Protein AF-0000000084554784 (afdb_homodimer)

Secondary structure (DSSP, 8-state):
--HHHHHHHHHHHHHHHHHHHHHHHTTSS-HHHHHHHHHHIIIIIHHHHHHHHT-S---HHHHHHHHHHHHHHHHHHHHHHHHHHHHTTTS-HHHHHHHHHHHHSB-IIIIIHHHHHHHH-HHHHHHHHHHHHHHHHHIIIIIHHHH-TT----HHHHHHSHHHHHHHHHHHHHHS-----HHHHHHHHHHHHTHHHHHHHHHHHHHHTS-HHHHSS-HHHHHHHHIIIIIHHHHHHHHHHHTT--HHHHHHHHHHHTS-B-THHHHHHHHTTS--HHHHHHHHHHHHHHHHHHHHHHHHH-/--HHHHHHHHHHHHHHHHHHHHHHHTTSS-HHHHHHHHHHIIIIIHHHHHHHHT-S---HHHHHHHHHHHHHHHHHHHHHHHHHHHHTTTS-HHHHHHHHHHHHSB-IIIIIHHHHHHHH-HHHHHHHHHHHHHHHHHIIIIIHHHH-TT----HHHHHHSHHHHHHHHHHHHHHS-----HHHHHHHHHHHHTHHHHHHHHHHHHHHTS-HHHHSS-HHHHHHHHIIIIIHHHHHHHHHHHTT--HHHHHHHHHHHTS-B-THHHHHHHHTTS--HHHHHHHHHHHHHHHHHHHHHHHHH-

Nearest PDB structures (foldseek):
  7wkw-assembly1_B  TM=7.305E-01  e=4.019E-08  Arabidopsis thaliana
  7y9t-assembly1_B  TM=7.163E-01  e=2.799E-07  Arabidopsis thaliana
  4n7w-assembly1_A  TM=6.127E-01  e=2.780E-04  Yersinia frederiksenii
  7cyg-assembly2_B  TM=5.752E-01  e=9.301E-04  Yersinia frederiksenii
  7cyk-assembly2_B  TM=5.790E-01  e=2.855E-03  Yersinia frederiksenii

InterPro domains:
  IPR004776 Membrane transport PIN-like [PF03547] (6-152)
  IPR004776 Membrane transport PIN-like [PF03547] (155-298)
  IPR038770 Sodium/solute symporter superfamily [G3DSA:1.20.1530.20] (157-302)

Solvent-accessible surface area (backbone atoms only — not comparable to full-atom values): 29234 Å² total; per-residue (Å²): 132,56,66,65,57,50,46,36,52,52,45,15,49,50,50,34,15,49,52,14,23,49,34,27,76,73,60,34,38,46,72,66,24,46,52,20,53,49,43,41,34,53,63,42,19,41,20,26,32,41,31,49,32,25,72,52,84,72,45,69,66,59,52,52,51,37,53,48,39,24,50,49,26,40,51,50,44,55,48,34,58,55,52,34,54,63,76,37,62,85,49,59,75,90,47,32,30,47,50,37,39,31,51,46,36,42,17,35,83,58,44,25,43,38,51,34,35,72,75,64,28,52,64,41,32,36,44,46,51,35,24,43,51,31,47,34,46,44,38,33,42,50,40,44,30,38,72,34,79,86,44,73,46,32,68,65,61,30,57,65,33,48,54,45,45,20,47,54,53,14,51,50,41,25,77,38,90,65,71,68,58,64,27,56,46,51,23,34,38,53,38,11,63,35,31,43,48,52,31,25,22,46,54,17,30,57,54,61,71,58,59,71,78,67,65,73,70,46,66,67,45,54,53,43,29,43,41,18,47,46,49,47,20,49,51,50,44,51,53,39,56,74,68,63,49,58,63,75,61,46,41,51,54,28,53,34,40,28,24,26,25,24,67,59,52,27,54,52,35,43,72,72,71,46,89,28,63,67,42,43,49,41,26,46,53,17,44,62,54,29,70,59,44,39,53,54,52,51,54,72,63,98,131,58,67,65,57,50,46,36,52,52,45,14,49,49,49,34,15,49,52,14,25,51,35,27,76,72,60,35,40,46,74,65,24,46,51,21,53,48,43,41,36,53,64,43,19,40,20,25,33,41,30,49,33,26,73,51,83,71,46,70,65,58,52,52,52,38,52,48,40,24,50,50,27,41,51,49,44,56,48,33,59,56,50,34,54,64,75,39,64,86,50,58,75,91,47,32,30,46,49,36,39,31,52,47,36,39,16,36,81,60,45,26,44,37,50,34,34,72,76,63,28,51,64,41,33,36,44,46,52,36,24,43,52,31,48,34,47,45,39,32,41,52,39,46,31,39,71,34,79,85,44,75,47,31,68,64,62,30,57,65,33,48,51,44,47,20,46,55,54,15,52,51,41,25,76,39,92,65,72,68,58,65,26,56,45,51,23,36,39,53,39,12,64,33,31,45,50,51,31,25,21,47,52,16,30,59,54,60,71,57,59,71,78,66,66,73,70,46,68,67,47,54,53,43,29,44,43,18,46,46,51,47,20,50,50,51,42,52,54,38,55,73,70,64,49,58,63,75,60,46,42,52,54,29,52,34,40,27,26,26,25,24,67,57,51,26,56,53,36,43,72,72,71,46,88,28,63,66,43,43,48,41,26,46,53,17,46,60,53,30,72,60,43,40,53,53,51,49,55,70,62,99

Organism: NCBI:txid1418104

Foldseek 3Di:
DDLVLLLVLLVVLLVLLQVLLVCLVVPVDDPVNLVVLVCCLQQAQLLLLQLLLLLDEADPVLVVLLVVLLVLLLVLLVVLLVVLCVLCVPPDLLCSLLLSLQQSAFACRLAVLLSCCSPPNSSLNNSSLSSVLSVLQCCQQPSLCSLPVPDHRDNVCSCPGNSNVSNVSSVVSNVDVDDDDPVVSVVSVVSNVCSSSSSSSSLSSLLSPDDPVVLPPDVVLVSSLCSQQPVSLVVLLVVCVVVVPDLVSSLSVSLRSNHGGHPVSLVSSVVVVHDSPSSSSSRNVSNVVSSPRNSVSNVVRD/DDLVLLLVLLVVLLVLLQVLLVCLVVPVDDPVNLVVLVCCLQQAQQLLLQLLLLLDEADPVLVVLLVVLLVLLLVLLVVLLVVLCVLCVPPDLLCSLLLSLQQSAFACRLAVLLSCCSPPNSSLNNSSLSSVLSVLQCCQQPSLCSLPVPDHRDNVCSCPGNSNVSNVSSVCSNVDVDDDDPVVSVVSVVSNVCSSSSSSSSLSSLLSPDDPVVLPPDVVLVSSLCSQQPVSLVVLLVVCVVVVPDLVSSLSVSLRSNHGGHPVSLVSSVVVVHDSVSSSSSRNNSNVVSSPRNSVSNVVRD

Sequence (604 aa):
MSNIKIINQVLTLFFMMLMGYYGAKKGFINKTVEKGMSELLLNITLPFLIVTSFNIDYSEELLGNALKILIYSIVIHGSLLLVTKLLYIKNKSEKQGILRFVTTFSNVGFMGYPILNSVLGPIAVFYAAMFNMGFNLFLWTIGVRLLDNNEKGSFKKAITNPSMIAVLAGIILFITPLDLPLPIKEGVKHLGNTTTPISMIIIGSMLSKVKMKDLFSDLSLYYGSFNILILVPFIVLFIMKTFRIEKSLMEICVIIEAMPGATLAPIIINGYGKDASYASKAVFISTLISMITIPIIIITVIMSNIKIINQVLTLFFMMLMGYYGAKKGFINKTVEKGMSELLLNITLPFLIVTSFNIDYSEELLGNALKILIYSIVIHGSLLLVTKLLYIKNKSEKQGILRFVTTFSNVGFMGYPILNSVLGPIAVFYAAMFNMGFNLFLWTIGVRLLDNNEKGSFKKAITNPSMIAVLAGIILFITPLDLPLPIKEGVKHLGNTTTPISMIIIGSMLSKVKMKDLFSDLSLYYGSFNILILVPFIVLFIMKTFRIEKSLMEICVIIEAMPGATLAPIIINGYGKDASYASKAVFISTLISMITIPIIIITVI

Radius of gyration: 25.76 Å; Cα contacts (8 Å, |Δi|>4): 917; chains: 2; bounding box: 46×78×55 Å

pLDDT: mean 95.0, std 4.49, range [70.44, 98.75]

Structure (mmCIF, N/CA/C/O backbone):
data_AF-0000000084554784-model_v1
#
loop_
_entity.id
_entity.type
_entity.pdbx_description
1 polymer 'Membrane transport family protein'
#
loop_
_atom_site.group_PDB
_atom_site.id
_atom_site.type_symbol
_atom_site.label_atom_id
_atom_site.label_alt_id
_atom_site.label_comp_id
_atom_site.label_asym_id
_atom_site.label_entity_id
_atom_site.label_seq_id
_atom_site.pdbx_PDB_ins_code
_atom_site.Cartn_x
_atom_site.Cartn_y
_atom_site.Cartn_z
_atom_site.occupancy
_atom_site.B_iso_or_equiv
_atom_site.auth_seq_id
_atom_site.auth_comp_id
_atom_site.auth_asym_id
_atom_site.auth_atom_id
_atom_site.pdbx_PDB_model_num
ATOM 1 N N . MET A 1 1 ? 19.391 19.734 -2.295 1 73.25 1 MET A N 1
ATOM 2 C CA . MET A 1 1 ? 18.578 19.094 -3.316 1 73.25 1 MET A CA 1
ATOM 3 C C . MET A 1 1 ? 18.172 20.078 -4.402 1 73.25 1 MET A C 1
ATOM 5 O O . MET A 1 1 ? 17.797 21.219 -4.105 1 73.25 1 MET A O 1
ATOM 9 N N . SER A 1 2 ? 18.25 19.75 -5.629 1 86.31 2 SER A N 1
ATOM 10 C CA . SER A 1 2 ? 17.922 20.672 -6.719 1 86.31 2 SER A CA 1
ATOM 11 C C . SER A 1 2 ? 16.422 20.969 -6.754 1 86.31 2 SER A C 1
ATOM 13 O O . SER A 1 2 ? 15.609 20.188 -6.25 1 86.31 2 SER A O 1
ATOM 15 N N . ASN A 1 3 ? 16.062 22.141 -7.145 1 91.69 3 ASN A N 1
ATOM 16 C CA . ASN A 1 3 ? 14.672 22.547 -7.266 1 91.69 3 ASN A CA 1
ATOM 17 C C . ASN A 1 3 ? 13.875 21.578 -8.125 1 91.69 3 ASN A C 1
ATOM 19 O O . ASN A 1 3 ? 12.727 21.25 -7.805 1 91.69 3 ASN A O 1
ATOM 23 N N . ILE A 1 4 ? 14.469 21.078 -9.102 1 91.88 4 ILE A N 1
ATOM 24 C CA . ILE A 1 4 ? 13.805 20.172 -10.023 1 91.88 4 ILE A CA 1
ATOM 25 C C . ILE A 1 4 ? 13.492 18.859 -9.32 1 91.88 4 ILE A C 1
ATOM 27 O O . ILE A 1 4 ? 12.445 18.25 -9.555 1 91.88 4 ILE A O 1
ATOM 31 N N . LYS A 1 5 ? 14.422 18.469 -8.523 1 91.94 5 LYS A N 1
ATOM 32 C CA . LYS A 1 5 ? 14.219 17.234 -7.77 1 91.94 5 LYS A CA 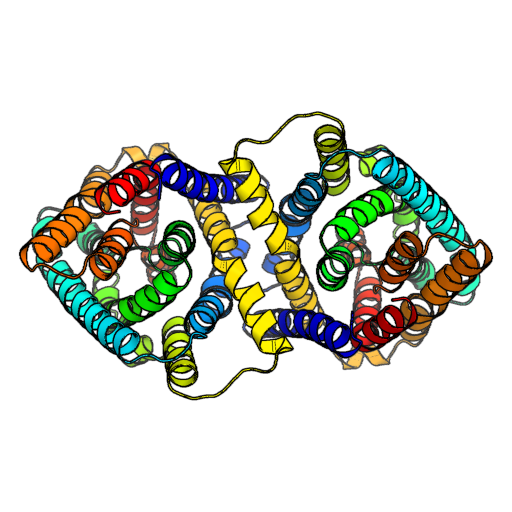1
ATOM 33 C C . LYS A 1 5 ? 13.031 17.375 -6.816 1 91.94 5 LYS A C 1
ATOM 35 O O . LYS A 1 5 ? 12.234 16.438 -6.668 1 91.94 5 LYS A O 1
ATOM 40 N N . ILE A 1 6 ? 12.898 18.5 -6.223 1 93.19 6 ILE A N 1
ATOM 41 C CA . ILE A 1 6 ? 11.805 18.766 -5.297 1 93.19 6 ILE A CA 1
ATOM 42 C C . ILE A 1 6 ? 10.477 18.766 -6.051 1 93.19 6 ILE A C 1
ATOM 44 O O . ILE A 1 6 ? 9.508 18.125 -5.613 1 93.19 6 ILE A O 1
ATOM 48 N N . ILE A 1 7 ? 10.492 19.375 -7.141 1 93.88 7 ILE A N 1
ATOM 49 C CA . ILE A 1 7 ? 9.281 19.453 -7.953 1 93.88 7 ILE A CA 1
ATOM 50 C C . ILE A 1 7 ? 8.883 18.062 -8.414 1 93.88 7 ILE A C 1
ATOM 52 O O . ILE A 1 7 ? 7.703 17.688 -8.352 1 93.88 7 ILE A O 1
ATOM 56 N N . ASN A 1 8 ? 9.828 17.266 -8.82 1 95 8 ASN A N 1
ATOM 57 C CA . ASN A 1 8 ? 9.555 15.914 -9.266 1 95 8 ASN A CA 1
ATOM 58 C C . ASN A 1 8 ? 8.984 15.055 -8.141 1 95 8 ASN A C 1
ATOM 60 O O . ASN A 1 8 ? 8.094 14.234 -8.375 1 95 8 ASN A O 1
ATOM 64 N N . GLN A 1 9 ? 9.477 15.227 -6.973 1 94.12 9 GLN A N 1
ATOM 65 C CA . GLN A 1 9 ? 8.992 14.453 -5.832 1 94.12 9 GLN A CA 1
ATOM 66 C C . GLN A 1 9 ? 7.531 14.789 -5.527 1 94.12 9 GLN A C 1
ATOM 68 O O . GLN A 1 9 ? 6.723 13.891 -5.289 1 94.12 9 GLN A O 1
ATOM 73 N N . VAL A 1 10 ? 7.266 16.047 -5.555 1 93.44 10 VAL A N 1
ATOM 74 C CA . VAL A 1 10 ? 5.902 16.469 -5.258 1 93.44 10 VAL A CA 1
ATOM 75 C C . VAL A 1 10 ? 4.961 16 -6.363 1 93.44 10 VAL A C 1
ATOM 77 O O . VAL A 1 10 ? 3.855 15.531 -6.086 1 93.44 10 VAL A O 1
ATOM 80 N N . LEU A 1 11 ? 5.395 16.109 -7.598 1 95 11 LEU A N 1
ATOM 81 C CA . LEU A 1 11 ? 4.586 15.641 -8.719 1 95 11 LEU A CA 1
ATOM 82 C C . LEU A 1 11 ? 4.355 14.141 -8.648 1 95 11 LEU A C 1
ATOM 84 O O . LEU A 1 11 ? 3.301 13.648 -9.047 1 95 11 LEU A O 1
ATOM 88 N N . THR A 1 12 ? 5.332 13.422 -8.156 1 97.31 12 THR A N 1
ATOM 89 C CA . THR A 1 12 ? 5.188 11.984 -7.938 1 97.31 12 THR A CA 1
ATOM 90 C C . THR A 1 12 ? 4.027 11.695 -6.984 1 97.31 12 THR A C 1
ATOM 92 O O . THR A 1 12 ? 3.203 10.82 -7.254 1 97.31 12 THR A O 1
ATOM 95 N N . LEU A 1 13 ? 3.963 12.43 -5.918 1 96.06 13 LEU A N 1
ATOM 96 C CA . LEU A 1 13 ? 2.893 12.258 -4.941 1 96.06 13 LEU A CA 1
ATOM 97 C C . LEU A 1 13 ? 1.535 12.57 -5.559 1 96.06 13 LEU A C 1
ATOM 99 O O . LEU A 1 13 ? 0.559 11.852 -5.324 1 96.06 13 LEU A O 1
ATOM 103 N N . PHE A 1 14 ? 1.534 13.555 -6.34 1 93.75 14 PHE A N 1
ATOM 104 C CA . PHE A 1 14 ? 0.281 13.953 -6.973 1 93.75 14 PHE A CA 1
ATOM 105 C C . PHE A 1 14 ? -0.152 12.914 -8.008 1 93.75 14 PHE A C 1
ATOM 107 O O . PHE A 1 14 ? -1.348 12.688 -8.195 1 93.75 14 PHE A O 1
ATOM 114 N N . PHE A 1 15 ? 0.783 12.352 -8.711 1 97.06 15 PHE A N 1
ATOM 115 C CA . PHE A 1 15 ? 0.453 11.266 -9.625 1 97.06 15 PHE A CA 1
ATOM 116 C C . PHE A 1 15 ? -0.243 10.125 -8.883 1 97.06 15 PHE A C 1
ATOM 118 O O . PHE A 1 15 ? -1.251 9.602 -9.359 1 97.06 15 PHE A O 1
ATOM 125 N N . MET A 1 16 ? 0.274 9.766 -7.742 1 97.5 16 MET A N 1
ATOM 126 C CA . MET A 1 16 ? -0.333 8.695 -6.961 1 97.5 16 MET A CA 1
ATOM 127 C C . MET A 1 16 ? -1.729 9.086 -6.488 1 97.5 16 MET A C 1
ATOM 129 O O . MET A 1 16 ? -2.629 8.242 -6.43 1 97.5 16 MET A O 1
ATOM 133 N N . MET A 1 17 ? -1.852 10.367 -6.16 1 95.69 17 MET A N 1
ATOM 134 C CA . MET A 1 17 ? -3.168 10.883 -5.789 1 95.69 17 MET A CA 1
ATOM 135 C C . MET A 1 17 ? -4.16 10.719 -6.938 1 95.69 17 MET A C 1
ATOM 137 O O . MET A 1 17 ? -5.316 10.352 -6.715 1 95.69 17 MET A O 1
ATOM 141 N N . LEU A 1 18 ? -3.729 10.961 -8.141 1 97 18 LEU A N 1
ATOM 142 C CA . LEU A 1 18 ? -4.57 10.82 -9.328 1 97 18 LEU A CA 1
ATOM 143 C C . LEU A 1 18 ? -5.023 9.375 -9.508 1 97 18 LEU A C 1
ATOM 145 O O . LEU A 1 18 ? -6.137 9.125 -9.984 1 97 18 LEU A O 1
ATOM 149 N N . MET A 1 19 ? -4.215 8.445 -9.141 1 98.06 19 MET A N 1
ATOM 150 C CA . MET A 1 19 ? -4.598 7.035 -9.242 1 98.06 19 MET A CA 1
ATOM 151 C C . MET A 1 19 ? -5.707 6.703 -8.25 1 98.06 19 MET A C 1
ATOM 153 O O . MET A 1 19 ? -6.559 5.859 -8.531 1 98.06 19 MET A O 1
ATOM 157 N N . GLY A 1 20 ? -5.59 7.359 -7.051 1 97.5 20 GLY A N 1
ATOM 158 C CA . GLY A 1 20 ? -6.699 7.234 -6.125 1 97.5 20 GLY A CA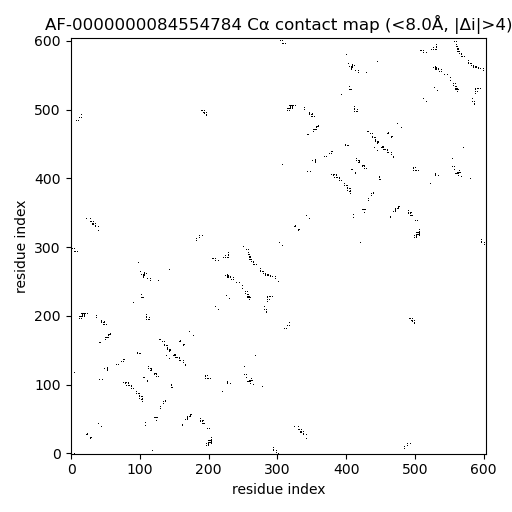 1
ATOM 159 C C . GLY A 1 20 ? -8 7.801 -6.664 1 97.5 20 GLY A C 1
ATOM 160 O O . GLY A 1 20 ? -9.062 7.195 -6.508 1 97.5 20 GLY A O 1
ATOM 161 N N . TYR A 1 21 ? -7.895 8.977 -7.277 1 96.12 21 TYR A N 1
ATOM 162 C CA . TYR A 1 21 ? -9.039 9.586 -7.945 1 96.12 21 TYR A CA 1
ATOM 163 C C . TYR A 1 21 ? -9.617 8.656 -9 1 96.12 21 TYR A C 1
ATOM 165 O O . TYR A 1 21 ? -10.828 8.43 -9.039 1 96.12 21 TYR A O 1
ATOM 173 N N . TYR A 1 22 ? -8.773 8.094 -9.797 1 97.88 22 TYR A N 1
ATOM 174 C CA . TYR A 1 22 ? -9.164 7.148 -10.836 1 97.88 22 TYR A CA 1
ATOM 175 C C . TYR A 1 22 ? -9.852 5.93 -10.234 1 97.88 22 TYR A C 1
ATOM 177 O O . TYR A 1 22 ? -10.906 5.504 -10.711 1 97.88 22 TYR A O 1
ATOM 185 N N . GLY A 1 23 ? -9.289 5.352 -9.203 1 97.62 23 GLY A N 1
ATOM 186 C CA . GLY A 1 23 ? -9.875 4.199 -8.539 1 97.62 23 GLY A CA 1
ATOM 187 C C . GLY A 1 23 ? -11.273 4.469 -8 1 97.62 23 GLY A C 1
ATOM 188 O O . GLY A 1 23 ? -12.141 3.596 -8.055 1 97.62 23 GLY A O 1
ATOM 189 N N . ALA A 1 24 ? -11.43 5.637 -7.457 1 97.12 24 ALA A N 1
ATOM 190 C CA . ALA A 1 24 ? -12.75 6.012 -6.957 1 97.12 24 ALA A CA 1
ATOM 191 C C . ALA A 1 24 ? -13.758 6.125 -8.102 1 97.12 24 ALA A C 1
ATOM 193 O O . ALA A 1 24 ? -14.883 5.633 -8 1 97.12 24 ALA A O 1
ATOM 194 N N . LYS A 1 25 ? -13.391 6.742 -9.219 1 96.75 25 LYS A N 1
ATOM 195 C CA . LYS A 1 25 ? -14.273 6.938 -10.367 1 96.75 25 LYS A CA 1
ATOM 196 C C . LYS A 1 25 ? -14.633 5.605 -11.016 1 96.75 25 LYS A C 1
ATOM 198 O O . LYS A 1 25 ? -15.742 5.441 -11.539 1 96.75 25 LYS A O 1
ATOM 203 N N . LYS A 1 26 ? -13.766 4.637 -10.906 1 96.94 26 LYS A N 1
ATOM 204 C CA . LYS A 1 26 ? -14 3.318 -11.492 1 96.94 26 LYS A CA 1
ATOM 205 C C . LYS A 1 26 ? -14.812 2.434 -10.547 1 96.94 26 LYS A C 1
ATOM 207 O O . LYS A 1 26 ? -15.195 1.319 -10.906 1 96.94 26 LYS A O 1
ATOM 212 N N . GLY A 1 27 ? -14.969 2.904 -9.312 1 96.69 27 GLY A N 1
ATOM 213 C CA . GLY A 1 27 ? -15.789 2.176 -8.359 1 96.69 27 GLY A CA 1
ATOM 214 C C . GLY A 1 27 ? -14.992 1.205 -7.508 1 96.69 27 GLY A C 1
ATOM 215 O O . GLY A 1 27 ? -15.562 0.463 -6.707 1 96.69 27 GLY A O 1
ATOM 216 N N . PHE A 1 28 ? -13.656 1.194 -7.664 1 96.62 28 PHE A N 1
ATOM 217 C CA . PHE A 1 28 ? -12.82 0.341 -6.828 1 96.62 28 PHE A CA 1
ATOM 218 C C . PHE A 1 28 ? -12.867 0.794 -5.371 1 96.62 28 PHE A C 1
ATOM 220 O O . PHE A 1 28 ? -12.727 -0.02 -4.457 1 96.62 28 PHE A O 1
ATOM 227 N N . ILE A 1 29 ? -12.938 2.096 -5.203 1 97.38 29 ILE A N 1
ATOM 228 C CA . ILE A 1 29 ? -12.93 2.693 -3.871 1 97.38 29 ILE A CA 1
ATOM 229 C C . ILE A 1 29 ? -14.242 3.439 -3.631 1 97.38 29 ILE A C 1
ATOM 231 O O . ILE A 1 29 ? -14.469 4.512 -4.191 1 97.38 29 ILE A O 1
ATOM 235 N N . ASN A 1 30 ? -15.094 2.859 -2.846 1 96.31 30 ASN A N 1
ATOM 236 C CA . ASN A 1 30 ? -16.281 3.561 -2.357 1 96.31 30 ASN A CA 1
ATOM 237 C C . ASN A 1 30 ? -16.078 4.078 -0.936 1 96.31 30 ASN A C 1
ATOM 239 O O . ASN A 1 30 ? -14.961 4.016 -0.401 1 96.31 30 ASN A O 1
ATOM 243 N N . LYS A 1 31 ? -17.125 4.586 -0.342 1 93.38 31 LYS A N 1
ATOM 244 C CA . LYS A 1 31 ? -17.016 5.207 0.975 1 93.38 31 LYS A CA 1
ATOM 245 C C . LYS A 1 31 ? -16.531 4.207 2.02 1 93.38 31 LYS A C 1
ATOM 247 O O . LYS A 1 31 ? -15.688 4.531 2.857 1 93.38 31 LYS A O 1
ATOM 252 N N . THR A 1 32 ? -17.047 3.023 1.96 1 96.19 32 THR A N 1
ATOM 253 C CA . THR A 1 32 ? -16.672 1.975 2.904 1 96.19 32 THR A CA 1
ATOM 254 C C . THR A 1 32 ? -15.219 1.574 2.725 1 96.19 32 THR A C 1
ATOM 256 O O . THR A 1 32 ? -14.492 1.398 3.705 1 96.19 32 THR A O 1
ATOM 259 N N . VAL A 1 33 ? -14.812 1.456 1.499 1 97.19 33 VAL A N 1
ATOM 260 C CA . VAL A 1 33 ? -13.43 1.086 1.194 1 97.19 33 VAL A CA 1
ATOM 261 C C . VAL A 1 33 ? -12.484 2.191 1.659 1 97.19 33 VAL A C 1
ATOM 263 O O . VAL A 1 33 ? -11.438 1.912 2.252 1 97.19 33 VAL A O 1
ATOM 266 N N . GLU A 1 34 ? -12.836 3.375 1.359 1 94.94 34 GLU A N 1
ATOM 267 C CA . GLU A 1 34 ? -12.047 4.531 1.775 1 94.94 34 GLU A CA 1
ATOM 268 C C . GLU A 1 34 ? -11.852 4.551 3.289 1 94.94 34 GLU A C 1
ATOM 270 O O . GLU A 1 34 ? -10.742 4.785 3.773 1 94.94 34 GLU A O 1
ATOM 275 N N . LYS A 1 35 ? -12.93 4.344 4.008 1 94.62 35 LYS A N 1
ATOM 276 C CA . LYS A 1 35 ? -12.867 4.301 5.465 1 94.62 35 LYS A CA 1
ATOM 277 C C . LYS A 1 35 ? -11.953 3.174 5.945 1 94.62 35 LYS A C 1
ATOM 279 O O . LYS A 1 35 ? -11.133 3.373 6.84 1 94.62 35 LYS A O 1
ATOM 284 N N . GLY A 1 36 ? -12.109 2.051 5.379 1 96.81 36 GLY A N 1
ATOM 285 C CA . GLY A 1 36 ? -11.266 0.92 5.738 1 96.81 36 GLY A CA 1
ATOM 286 C C . GLY A 1 36 ? -9.797 1.167 5.477 1 96.81 36 GLY A C 1
ATOM 287 O O . GLY A 1 36 ? -8.945 0.846 6.312 1 96.81 36 GLY A O 1
ATOM 288 N N . MET A 1 37 ? -9.484 1.719 4.324 1 96.81 37 MET A N 1
ATOM 289 C CA . MET A 1 37 ? -8.102 2.043 3.986 1 96.81 37 MET A CA 1
ATOM 290 C C . MET A 1 37 ? -7.535 3.074 4.957 1 96.81 37 MET A C 1
ATOM 292 O O . MET A 1 37 ? -6.359 3.002 5.324 1 96.81 37 MET A O 1
ATOM 296 N N . SER A 1 38 ? -8.352 4.016 5.352 1 95.19 38 SER A N 1
ATOM 297 C CA . SER A 1 38 ? -7.918 5.016 6.328 1 95.19 38 SER A CA 1
ATOM 298 C C . SER A 1 38 ? -7.605 4.375 7.676 1 95.19 38 SER A C 1
ATOM 300 O O . SER A 1 38 ? -6.621 4.73 8.328 1 95.19 38 SER A O 1
ATOM 302 N N . GLU A 1 39 ? -8.461 3.479 8.062 1 96.44 39 GLU A N 1
ATOM 303 C CA . GLU A 1 39 ? -8.219 2.77 9.312 1 96.44 39 GLU A CA 1
ATOM 304 C C . GLU A 1 39 ? -6.926 1.965 9.25 1 96.44 39 GLU A C 1
ATOM 306 O O . GLU A 1 39 ? -6.16 1.937 10.219 1 96.44 39 GLU A O 1
ATOM 311 N N . LEU A 1 40 ? -6.691 1.349 8.156 1 97.5 40 LEU A N 1
ATOM 312 C CA . LEU A 1 40 ? -5.445 0.607 7.977 1 97.5 40 LEU A CA 1
ATOM 313 C C . LEU A 1 40 ? -4.242 1.539 8.055 1 97.5 40 LEU A C 1
ATOM 315 O O . LEU A 1 40 ? -3.238 1.215 8.688 1 97.5 40 LEU A O 1
ATOM 319 N N . LEU A 1 41 ? -4.363 2.645 7.395 1 97.06 41 LEU A N 1
ATOM 320 C CA . LEU A 1 41 ? -3.281 3.621 7.371 1 97.06 41 LEU A CA 1
ATOM 321 C C . LEU A 1 41 ? -2.975 4.125 8.781 1 97.06 41 LEU A C 1
ATOM 323 O O . LEU A 1 41 ? -1.819 4.109 9.211 1 97.06 41 LEU A O 1
ATOM 327 N N . LEU A 1 42 ? -3.99 4.504 9.508 1 95.94 42 LEU A N 1
ATOM 328 C CA . LEU A 1 42 ? -3.824 5.168 10.797 1 95.94 42 LEU A CA 1
ATOM 329 C C . LEU A 1 42 ? -3.404 4.172 11.875 1 95.94 42 LEU A C 1
ATOM 331 O O . LEU A 1 42 ? -2.699 4.531 12.82 1 95.94 42 LEU A O 1
ATOM 335 N N . ASN A 1 43 ? -3.797 2.896 11.656 1 97.19 43 ASN A N 1
ATOM 336 C CA . ASN A 1 43 ? -3.619 1.955 12.758 1 97.19 43 ASN A CA 1
ATOM 337 C C . ASN A 1 43 ? -2.5 0.959 12.469 1 97.19 43 ASN A C 1
ATOM 339 O O . ASN A 1 43 ? -2.031 0.266 13.375 1 97.19 43 ASN A O 1
ATOM 343 N N . ILE A 1 44 ? -2.031 0.926 11.25 1 98.12 44 ILE A N 1
ATOM 344 C CA . ILE A 1 44 ? -1.034 -0.094 10.953 1 98.12 44 ILE A CA 1
ATOM 345 C C . ILE A 1 44 ? 0.146 0.54 10.219 1 98.12 44 ILE A C 1
ATOM 347 O O . ILE A 1 44 ? 1.229 0.694 10.789 1 98.12 44 ILE A O 1
ATOM 351 N N . THR A 1 45 ? -0.111 1.046 8.977 1 98.25 45 THR A N 1
ATOM 352 C CA . THR A 1 45 ? 1.02 1.412 8.125 1 98.25 45 THR A CA 1
ATOM 353 C C . THR A 1 45 ? 1.734 2.641 8.68 1 98.25 45 THR A C 1
ATOM 355 O O . THR A 1 45 ? 2.965 2.699 8.688 1 98.25 45 THR A O 1
ATOM 358 N N . LEU A 1 46 ? 1 3.633 9.156 1 97.62 46 LEU A N 1
ATOM 359 C CA . LEU A 1 46 ? 1.616 4.844 9.695 1 97.62 46 LEU A CA 1
ATOM 360 C C . LEU A 1 46 ? 2.393 4.543 10.969 1 97.62 46 LEU A C 1
ATOM 362 O O . LEU A 1 46 ? 3.551 4.945 11.102 1 97.62 46 LEU A O 1
ATOM 366 N N . PRO A 1 47 ? 1.81 3.838 11.914 1 98.06 47 PRO A N 1
ATOM 367 C CA . PRO A 1 47 ? 2.586 3.434 13.094 1 98.06 47 PRO A CA 1
ATOM 368 C C . PRO A 1 47 ? 3.867 2.689 12.727 1 98.06 47 PRO A C 1
ATOM 370 O O . PRO A 1 47 ? 4.918 2.93 13.32 1 98.06 47 PRO A O 1
ATOM 373 N N . PHE A 1 48 ? 3.809 1.848 11.742 1 98.44 48 PHE A N 1
ATOM 374 C CA . PHE A 1 48 ? 4.984 1.086 11.344 1 98.44 48 PHE A CA 1
ATOM 375 C C . PHE A 1 48 ? 6.012 1.988 10.672 1 98.44 48 PHE A C 1
ATOM 377 O O . PHE A 1 48 ? 7.219 1.778 10.805 1 98.44 48 PHE A O 1
ATOM 384 N N . LEU A 1 49 ? 5.543 2.959 9.898 1 98.12 49 LEU A N 1
ATOM 385 C CA . LEU A 1 49 ? 6.453 3.941 9.32 1 98.12 49 LEU A CA 1
ATOM 386 C C . LEU A 1 49 ? 7.203 4.691 10.414 1 98.12 49 LEU A C 1
ATOM 388 O O . LEU A 1 49 ? 8.414 4.891 10.32 1 98.12 49 LEU A O 1
ATOM 392 N N . ILE A 1 50 ? 6.441 5.086 11.43 1 97.69 50 ILE A N 1
ATOM 393 C CA . ILE A 1 50 ? 7.02 5.809 12.555 1 97.69 50 ILE A CA 1
ATOM 394 C C . ILE A 1 50 ? 8.062 4.934 13.25 1 97.69 50 ILE A C 1
ATOM 396 O O . ILE A 1 50 ? 9.203 5.352 13.445 1 97.69 50 ILE A O 1
ATOM 400 N N . VAL A 1 51 ? 7.73 3.699 13.547 1 97.56 51 VAL A N 1
ATOM 401 C CA . VAL A 1 51 ? 8.641 2.797 14.25 1 97.56 51 VAL A CA 1
ATOM 402 C C . VAL A 1 51 ? 9.906 2.596 13.414 1 97.56 51 VAL A C 1
ATOM 404 O O . VAL A 1 51 ? 11.016 2.619 13.953 1 97.56 51 VAL A O 1
ATOM 407 N N . THR A 1 52 ? 9.75 2.402 12.133 1 96.94 52 THR A N 1
ATOM 408 C CA . THR A 1 52 ? 10.891 2.201 11.242 1 96.94 52 THR A CA 1
ATOM 409 C C . THR A 1 52 ? 11.812 3.412 11.273 1 96.94 52 THR A C 1
ATOM 411 O O . THR A 1 52 ? 13.039 3.268 11.188 1 96.94 52 THR A O 1
ATOM 414 N N . SER A 1 53 ? 11.258 4.605 11.359 1 96 53 SER A N 1
ATOM 415 C CA . SER A 1 53 ? 12.047 5.832 11.328 1 96 53 SER A CA 1
ATOM 416 C C . SER A 1 53 ? 12.906 5.969 12.586 1 96 53 SER A C 1
ATOM 418 O O . SER A 1 53 ? 13.891 6.715 12.594 1 96 53 SER A O 1
ATOM 420 N N . PHE A 1 54 ? 12.555 5.25 13.633 1 96 54 PHE A N 1
ATOM 421 C CA . PHE A 1 54 ? 13.273 5.316 14.898 1 96 54 PHE A CA 1
ATOM 422 C C . PHE A 1 54 ? 14.383 4.27 14.945 1 96 54 PHE A C 1
ATOM 424 O O . PHE A 1 54 ? 15.164 4.227 15.891 1 96 54 PHE A O 1
ATOM 431 N N . ASN A 1 55 ? 14.359 3.393 13.914 1 92.88 55 ASN A N 1
ATOM 432 C CA . ASN A 1 55 ? 15.398 2.369 13.859 1 92.88 55 ASN A CA 1
ATOM 433 C C . ASN A 1 55 ? 16.703 2.934 13.32 1 92.88 55 ASN A C 1
ATOM 435 O O . ASN A 1 55 ? 17.203 2.484 12.281 1 92.88 55 ASN A O 1
ATOM 439 N N . ILE A 1 56 ? 17.312 3.861 13.984 1 91.94 56 ILE A N 1
ATOM 440 C CA . ILE A 1 56 ? 18.578 4.504 13.688 1 91.94 56 ILE A CA 1
ATOM 441 C C . ILE A 1 56 ? 19.469 4.484 14.922 1 91.94 56 ILE A C 1
ATOM 443 O O . ILE A 1 56 ? 19 4.246 16.031 1 91.94 56 ILE A O 1
ATOM 447 N N . ASP A 1 57 ? 20.781 4.645 14.766 1 92.5 57 ASP A N 1
ATOM 448 C CA . ASP A 1 57 ? 21.703 4.613 15.891 1 92.5 57 ASP A CA 1
ATOM 449 C C . ASP A 1 57 ? 21.469 5.793 16.828 1 92.5 57 ASP A C 1
ATOM 451 O O . ASP A 1 57 ? 21.25 6.922 16.375 1 92.5 57 ASP A O 1
ATOM 455 N N . TYR A 1 58 ? 21.516 5.523 18.031 1 93.75 58 TYR A N 1
ATOM 456 C CA . TYR A 1 58 ? 21.344 6.547 19.047 1 93.75 58 TYR A CA 1
ATOM 457 C C . TYR A 1 58 ? 22.453 7.59 18.969 1 93.75 58 TYR A C 1
ATOM 459 O O . TYR A 1 58 ? 23.625 7.25 18.766 1 93.75 58 TYR A O 1
ATOM 467 N N . SER A 1 59 ? 22.109 8.789 19.109 1 94.12 59 SER A N 1
ATOM 468 C CA . SER A 1 59 ? 23.031 9.898 19.312 1 94.12 59 SER A CA 1
ATOM 469 C C . SER A 1 59 ? 22.406 10.984 20.172 1 94.12 59 SER A C 1
ATOM 471 O O . SER A 1 59 ? 21.219 11.273 20.047 1 94.12 59 SER A O 1
ATOM 473 N N . GLU A 1 60 ? 23.172 11.555 20.938 1 94.94 60 GLU A N 1
ATOM 474 C CA . GLU A 1 60 ? 22.703 12.633 21.812 1 94.94 60 GLU A CA 1
ATOM 475 C C . GLU A 1 60 ? 22.203 13.82 21 1 94.94 60 GLU A C 1
ATOM 477 O O . GLU A 1 60 ? 21.25 14.5 21.406 1 94.94 60 GLU A O 1
ATOM 482 N N . GLU A 1 61 ? 22.812 13.977 19.938 1 96.44 61 GLU A N 1
ATOM 483 C CA . GLU A 1 61 ? 22.406 15.062 19.062 1 96.44 61 GLU A CA 1
ATOM 484 C C . GLU A 1 61 ? 21 14.836 18.531 1 96.44 61 GLU A C 1
ATOM 486 O O . GLU A 1 61 ? 20.172 15.742 18.531 1 96.44 61 GLU A O 1
ATOM 491 N N . LEU A 1 62 ? 20.75 13.617 18.141 1 95.81 62 LEU A N 1
ATOM 492 C CA . LEU A 1 62 ? 19.438 13.281 17.609 1 95.81 62 LEU A CA 1
ATOM 493 C C . LEU A 1 62 ? 18.375 13.414 18.703 1 95.81 62 LEU A C 1
ATOM 495 O O . LEU A 1 62 ? 17.281 13.938 18.438 1 95.81 62 LEU A O 1
ATOM 499 N N . LEU A 1 63 ? 18.719 12.992 19.875 1 95.88 63 LEU A N 1
ATOM 500 C CA . LEU A 1 63 ? 17.797 13.086 20.984 1 95.88 63 LEU A CA 1
ATOM 501 C C . LEU A 1 63 ? 17.516 14.547 21.344 1 95.88 63 LEU A C 1
ATOM 503 O O . LEU A 1 63 ? 16.375 14.93 21.562 1 95.88 63 LEU A O 1
ATOM 507 N N . GLY A 1 64 ? 18.531 15.305 21.438 1 97.44 64 GLY A N 1
ATOM 508 C CA . GLY A 1 64 ? 18.375 16.719 21.703 1 97.44 64 GLY A CA 1
ATOM 509 C C . GLY A 1 64 ? 17.5 17.422 20.688 1 97.44 64 GLY A C 1
ATOM 510 O O . GLY A 1 64 ? 16.625 18.219 21.047 1 97.44 64 GLY A O 1
ATOM 511 N N . ASN A 1 65 ? 17.766 17.172 19.438 1 97.94 65 ASN A N 1
ATOM 512 C CA . ASN A 1 65 ? 16.969 17.75 18.359 1 97.94 65 ASN A CA 1
ATOM 513 C C . ASN A 1 65 ? 15.516 17.297 18.422 1 97.94 65 ASN A C 1
ATOM 515 O O . ASN A 1 65 ? 14.602 18.062 18.125 1 97.94 65 ASN A O 1
ATOM 519 N N . ALA A 1 66 ? 15.336 16.047 18.781 1 97.56 66 ALA A N 1
ATOM 520 C CA . ALA A 1 66 ? 13.992 15.5 18.922 1 97.56 66 ALA A CA 1
ATOM 521 C C . ALA A 1 66 ? 13.219 16.234 20.016 1 97.56 66 ALA A C 1
ATOM 523 O O . ALA A 1 66 ? 12.039 16.547 19.844 1 97.56 66 ALA A O 1
ATOM 524 N N . LEU A 1 67 ? 13.844 16.516 21.062 1 97.75 67 LEU A N 1
ATOM 525 C CA . LEU A 1 67 ? 13.211 17.234 22.172 1 97.75 67 LEU A CA 1
ATOM 526 C C . LEU A 1 67 ? 12.914 18.688 21.781 1 97.75 67 LEU A C 1
ATOM 528 O O . LEU A 1 67 ? 11.867 19.219 22.141 1 97.75 67 LEU A O 1
ATOM 532 N N . LYS A 1 68 ? 13.82 19.266 21.094 1 98.38 68 LYS A N 1
ATOM 533 C CA . LYS A 1 68 ? 13.602 20.625 20.625 1 98.38 68 LYS A CA 1
ATOM 534 C C . LYS A 1 68 ? 12.367 20.703 19.719 1 98.38 68 LYS A C 1
ATOM 536 O O . LYS A 1 68 ? 11.547 21.609 19.859 1 98.38 68 LYS A O 1
ATOM 541 N N . ILE A 1 69 ? 12.273 19.797 18.828 1 98.25 69 ILE A N 1
ATOM 542 C CA . ILE A 1 69 ? 11.18 19.828 17.859 1 98.25 69 ILE A CA 1
ATOM 543 C C . ILE A 1 69 ? 9.852 19.641 18.594 1 98.25 69 ILE A C 1
ATOM 545 O O . ILE A 1 69 ? 8.828 20.219 18.219 1 98.25 69 ILE A O 1
ATOM 549 N N . LEU A 1 70 ? 9.867 18.797 19.594 1 98.31 70 LEU A N 1
ATOM 550 C CA . LEU A 1 70 ? 8.68 18.641 20.422 1 98.31 70 LEU A CA 1
ATOM 551 C C . LEU A 1 70 ? 8.281 19.969 21.062 1 98.31 70 LEU A C 1
ATOM 553 O O . LEU A 1 70 ? 7.102 20.328 21.062 1 98.31 70 LEU A O 1
ATOM 557 N N . ILE A 1 71 ? 9.211 20.656 21.562 1 98.5 71 ILE A N 1
ATOM 558 C CA . ILE A 1 71 ? 8.969 21.969 22.172 1 98.5 71 ILE A CA 1
ATOM 559 C C . ILE A 1 71 ? 8.438 22.938 21.109 1 98.5 71 ILE A C 1
ATOM 561 O O . ILE A 1 71 ? 7.488 23.672 21.359 1 98.5 71 ILE A O 1
ATOM 565 N N . TYR A 1 72 ? 9.078 22.938 19.938 1 98.75 72 TYR A N 1
ATOM 566 C CA . TYR A 1 72 ? 8.602 23.781 18.844 1 98.75 72 TYR A CA 1
ATOM 567 C C . TYR A 1 72 ? 7.141 23.469 18.516 1 98.75 72 TYR A C 1
ATOM 569 O O . TYR A 1 72 ? 6.348 24.391 18.281 1 98.75 72 TYR A O 1
ATOM 577 N N . SER A 1 73 ? 6.828 22.188 18.469 1 98.69 73 SER A N 1
ATOM 578 C CA . SER A 1 73 ? 5.457 21.781 18.172 1 98.69 73 SER A CA 1
ATOM 579 C C . SER A 1 73 ? 4.48 22.328 19.203 1 98.69 73 SER A C 1
ATOM 581 O O . SER A 1 73 ? 3.418 22.844 18.844 1 98.69 73 SER A O 1
ATOM 583 N N . ILE A 1 74 ? 4.824 22.266 20.484 1 98.56 74 ILE A N 1
ATOM 584 C CA . ILE A 1 74 ? 3.982 22.734 21.578 1 98.56 74 ILE A CA 1
ATOM 585 C C . ILE A 1 74 ? 3.789 24.25 21.453 1 98.56 74 ILE A C 1
ATOM 587 O O . ILE A 1 74 ? 2.668 24.75 21.562 1 98.56 74 ILE A O 1
ATOM 591 N N . VAL A 1 75 ? 4.828 24.906 21.156 1 98.56 75 VAL A N 1
ATOM 592 C CA . VAL A 1 75 ? 4.77 26.359 21.047 1 98.56 75 VAL A CA 1
ATOM 593 C C . VAL A 1 75 ? 3.955 26.75 19.812 1 98.56 75 VAL A C 1
ATOM 595 O O . VAL A 1 75 ? 3.102 27.641 19.875 1 98.56 75 VAL A O 1
ATOM 598 N N . ILE A 1 76 ? 4.176 26.094 18.688 1 98.69 76 ILE A N 1
ATOM 599 C CA . ILE A 1 76 ? 3.506 26.406 17.438 1 98.69 76 ILE A CA 1
ATOM 600 C C . ILE A 1 76 ? 2.004 26.172 17.562 1 98.69 76 ILE A C 1
ATOM 602 O O . ILE A 1 76 ? 1.196 27.062 17.297 1 98.69 76 ILE A O 1
ATOM 606 N N . HIS A 1 77 ? 1.602 25.031 18.047 1 98.62 77 HIS A N 1
ATOM 607 C CA . HIS A 1 77 ? 0.182 24.703 18.109 1 98.62 77 HIS A CA 1
ATOM 608 C C . HIS A 1 77 ? -0.522 25.5 19.203 1 98.62 77 HIS A C 1
ATOM 610 O O . HIS A 1 77 ? -1.674 25.906 19.031 1 98.62 77 HIS A O 1
ATOM 616 N N . GLY A 1 78 ? 0.179 25.688 20.344 1 98.31 78 GLY A N 1
ATOM 617 C CA . GLY A 1 78 ? -0.383 26.562 21.359 1 98.31 78 GLY A CA 1
ATOM 618 C C . GLY A 1 78 ? -0.636 27.984 20.859 1 98.31 78 GLY A C 1
ATOM 619 O O . GLY A 1 78 ? -1.708 28.547 21.094 1 98.31 78 GLY A O 1
ATOM 620 N N . SER A 1 79 ? 0.316 28.516 20.156 1 98.44 79 SER A N 1
ATOM 621 C CA . SER A 1 79 ? 0.19 29.859 19.609 1 98.44 79 SER A CA 1
ATOM 622 C C . SER A 1 79 ? -0.886 29.922 18.531 1 98.44 79 SER A C 1
ATOM 624 O O . SER A 1 79 ? -1.634 30.906 18.453 1 98.44 79 SER A O 1
ATOM 626 N N . LEU A 1 80 ? -0.949 28.891 17.688 1 98.56 80 LEU A N 1
ATOM 627 C CA . LEU A 1 80 ? -1.919 28.891 16.594 1 98.56 80 LEU A CA 1
ATOM 628 C C . LEU A 1 80 ? -3.344 28.844 17.141 1 98.56 80 LEU A C 1
ATOM 630 O O . LEU A 1 80 ? -4.258 29.438 16.547 1 98.56 80 LEU A O 1
ATOM 634 N N . LEU A 1 81 ? -3.557 28.109 18.281 1 97.69 81 LEU A N 1
ATOM 635 C CA . LEU A 1 81 ? -4.879 28.062 18.891 1 97.69 81 LEU A CA 1
ATOM 636 C C . LEU A 1 81 ? -5.332 29.469 19.297 1 97.69 81 LEU A C 1
ATOM 638 O O . LEU A 1 81 ? -6.516 29.797 19.188 1 97.69 81 LEU A O 1
ATOM 642 N N . LEU A 1 82 ? -4.383 30.266 19.672 1 97.12 82 LEU A N 1
ATOM 643 C CA . LEU A 1 82 ? -4.688 31.625 20.062 1 97.12 82 LEU A CA 1
ATOM 644 C C . LEU A 1 82 ? -4.863 32.531 18.844 1 97.12 82 LEU A C 1
ATOM 646 O O . LEU A 1 82 ? -5.828 33.281 18.75 1 97.12 82 LEU A O 1
ATOM 650 N N . VAL A 1 83 ? -3.965 32.406 17.891 1 97.5 83 VAL A N 1
ATOM 651 C CA . VAL A 1 83 ? -3.945 33.25 16.703 1 97.5 83 VAL A CA 1
ATOM 652 C C . VAL A 1 83 ? -5.207 33.031 15.867 1 97.5 83 VAL A C 1
ATOM 654 O O . VAL A 1 83 ? -5.766 33.969 15.289 1 97.5 83 VAL A O 1
ATOM 657 N N . THR A 1 84 ? -5.664 31.766 15.797 1 97.81 84 THR A N 1
ATOM 658 C CA . THR A 1 84 ? -6.793 31.438 14.938 1 97.81 84 THR A CA 1
ATOM 659 C C . THR A 1 84 ? -8.094 31.984 15.508 1 97.81 84 THR A C 1
ATOM 661 O O . THR A 1 84 ? -9.07 32.188 14.781 1 97.81 84 THR A O 1
ATOM 664 N N . LYS A 1 85 ? -8.156 32.219 16.812 1 96 85 LYS A N 1
ATOM 665 C CA . LYS A 1 85 ? -9.305 32.906 17.391 1 96 85 LYS A CA 1
ATOM 666 C C . LYS A 1 85 ? -9.5 34.281 16.781 1 96 85 LYS A C 1
ATOM 668 O O . LYS A 1 85 ? -10.625 34.719 16.547 1 96 85 LYS A O 1
ATOM 673 N N . LEU A 1 86 ? -8.391 34.875 16.531 1 96.5 86 LEU A N 1
ATOM 674 C CA . LEU A 1 86 ? -8.422 36.219 15.961 1 96.5 86 LEU A CA 1
ATOM 675 C C . LEU A 1 86 ? -8.648 36.188 14.461 1 96.5 86 LEU A C 1
ATOM 677 O O . LEU A 1 86 ? -9.391 37 13.914 1 96.5 86 LEU A O 1
ATOM 681 N N . LEU A 1 87 ? -8.047 35.281 13.781 1 97.19 87 LEU A N 1
ATOM 682 C CA . LEU A 1 87 ? -8.109 35.219 12.32 1 97.19 87 LEU A CA 1
ATOM 683 C C . LEU A 1 87 ? -9.539 34.969 11.859 1 97.19 87 LEU A C 1
ATOM 685 O O . LEU A 1 87 ? -9.93 35.406 10.766 1 97.19 87 LEU A O 1
ATOM 689 N N . TYR A 1 88 ? -10.312 34.25 12.711 1 97.38 88 TYR A N 1
ATOM 690 C CA . TYR A 1 88 ? -11.609 33.812 12.203 1 97.38 88 TYR A CA 1
ATOM 691 C C . TYR A 1 88 ? -12.742 34.406 13.016 1 97.38 88 TYR A C 1
ATOM 693 O O . TYR A 1 88 ? -13.875 33.938 12.977 1 97.38 88 TYR A O 1
ATOM 701 N N . ILE A 1 89 ? -12.555 35.531 13.75 1 93.75 89 ILE A N 1
ATOM 702 C CA . ILE A 1 89 ? -13.523 36.156 14.633 1 93.75 89 ILE A CA 1
ATOM 703 C C . ILE A 1 89 ? -14.711 36.656 13.82 1 93.75 89 ILE A C 1
ATOM 705 O O . ILE A 1 89 ? -15.844 36.688 14.305 1 93.75 89 ILE A O 1
ATOM 709 N N . LYS A 1 90 ? -14.5 36.969 12.594 1 92.75 90 LYS A N 1
ATOM 710 C CA . LYS A 1 90 ? -15.539 37.594 11.773 1 92.75 90 LYS A CA 1
ATOM 711 C C . LYS A 1 90 ? -16.359 36.531 11.031 1 92.75 90 LYS A C 1
ATOM 713 O O . LYS A 1 90 ? -17.391 36.844 10.43 1 92.75 90 LYS A O 1
ATOM 718 N N . ASN A 1 91 ? -15.859 35.281 10.984 1 90.88 91 ASN A N 1
ATOM 719 C CA . ASN A 1 91 ? -16.594 34.219 10.305 1 90.88 91 ASN A CA 1
ATOM 720 C C . ASN A 1 91 ? -17.812 33.781 11.102 1 90.88 91 ASN A C 1
ATOM 722 O O . ASN A 1 91 ? -17.906 34.031 12.305 1 90.88 91 ASN A O 1
ATOM 726 N N . LYS A 1 92 ? -18.812 33.125 10.32 1 89.06 92 LYS A N 1
ATOM 727 C CA . LYS A 1 92 ? -20.016 32.625 10.977 1 89.06 92 LYS A CA 1
ATOM 728 C C . LYS A 1 92 ? -19.656 31.578 12.047 1 89.06 92 LYS A C 1
ATOM 730 O O . LYS A 1 92 ? -18.734 30.781 11.859 1 89.06 92 LYS A O 1
ATOM 735 N N . SER A 1 93 ? -20.375 31.609 13.102 1 84.69 93 SER A N 1
ATOM 736 C CA . SER A 1 93 ? -20.078 30.781 14.273 1 84.69 93 SER A CA 1
ATOM 737 C C . SER A 1 93 ? -20.062 29.297 13.906 1 84.69 93 SER A C 1
ATOM 739 O O . SER A 1 93 ? -19.25 28.531 14.438 1 84.69 93 SER A O 1
ATOM 741 N N . GLU A 1 94 ? -20.859 28.922 12.93 1 88.88 94 GLU A N 1
ATOM 742 C CA . GLU A 1 94 ? -20.984 27.516 12.57 1 88.88 94 GLU A CA 1
ATOM 743 C C . GLU A 1 94 ? -19.75 27.031 11.828 1 88.88 94 GLU A C 1
ATOM 745 O O . GLU A 1 94 ? -19.516 25.812 11.719 1 88.88 94 GLU A O 1
ATOM 750 N N . LYS A 1 95 ? -18.953 27.969 11.391 1 94 95 LYS A N 1
ATOM 751 C CA . LYS A 1 95 ? -17.797 27.609 10.57 1 94 95 LYS A CA 1
ATOM 752 C C . LYS A 1 95 ? -16.5 27.828 11.336 1 94 95 LYS A C 1
ATOM 754 O O . LYS A 1 95 ? -15.461 27.266 10.977 1 94 95 LYS A O 1
ATOM 759 N N . GLN A 1 96 ? -16.531 28.672 12.336 1 96.25 96 GLN A N 1
ATOM 760 C CA . GLN A 1 96 ? -15.328 29.141 13.031 1 96.25 96 GLN A CA 1
ATOM 761 C C . GLN A 1 96 ? -14.539 27.969 13.609 1 96.25 96 GLN A C 1
ATOM 763 O O . GLN A 1 96 ? -13.32 27.906 13.461 1 96.25 96 GLN A O 1
ATOM 768 N N . GLY A 1 97 ? -15.266 27.062 14.266 1 96.81 97 GLY A N 1
ATOM 769 C CA . GLY A 1 97 ? -14.594 25.922 14.891 1 96.81 97 GLY A CA 1
ATOM 770 C C . GLY A 1 97 ? -13.82 25.062 13.906 1 96.81 97 GLY A C 1
ATOM 771 O O . GLY A 1 97 ? -12.672 24.703 14.156 1 96.81 97 GLY A O 1
ATOM 772 N N . ILE A 1 98 ? -14.438 24.859 12.773 1 97.38 98 ILE A N 1
ATOM 773 C CA . ILE A 1 98 ? -13.836 24 11.75 1 97.38 98 ILE A CA 1
ATOM 774 C C . ILE A 1 98 ? -12.641 24.719 11.125 1 97.38 98 ILE A C 1
ATOM 776 O O . ILE A 1 98 ? -11.57 24.125 10.969 1 97.38 98 ILE A O 1
ATOM 780 N N . LEU A 1 99 ? -12.812 26 10.844 1 98.12 99 LEU A N 1
ATOM 781 C CA . LEU A 1 99 ? -11.734 26.766 10.234 1 98.12 99 LEU A CA 1
ATOM 782 C C . LEU A 1 99 ? -10.547 26.891 11.18 1 98.12 99 LEU A C 1
ATOM 784 O O . LEU A 1 99 ? -9.391 26.766 10.766 1 98.12 99 LEU A O 1
ATOM 788 N N . ARG A 1 100 ? -10.82 27.125 12.438 1 98.5 100 ARG A N 1
ATOM 789 C CA . ARG A 1 100 ? -9.758 27.188 13.438 1 98.5 100 ARG A CA 1
ATOM 790 C C . ARG A 1 100 ? -9.031 25.844 13.539 1 98.5 100 ARG A C 1
ATOM 792 O O . ARG A 1 100 ? -7.801 25.812 13.633 1 98.5 100 ARG A O 1
ATOM 799 N N . PHE A 1 101 ? -9.805 24.781 13.484 1 98.56 101 PHE A N 1
ATOM 800 C CA . PHE A 1 101 ? -9.227 23.453 13.594 1 98.56 101 PHE A CA 1
ATOM 801 C C . PHE A 1 101 ? -8.281 23.172 12.43 1 98.56 101 PHE A C 1
ATOM 803 O O . PHE A 1 101 ? -7.117 22.828 12.633 1 98.56 101 PHE A O 1
ATOM 810 N N . VAL A 1 102 ? -8.719 23.406 11.211 1 98.31 102 VAL A N 1
ATOM 811 C CA . VAL A 1 102 ? -7.953 23 10.031 1 98.31 102 VAL A CA 1
ATOM 812 C C . VAL A 1 102 ? -6.773 23.953 9.836 1 98.31 102 VAL A C 1
ATOM 814 O O . VAL A 1 102 ? -5.82 23.625 9.125 1 98.31 102 VAL A O 1
ATOM 817 N N . THR A 1 103 ? -6.828 25.125 10.414 1 98.69 103 THR A N 1
ATOM 818 C CA . THR A 1 103 ? -5.703 26.047 10.344 1 98.69 103 THR A CA 1
ATOM 819 C C . THR A 1 103 ? -4.656 25.703 11.398 1 98.69 103 THR A C 1
ATOM 821 O O . THR A 1 103 ? -3.455 25.859 11.164 1 98.69 103 THR A O 1
ATOM 824 N N . THR A 1 104 ? -5.105 25.234 12.516 1 98.69 104 THR A N 1
ATOM 825 C CA . THR A 1 104 ? -4.223 24.922 13.633 1 98.69 104 THR A CA 1
ATOM 826 C C . THR A 1 104 ? -3.525 23.578 13.406 1 98.69 104 THR A C 1
ATOM 828 O O . THR A 1 104 ? -2.357 23.422 13.758 1 98.69 104 THR A O 1
ATOM 831 N N . PHE A 1 105 ? -4.242 22.656 12.805 1 98.56 105 PHE A N 1
ATOM 832 C CA . PHE A 1 105 ? -3.758 21.297 12.656 1 98.56 105 PHE A CA 1
ATOM 833 C C . PHE A 1 105 ? -3.609 20.938 11.18 1 98.56 105 PHE A C 1
ATOM 835 O O . PHE A 1 105 ? -4.605 20.812 10.461 1 98.56 105 PHE A O 1
ATOM 842 N N . SER A 1 106 ? -2.352 20.734 10.828 1 98.31 106 SER A N 1
ATOM 843 C CA . SER A 1 106 ? -2.043 20.406 9.438 1 98.31 106 SER A CA 1
ATOM 844 C C . SER A 1 106 ? -2.205 18.906 9.18 1 98.31 106 SER A C 1
ATOM 846 O O . SER A 1 106 ? -2.275 18.109 10.117 1 98.31 106 SER A O 1
ATOM 848 N N . ASN A 1 107 ? -2.289 18.562 7.945 1 97.25 107 ASN A N 1
ATOM 849 C CA . ASN A 1 107 ? -2.412 17.172 7.559 1 97.25 107 ASN A CA 1
ATOM 850 C C . ASN A 1 107 ? -1.07 16.453 7.633 1 97.25 107 ASN A C 1
ATOM 852 O O . ASN A 1 107 ? -0.565 15.961 6.617 1 97.25 107 ASN A O 1
ATOM 856 N N . VAL A 1 108 ? -0.595 16.328 8.805 1 96.56 108 VAL A N 1
ATOM 857 C CA . VAL A 1 108 ? 0.713 15.719 9.016 1 96.56 108 VAL A CA 1
ATOM 858 C C . VAL A 1 108 ? 0.622 14.211 8.789 1 96.56 108 VAL A C 1
ATOM 860 O O . VAL A 1 108 ? 1.525 13.609 8.203 1 96.56 108 VAL A O 1
ATOM 863 N N . GLY A 1 109 ? -0.394 13.57 9.148 1 94.06 109 GLY A N 1
ATOM 864 C CA . GLY A 1 109 ? -0.549 12.125 9.117 1 94.06 109 GLY A CA 1
ATOM 865 C C . GLY A 1 109 ? -0.642 11.57 7.711 1 94.06 109 GLY A C 1
ATOM 866 O O . GLY A 1 109 ? 0.055 10.609 7.371 1 94.06 109 GLY A O 1
ATOM 867 N N . PHE A 1 110 ? -1.453 12.195 6.887 1 93.25 110 PHE A N 1
ATOM 868 C CA . PHE A 1 110 ? -1.714 11.641 5.562 1 93.25 110 PHE A CA 1
ATOM 869 C C . PHE A 1 110 ? -0.777 12.25 4.527 1 93.25 110 PHE A C 1
ATOM 871 O O . PHE A 1 110 ? -0.461 11.609 3.518 1 93.25 110 PHE A O 1
ATOM 878 N N . MET A 1 111 ? -0.311 13.469 4.809 1 95.75 111 MET A N 1
ATOM 879 C CA . MET A 1 111 ? 0.464 14.125 3.762 1 95.75 111 MET A CA 1
ATOM 880 C C . MET A 1 111 ? 1.835 14.547 4.281 1 95.75 111 MET A C 1
ATOM 882 O O . MET A 1 111 ? 2.842 14.383 3.59 1 95.75 111 MET A O 1
ATOM 886 N N . GLY A 1 112 ? 1.897 14.992 5.457 1 97.31 112 GLY A N 1
ATOM 887 C CA . GLY A 1 112 ? 3.152 15.477 6.016 1 97.31 112 GLY A CA 1
ATOM 888 C C . GLY A 1 112 ? 4.238 14.414 6.039 1 97.31 112 GLY A C 1
ATOM 889 O O . GLY A 1 112 ? 5.328 14.625 5.504 1 97.31 112 GLY A O 1
ATOM 890 N N . TYR A 1 113 ? 3.912 13.25 6.621 1 97.19 113 TYR A N 1
ATOM 891 C CA . TYR A 1 113 ? 4.871 12.156 6.703 1 97.19 113 TYR A CA 1
ATOM 892 C C . TYR A 1 113 ? 5.348 11.742 5.316 1 97.19 113 TYR A C 1
ATOM 894 O O . TYR A 1 113 ? 6.555 11.664 5.066 1 97.19 113 TYR A O 1
ATOM 902 N N . PRO A 1 114 ? 4.449 11.586 4.371 1 94.31 114 PRO A N 1
ATOM 903 C CA . PRO A 1 114 ? 4.863 11.195 3.021 1 94.31 114 PRO A CA 1
ATOM 904 C C . PRO A 1 114 ? 5.75 12.242 2.352 1 94.31 114 PRO A C 1
ATOM 906 O O . PRO A 1 114 ? 6.766 11.898 1.745 1 94.31 114 PRO A O 1
ATOM 909 N N . ILE A 1 115 ? 5.402 13.453 2.465 1 95.81 115 ILE A N 1
ATOM 910 C CA . ILE A 1 115 ? 6.148 14.516 1.8 1 95.81 115 ILE A CA 1
ATOM 911 C C . ILE A 1 115 ? 7.531 14.648 2.432 1 95.81 115 ILE A C 1
ATOM 913 O O . ILE A 1 115 ? 8.539 14.711 1.725 1 95.81 115 ILE A O 1
ATOM 917 N N . LEU A 1 116 ? 7.574 14.602 3.711 1 97.38 116 LEU A N 1
ATOM 918 C CA . LEU A 1 116 ? 8.852 14.711 4.41 1 97.38 116 LEU A CA 1
ATOM 919 C C . LEU A 1 116 ? 9.758 13.531 4.078 1 97.38 116 LEU A C 1
ATOM 921 O O . LEU A 1 116 ? 10.953 13.711 3.83 1 97.38 116 LEU A O 1
ATOM 925 N N . ASN A 1 117 ? 9.156 12.352 4.082 1 95 117 ASN A N 1
ATOM 926 C CA . ASN A 1 117 ? 9.93 11.156 3.746 1 95 117 ASN A CA 1
ATOM 927 C C . ASN A 1 117 ? 10.5 11.242 2.332 1 95 117 ASN A C 1
ATOM 929 O O . ASN A 1 117 ? 11.648 10.859 2.096 1 95 117 ASN A O 1
ATOM 933 N N . SER A 1 118 ? 9.727 11.75 1.468 1 92.06 118 SER A N 1
ATOM 934 C CA . SER A 1 118 ? 10.102 11.82 0.06 1 92.06 118 SER A CA 1
ATOM 935 C C . SER A 1 118 ? 11.172 12.875 -0.173 1 92.06 118 SER A C 1
ATOM 937 O O . SER A 1 118 ? 12.094 12.68 -0.975 1 92.06 118 SER A O 1
ATOM 939 N N . VAL A 1 119 ? 11.117 13.992 0.566 1 93.81 119 VAL A N 1
ATOM 940 C CA . VAL A 1 119 ? 11.961 15.141 0.25 1 93.81 119 VAL A CA 1
ATOM 941 C C . VAL A 1 119 ? 13.203 15.133 1.141 1 93.81 119 VAL A C 1
ATOM 943 O O . VAL A 1 119 ? 14.289 15.523 0.708 1 93.81 119 VAL A O 1
ATOM 946 N N . LEU A 1 120 ? 13.016 14.633 2.398 1 95.19 120 LEU A N 1
ATOM 947 C CA . LEU A 1 120 ? 14.109 14.781 3.35 1 95.19 120 LEU A CA 1
ATOM 948 C C . LEU A 1 120 ? 14.547 13.43 3.896 1 95.19 120 LEU A C 1
ATOM 950 O O . LEU A 1 120 ? 15.547 13.336 4.613 1 95.19 120 LEU A O 1
ATOM 954 N N . GLY A 1 121 ? 13.789 12.406 3.623 1 92.56 121 GLY A N 1
ATOM 955 C CA . GLY A 1 121 ? 14.188 11.062 4.008 1 92.56 121 GLY A CA 1
ATOM 956 C C . GLY A 1 121 ? 13.656 10.648 5.367 1 92.56 121 GLY A C 1
ATOM 957 O O . GLY A 1 121 ? 12.867 11.375 5.977 1 92.56 121 GLY A O 1
ATOM 958 N N . PRO A 1 122 ? 14.086 9.516 5.867 1 94.19 122 PRO A N 1
ATOM 959 C CA . PRO A 1 122 ? 13.516 8.906 7.066 1 94.19 122 PRO A CA 1
ATOM 960 C C . PRO A 1 122 ? 13.797 9.711 8.328 1 94.19 122 PRO A C 1
ATOM 962 O O . PRO A 1 122 ? 13 9.688 9.273 1 94.19 122 PRO A O 1
ATOM 965 N N . ILE A 1 123 ? 14.875 10.375 8.344 1 96 123 ILE A N 1
ATOM 966 C CA . ILE A 1 123 ? 15.211 11.172 9.523 1 96 123 ILE A CA 1
ATOM 967 C C . ILE A 1 123 ? 14.141 12.242 9.742 1 96 123 ILE A C 1
ATOM 969 O O 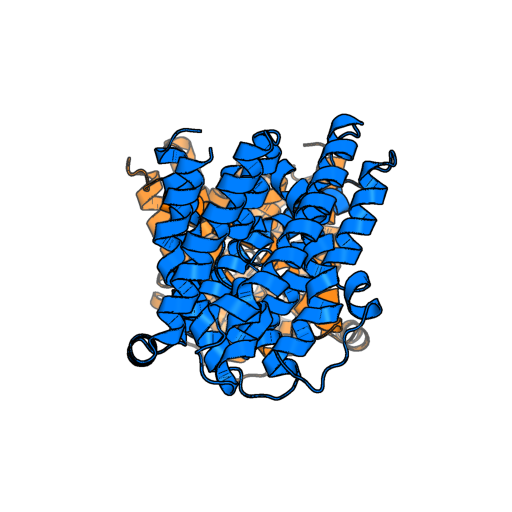. ILE A 1 123 ? 13.82 12.586 10.883 1 96 123 ILE A O 1
ATOM 973 N N . ALA A 1 124 ? 13.617 12.75 8.68 1 97.44 124 ALA A N 1
ATOM 974 C CA . ALA A 1 124 ? 12.555 13.75 8.781 1 97.44 124 ALA A CA 1
ATOM 975 C C . ALA A 1 124 ? 11.281 13.133 9.359 1 97.44 124 ALA A C 1
ATOM 977 O O . ALA A 1 124 ? 10.523 13.805 10.062 1 97.44 124 ALA A O 1
ATOM 978 N N . VAL A 1 125 ? 11.047 11.859 9.023 1 97.75 125 VAL A N 1
ATOM 979 C CA . VAL A 1 125 ? 9.898 11.156 9.57 1 97.75 125 VAL A CA 1
ATOM 980 C C . VAL A 1 125 ? 10.07 10.984 11.078 1 97.75 125 VAL A C 1
ATOM 982 O O . VAL A 1 125 ? 9.117 11.156 11.844 1 97.75 125 VAL A O 1
ATOM 985 N N . PHE A 1 126 ? 11.281 10.688 11.492 1 97.75 126 PHE A N 1
ATOM 986 C CA . PHE A 1 126 ? 11.625 10.586 12.906 1 97.75 126 PHE A CA 1
ATOM 987 C C . PHE A 1 126 ? 11.281 11.875 13.641 1 97.75 126 PHE A C 1
ATOM 989 O O . PHE A 1 126 ? 10.578 11.844 14.648 1 97.75 126 PHE A O 1
ATOM 996 N N . TYR A 1 127 ? 11.695 13.016 13.133 1 98.19 127 TYR A N 1
ATOM 997 C CA . TYR A 1 127 ? 11.438 14.305 13.766 1 98.19 127 TYR A CA 1
ATOM 998 C C . TYR A 1 127 ? 9.961 14.672 13.672 1 98.19 127 TYR A C 1
ATOM 1000 O O . TYR A 1 127 ? 9.398 15.25 14.602 1 98.19 127 TYR A O 1
ATOM 1008 N N . ALA A 1 128 ? 9.352 14.336 12.555 1 98.38 128 ALA A N 1
ATOM 1009 C CA . ALA A 1 128 ? 7.93 14.617 12.391 1 98.38 128 ALA A CA 1
ATOM 1010 C C . ALA A 1 128 ? 7.094 13.859 13.422 1 98.38 128 ALA A C 1
ATOM 1012 O O . ALA A 1 128 ? 6.086 14.375 13.906 1 98.38 128 ALA A O 1
ATOM 1013 N N . ALA A 1 129 ? 7.516 12.664 13.672 1 98.31 129 ALA A N 1
ATOM 1014 C CA . ALA A 1 129 ? 6.816 11.867 14.68 1 98.31 129 ALA A CA 1
ATOM 1015 C C . ALA A 1 129 ? 6.895 12.531 16.047 1 98.31 129 ALA A C 1
ATOM 1017 O O . ALA A 1 129 ? 5.914 12.531 16.797 1 98.31 129 ALA A O 1
AT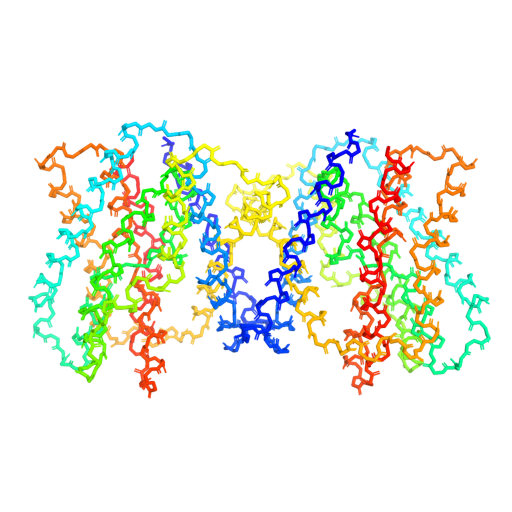OM 1018 N N . MET A 1 130 ? 8.016 13.078 16.344 1 98.12 130 MET A N 1
ATOM 1019 C CA . MET A 1 130 ? 8.18 13.805 17.594 1 98.12 130 MET A CA 1
ATOM 1020 C C . MET A 1 130 ? 7.32 15.07 17.609 1 98.12 130 MET A C 1
ATOM 1022 O O . MET A 1 130 ? 6.68 15.383 18.609 1 98.12 130 MET A O 1
ATOM 1026 N N . PHE A 1 131 ? 7.332 15.773 16.5 1 98.38 131 PHE A N 1
ATOM 1027 C CA . PHE A 1 131 ? 6.48 16.938 16.328 1 98.38 131 PHE A CA 1
ATOM 1028 C C . PHE A 1 131 ? 5.016 16.594 16.562 1 98.38 131 PHE A C 1
ATOM 1030 O O . PHE A 1 131 ? 4.273 17.359 17.172 1 98.38 131 PHE A O 1
ATOM 1037 N N . ASN A 1 132 ? 4.66 15.43 16.109 1 97.19 132 ASN A N 1
ATOM 1038 C CA . ASN A 1 132 ? 3.271 14.977 16.141 1 97.19 132 ASN A CA 1
ATOM 1039 C C . ASN A 1 132 ? 2.805 14.711 17.562 1 97.19 132 ASN A C 1
ATOM 1041 O O . ASN A 1 132 ? 1.603 14.695 17.844 1 97.19 132 ASN A O 1
ATOM 1045 N N . MET A 1 133 ? 3.715 14.492 18.5 1 96.81 133 MET A N 1
ATOM 1046 C CA . MET A 1 133 ? 3.344 14.32 19.891 1 96.81 133 MET A CA 1
ATOM 1047 C C . MET A 1 133 ? 2.691 15.586 20.453 1 96.81 133 MET A C 1
ATOM 1049 O O . MET A 1 133 ? 1.654 15.516 21.109 1 96.81 133 MET A O 1
ATOM 1053 N N . GLY A 1 134 ? 3.381 16.734 20.219 1 97.19 134 GLY A N 1
ATOM 1054 C CA . GLY A 1 134 ? 2.773 18 20.609 1 97.19 134 GLY A CA 1
ATOM 1055 C C . GLY A 1 134 ? 1.454 18.266 19.906 1 97.19 134 GLY A C 1
ATOM 1056 O O . GLY A 1 134 ? 0.493 18.719 20.531 1 97.19 134 GLY A O 1
ATOM 1057 N N . PHE A 1 135 ? 1.451 17.953 18.625 1 97.69 135 PHE A N 1
ATOM 1058 C CA . PHE A 1 135 ? 0.25 18.062 17.812 1 97.69 135 PHE A CA 1
ATOM 1059 C C . PHE A 1 135 ? -0.907 17.297 18.438 1 97.69 135 PHE A C 1
ATOM 1061 O O . PHE A 1 135 ? -1.987 17.859 18.641 1 97.69 135 PHE A O 1
ATOM 1068 N N . ASN A 1 136 ? -0.681 16.031 18.781 1 96.75 136 ASN A N 1
ATOM 1069 C CA . ASN A 1 136 ? -1.725 15.164 19.297 1 96.75 136 ASN A CA 1
ATOM 1070 C C . ASN A 1 136 ? -2.191 15.602 20.688 1 96.75 136 ASN A C 1
ATOM 1072 O O . ASN A 1 136 ? -3.367 15.453 21.031 1 96.75 136 ASN A O 1
ATOM 1076 N N . LEU A 1 137 ? -1.309 16.094 21.453 1 96.31 137 LEU A N 1
ATOM 1077 C CA . LEU A 1 137 ? -1.673 16.625 22.766 1 96.31 137 LEU A CA 1
ATOM 1078 C C . LEU A 1 137 ? -2.748 17.703 22.641 1 96.31 137 LEU A C 1
ATOM 1080 O O . LEU A 1 137 ? -3.785 17.625 23.297 1 96.31 137 LEU A O 1
ATOM 1084 N N . PHE A 1 138 ? -2.529 18.625 21.766 1 97.94 138 PHE A N 1
ATOM 1085 C CA . PHE A 1 138 ? -3.473 19.734 21.609 1 97.94 138 PHE A CA 1
ATOM 1086 C C . PHE A 1 138 ? -4.719 19.266 20.859 1 97.94 138 PHE A C 1
ATOM 1088 O O . PHE A 1 138 ? -5.824 19.734 21.141 1 97.94 138 PHE A O 1
ATOM 1095 N N . LEU A 1 139 ? -4.547 18.375 19.906 1 97.75 139 LEU A N 1
ATOM 1096 C CA . LEU A 1 139 ? -5.664 17.891 19.109 1 97.75 139 LEU A CA 1
ATOM 1097 C C . LEU A 1 139 ? -6.73 17.25 19.984 1 97.75 139 LEU A C 1
ATOM 1099 O O . LEU A 1 139 ? -7.902 17.625 19.922 1 97.75 139 LEU A O 1
ATOM 1103 N N . TRP A 1 140 ? -6.312 16.422 20.891 1 96.69 140 TRP A N 1
ATOM 1104 C CA . TRP A 1 140 ? -7.266 15.594 21.625 1 96.69 140 TRP A CA 1
ATOM 1105 C C . TRP A 1 140 ? -7.699 16.266 22.922 1 96.69 140 TRP A C 1
ATOM 1107 O O . TRP A 1 140 ? -8.688 15.859 23.531 1 96.69 140 TRP A O 1
ATOM 1117 N N . THR A 1 141 ? -7.016 17.328 23.344 1 95.94 141 THR A N 1
ATOM 1118 C CA . THR A 1 141 ? -7.406 18.016 24.578 1 95.94 141 THR A CA 1
ATOM 1119 C C . THR A 1 141 ? -8.211 19.266 24.25 1 95.94 141 THR A C 1
ATOM 1121 O O . THR A 1 141 ? -9.211 19.562 24.906 1 95.94 141 THR A O 1
ATOM 1124 N N . ILE A 1 142 ? -7.812 19.969 23.188 1 96.19 142 ILE A N 1
ATOM 1125 C CA . ILE A 1 142 ? -8.438 21.25 22.875 1 96.19 142 ILE A CA 1
ATOM 1126 C C . ILE A 1 142 ? -9.062 21.203 21.484 1 96.19 142 ILE A C 1
ATOM 1128 O O . ILE A 1 142 ? -10.148 21.734 21.266 1 96.19 142 ILE A O 1
ATOM 1132 N N . GLY A 1 143 ? -8.414 20.562 20.562 1 96.62 143 GLY A N 1
ATOM 1133 C CA . GLY A 1 143 ? -8.828 20.547 19.172 1 96.62 143 GLY A CA 1
ATOM 1134 C C . GLY A 1 143 ? -10.211 19.953 18.953 1 96.62 143 GLY A C 1
ATOM 1135 O O . GLY A 1 143 ? -11.008 20.484 18.188 1 96.62 143 GLY A O 1
ATOM 1136 N N . VAL A 1 144 ? -10.492 18.922 19.672 1 96.38 144 VAL A N 1
ATOM 1137 C CA . VAL A 1 144 ? -11.773 18.234 19.5 1 96.38 144 VAL A CA 1
ATOM 1138 C C . VAL A 1 144 ? -12.906 19.156 19.953 1 96.38 144 VAL A C 1
ATOM 1140 O O . VAL A 1 144 ? -14.016 19.078 19.422 1 96.38 144 VAL A O 1
ATOM 1143 N N . ARG A 1 145 ? -12.688 20.062 20.859 1 95.69 145 ARG A N 1
ATOM 1144 C CA . ARG A 1 145 ? -13.695 20.984 21.344 1 95.69 145 ARG A CA 1
ATOM 1145 C C . ARG A 1 145 ? -14.055 22.016 20.281 1 95.69 145 ARG A C 1
ATOM 1147 O O . ARG A 1 145 ? -15.164 22.547 20.266 1 95.69 145 ARG A O 1
ATOM 1154 N N . LEU A 1 146 ? -13.117 22.266 19.391 1 96.62 146 LEU A N 1
ATOM 1155 C CA . LEU A 1 146 ? -13.375 23.172 18.281 1 96.62 146 LEU A CA 1
ATOM 1156 C C . LEU A 1 146 ? -14.375 22.578 17.297 1 96.62 146 LEU A C 1
ATOM 1158 O O . LEU A 1 146 ? -15.125 23.297 16.656 1 96.62 146 LEU A O 1
ATOM 1162 N N . LEU A 1 147 ? -14.344 21.281 17.203 1 96.25 147 LEU A N 1
ATOM 1163 C CA . LEU A 1 147 ? -15.188 20.578 16.25 1 96.25 147 LEU A CA 1
ATOM 1164 C C . LEU A 1 147 ? -16.578 20.328 16.828 1 96.25 147 LEU A C 1
ATOM 1166 O O . LEU A 1 147 ? -17.562 20.281 16.094 1 96.25 147 LEU A O 1
ATOM 1170 N N . ASP A 1 148 ? -16.578 20.047 18.109 1 94.38 148 ASP A N 1
ATOM 1171 C CA . ASP A 1 148 ? -17.812 19.844 18.844 1 94.38 148 ASP A CA 1
ATOM 1172 C C . ASP A 1 148 ? -17.688 20.344 20.281 1 94.38 148 ASP A C 1
ATOM 1174 O O . ASP A 1 148 ? -16.953 19.766 21.094 1 94.38 148 ASP A O 1
ATOM 1178 N N . ASN A 1 149 ? -18.484 21.281 20.594 1 91.06 149 ASN A N 1
ATOM 1179 C CA . ASN A 1 149 ? -18.422 21.922 21.891 1 91.06 149 ASN A CA 1
ATOM 1180 C C . ASN A 1 149 ? -18.797 20.969 23.016 1 91.06 149 ASN A C 1
ATOM 1182 O O . ASN A 1 149 ? -18.469 21.203 24.188 1 91.06 149 ASN A O 1
ATOM 1186 N N . ASN A 1 150 ? -19.484 19.891 22.672 1 92.44 150 ASN A N 1
ATOM 1187 C CA . ASN A 1 150 ? -19.922 18.938 23.672 1 92.44 150 ASN A CA 1
ATOM 1188 C C . ASN A 1 150 ? -18.812 17.938 24.031 1 92.44 150 ASN A C 1
ATOM 1190 O O . ASN A 1 150 ? -18.922 17.219 25.016 1 92.44 150 ASN A O 1
ATOM 1194 N N . GLU A 1 151 ? -17.828 17.938 23.141 1 91.88 151 GLU A N 1
ATOM 1195 C CA . GLU A 1 151 ? -16.75 17.016 23.391 1 91.88 151 GLU A CA 1
ATOM 1196 C C . GLU A 1 151 ? -15.742 17.594 24.375 1 91.88 151 GLU A C 1
ATOM 1198 O O . GLU A 1 151 ? -15.336 18.75 24.266 1 91.88 151 GLU A O 1
ATOM 1203 N N . LYS A 1 152 ? -15.586 16.703 25.469 1 88.31 152 LYS A N 1
ATOM 1204 C CA . LYS A 1 152 ? -14.594 17.094 26.469 1 88.31 152 LYS A CA 1
ATOM 1205 C C . LYS A 1 152 ? -13.211 16.562 26.109 1 88.31 152 LYS A C 1
ATOM 1207 O O . LYS A 1 152 ? -13.07 15.422 25.672 1 88.31 152 LYS A O 1
ATOM 1212 N N . GLY A 1 153 ? -12.273 17.391 25.906 1 92.19 153 GLY A N 1
ATOM 1213 C CA . GLY A 1 153 ? -10.906 16.969 25.688 1 92.19 153 GLY A CA 1
ATOM 1214 C C . GLY A 1 153 ? -10.5 15.781 26.547 1 92.19 153 GLY A C 1
ATOM 1215 O O . GLY A 1 153 ? -11.133 15.508 27.562 1 92.19 153 GLY A O 1
ATOM 1216 N N . SER A 1 154 ? -9.547 14.93 26.047 1 93.88 154 SER A N 1
ATOM 1217 C CA . SER A 1 154 ? -9.102 13.75 26.781 1 93.88 154 SER A CA 1
ATOM 1218 C C . SER A 1 154 ? -7.602 13.523 26.609 1 93.88 154 SER A C 1
ATOM 1220 O O . SER A 1 154 ? -7.137 13.25 25.5 1 93.88 154 SER A O 1
ATOM 1222 N N . PHE A 1 155 ? -6.953 13.578 27.672 1 94.19 155 PHE A N 1
ATOM 1223 C CA . PHE A 1 155 ? -5.523 13.281 27.656 1 94.19 155 PHE A CA 1
ATOM 1224 C C . PHE A 1 155 ? -5.281 11.805 27.359 1 94.19 155 PHE A C 1
ATOM 1226 O O . PHE A 1 155 ? -4.289 11.453 26.719 1 94.19 155 PHE A O 1
ATOM 1233 N N . LYS A 1 156 ? -6.145 11 27.797 1 95 156 LYS A N 1
ATOM 1234 C CA . LYS A 1 156 ? -6.047 9.562 27.531 1 95 156 LYS A CA 1
ATOM 1235 C C . LYS A 1 156 ? -6.082 9.273 26.047 1 95 156 LYS A C 1
ATOM 1237 O O . LYS A 1 156 ? -5.297 8.469 25.547 1 95 156 LYS A O 1
ATOM 1242 N N . LYS A 1 157 ? -6.988 9.938 25.344 1 92.81 157 LYS A N 1
ATOM 1243 C CA . LYS A 1 157 ? -7.082 9.766 23.906 1 92.81 157 LYS A CA 1
ATOM 1244 C C . LYS A 1 157 ? -5.816 10.242 23.203 1 92.81 157 LYS A C 1
ATOM 1246 O O . LYS A 1 157 ? -5.418 9.695 22.172 1 92.81 157 LYS A O 1
ATOM 1251 N N . ALA A 1 158 ? -5.16 11.25 23.797 1 94.06 158 ALA A N 1
ATOM 1252 C CA . ALA A 1 158 ? -3.934 11.812 23.25 1 94.06 158 ALA A CA 1
ATOM 1253 C C . ALA A 1 158 ? -2.787 10.812 23.312 1 94.06 158 ALA A C 1
ATOM 1255 O O . ALA A 1 158 ? -1.968 10.734 22.391 1 94.06 158 ALA A O 1
ATOM 1256 N N . ILE A 1 159 ? -2.719 10 24.281 1 93.75 159 ILE A N 1
ATOM 1257 C CA . ILE A 1 159 ? -1.551 9.148 24.484 1 93.75 159 ILE A CA 1
ATOM 1258 C C . ILE A 1 159 ? -1.842 7.742 23.953 1 93.75 159 ILE A C 1
ATOM 1260 O O . ILE A 1 159 ? -0.927 6.93 23.812 1 93.75 159 ILE A O 1
ATOM 1264 N N . THR A 1 160 ? -3.09 7.391 23.766 1 94.31 160 THR A N 1
ATOM 1265 C CA . THR A 1 160 ? -3.416 6.02 23.375 1 94.31 160 THR A CA 1
ATOM 1266 C C . THR A 1 160 ? -3.623 5.914 21.875 1 94.31 160 THR A C 1
ATOM 1268 O O . THR A 1 160 ? -3.875 4.824 21.344 1 94.31 160 THR A O 1
ATOM 1271 N N . ASN A 1 161 ? -3.564 7.047 21.203 1 93.19 161 ASN A N 1
ATOM 1272 C CA . ASN A 1 161 ? -3.676 6.984 19.75 1 93.19 161 ASN A CA 1
ATOM 1273 C C . ASN A 1 161 ? -2.561 6.141 19.125 1 93.19 161 ASN A C 1
ATOM 1275 O O . ASN A 1 161 ? -1.437 6.133 19.641 1 93.19 161 ASN A O 1
ATOM 1279 N N . PRO A 1 162 ? -2.83 5.398 18.062 1 95.19 162 PRO A N 1
ATOM 1280 C CA . PRO A 1 162 ? -1.871 4.449 17.5 1 95.19 162 PRO A CA 1
ATOM 1281 C C . PRO A 1 162 ? -0.539 5.102 17.125 1 95.19 162 PRO A C 1
ATOM 1283 O O . PRO A 1 162 ? 0.521 4.504 17.344 1 95.19 162 PRO A O 1
ATOM 1286 N N . SER A 1 163 ? -0.596 6.281 16.594 1 95.25 163 SER A N 1
ATOM 1287 C CA . SER A 1 163 ? 0.642 6.965 16.234 1 95.25 163 SER A CA 1
ATOM 1288 C C . SER A 1 163 ? 1.481 7.273 17.469 1 95.25 163 SER A C 1
ATOM 1290 O O . SER A 1 163 ? 2.711 7.203 17.422 1 95.25 163 SER A O 1
ATOM 1292 N N . MET A 1 164 ? 0.845 7.637 18.578 1 96.75 164 MET A N 1
ATOM 1293 C CA . MET A 1 164 ? 1.553 7.934 19.812 1 96.75 164 MET A CA 1
ATOM 1294 C C . MET A 1 164 ? 2.172 6.668 20.406 1 96.75 164 MET A C 1
ATOM 1296 O O . MET A 1 164 ? 3.311 6.691 20.875 1 96.75 164 MET A O 1
ATOM 1300 N N . ILE A 1 165 ? 1.422 5.613 20.344 1 97.31 165 ILE A N 1
ATOM 1301 C CA . ILE A 1 165 ? 1.951 4.332 20.797 1 97.31 165 ILE A CA 1
ATOM 1302 C C . ILE A 1 165 ? 3.17 3.949 19.953 1 97.31 165 ILE A C 1
ATOM 1304 O O . ILE A 1 165 ? 4.156 3.436 20.484 1 97.31 165 ILE A O 1
ATOM 1308 N N . ALA A 1 166 ? 3.088 4.191 18.688 1 97.81 166 ALA A N 1
ATOM 1309 C CA . ALA A 1 166 ? 4.199 3.906 17.781 1 97.81 166 ALA A CA 1
ATOM 1310 C C . ALA A 1 166 ? 5.43 4.734 18.141 1 97.81 166 ALA A C 1
ATOM 1312 O O . ALA A 1 166 ? 6.555 4.234 18.109 1 97.81 166 ALA A O 1
ATOM 1313 N N . VAL A 1 167 ? 5.23 6.031 18.484 1 97.12 167 VAL A N 1
ATOM 1314 C CA . VAL A 1 167 ? 6.34 6.898 18.875 1 97.12 167 VAL A CA 1
ATOM 1315 C C . VAL A 1 167 ? 6.984 6.371 20.156 1 97.12 167 VAL A C 1
ATOM 1317 O O . VAL A 1 167 ? 8.211 6.309 20.25 1 97.12 167 VAL A O 1
ATOM 1320 N N . LEU A 1 168 ? 6.199 6 21.109 1 96.62 168 LEU A N 1
ATOM 1321 C CA . LEU A 1 168 ? 6.715 5.469 22.359 1 96.62 168 LEU A CA 1
ATOM 1322 C C . LEU A 1 168 ? 7.516 4.191 22.125 1 96.62 168 LEU A C 1
ATOM 1324 O O . LEU A 1 168 ? 8.609 4.027 22.656 1 96.62 168 LEU A O 1
ATOM 1328 N N . ALA A 1 169 ? 6.977 3.293 21.312 1 96.62 169 ALA A N 1
ATOM 1329 C CA . ALA A 1 169 ? 7.715 2.088 20.953 1 96.62 169 ALA A CA 1
ATOM 1330 C C . ALA A 1 169 ? 9.016 2.436 20.234 1 96.62 169 ALA A C 1
ATOM 1332 O O . ALA A 1 169 ? 10.055 1.817 20.469 1 96.62 169 ALA A O 1
ATOM 1333 N N . GLY A 1 170 ? 8.891 3.406 19.328 1 96.38 170 GLY A N 1
ATOM 1334 C CA . GLY A 1 170 ? 10.062 3.875 18.594 1 96.38 170 GLY A CA 1
ATOM 1335 C C . GLY A 1 170 ? 11.141 4.426 19.516 1 96.38 170 GLY A C 1
ATOM 1336 O O . GLY A 1 170 ? 12.328 4.16 19.312 1 96.38 170 GLY A O 1
ATOM 1337 N N . ILE A 1 171 ? 10.742 5.219 20.516 1 95.75 171 ILE A N 1
ATOM 1338 C CA . ILE A 1 171 ? 11.68 5.805 21.469 1 95.75 171 ILE A CA 1
ATOM 1339 C C . ILE A 1 171 ? 12.406 4.695 22.219 1 95.75 171 ILE A C 1
ATOM 1341 O O . ILE A 1 171 ? 13.617 4.762 22.422 1 95.75 171 ILE A O 1
ATOM 1345 N N . ILE A 1 172 ? 11.68 3.674 22.609 1 95.69 172 ILE A N 1
ATOM 1346 C CA . ILE A 1 172 ? 12.273 2.541 23.297 1 95.69 172 ILE A CA 1
ATOM 1347 C C . ILE A 1 172 ? 13.32 1.875 22.406 1 95.69 172 ILE A C 1
ATOM 1349 O O . ILE A 1 172 ? 14.438 1.605 22.844 1 95.69 172 ILE A O 1
ATOM 1353 N N . LEU A 1 173 ? 13 1.655 21.141 1 94.81 173 LEU A N 1
ATOM 1354 C CA . LEU A 1 173 ? 13.922 1.044 20.188 1 94.81 173 LEU A CA 1
ATOM 1355 C C . LEU A 1 173 ? 15.148 1.931 19.969 1 94.81 173 LEU A C 1
ATOM 1357 O O . LEU A 1 173 ? 16.266 1.43 19.812 1 94.81 173 LEU A O 1
ATOM 1361 N N . PHE A 1 174 ? 14.914 3.213 19.953 1 95.06 174 PHE A N 1
ATOM 1362 C CA . PHE A 1 174 ? 15.953 4.199 19.672 1 95.06 174 PHE A CA 1
ATOM 1363 C C . PHE A 1 174 ? 16.969 4.254 20.812 1 95.06 174 PHE A C 1
ATOM 1365 O O . PHE A 1 174 ? 18.172 4.324 20.578 1 95.06 174 PHE A O 1
ATOM 1372 N N . ILE A 1 175 ? 16.516 4.176 22.016 1 94.56 175 ILE A N 1
ATOM 1373 C CA . ILE A 1 175 ? 17.391 4.402 23.172 1 94.56 175 ILE A CA 1
ATOM 1374 C C . ILE A 1 175 ? 17.984 3.078 23.625 1 94.56 175 ILE A C 1
ATOM 1376 O O . ILE A 1 175 ? 18.984 3.062 24.359 1 94.56 175 ILE A O 1
ATOM 1380 N N . THR A 1 176 ? 17.328 1.967 23.266 1 92.81 176 THR A N 1
ATOM 1381 C CA . THR A 1 176 ? 17.828 0.661 23.688 1 92.81 176 THR A CA 1
ATOM 1382 C C . THR A 1 176 ? 18.578 -0.023 22.547 1 92.81 176 THR A C 1
ATOM 1384 O O . THR A 1 176 ? 18.391 0.318 21.375 1 92.81 176 THR A O 1
ATOM 1387 N N . PRO A 1 177 ? 19.406 -0.907 22.859 1 84.88 177 PRO A N 1
ATOM 1388 C CA . PRO A 1 177 ? 20.125 -1.64 21.828 1 84.88 177 PRO A CA 1
ATOM 1389 C C . PRO A 1 177 ? 19.312 -2.773 21.219 1 84.88 177 PRO A C 1
ATOM 1391 O O . PRO A 1 177 ? 19.859 -3.617 20.5 1 84.88 177 PRO A O 1
ATOM 1394 N N . LEU A 1 178 ? 18.094 -2.727 21.391 1 88.06 178 LEU A N 1
ATOM 1395 C CA . LEU A 1 178 ? 17.219 -3.779 20.891 1 88.06 178 LEU A CA 1
ATOM 1396 C C . LEU A 1 178 ? 17.109 -3.713 19.375 1 88.06 178 LEU A C 1
ATOM 1398 O O . LEU A 1 178 ? 16.938 -2.633 18.812 1 88.06 178 LEU A O 1
ATOM 1402 N N . ASP A 1 179 ? 17.422 -4.902 18.734 1 88.69 179 ASP A N 1
ATOM 1403 C CA . ASP A 1 179 ? 17.219 -5.031 17.297 1 88.69 179 ASP A CA 1
ATOM 1404 C C . ASP A 1 179 ? 16.094 -6.035 17 1 88.69 179 ASP A C 1
ATOM 1406 O O . ASP A 1 179 ? 16.125 -7.168 17.469 1 88.69 179 ASP A O 1
ATOM 1410 N N . LEU A 1 180 ? 15.125 -5.602 16.281 1 92.81 180 LEU A N 1
ATOM 1411 C CA . LEU A 1 180 ? 14.023 -6.488 15.914 1 92.81 180 LEU A CA 1
ATOM 1412 C C . LEU A 1 180 ? 14.516 -7.641 15.047 1 92.81 180 LEU A C 1
ATOM 1414 O O . LEU A 1 180 ? 15.445 -7.473 14.258 1 92.81 180 LEU A O 1
ATOM 1418 N N . PRO A 1 181 ? 13.898 -8.82 15.297 1 95.06 181 PRO A N 1
ATOM 1419 C CA . PRO A 1 181 ? 14.211 -9.898 14.352 1 95.06 181 PRO A CA 1
ATOM 1420 C C . PRO A 1 181 ? 13.977 -9.492 12.898 1 95.06 181 PRO A C 1
ATOM 1422 O O . PRO A 1 181 ? 13.031 -8.766 12.602 1 95.06 181 PRO A O 1
ATOM 1425 N N . LEU A 1 182 ? 14.781 -9.953 12.062 1 95.31 182 LEU A N 1
ATOM 1426 C CA . LEU A 1 182 ? 14.867 -9.492 10.68 1 95.31 182 LEU A CA 1
ATOM 1427 C C . LEU A 1 182 ? 13.5 -9.57 10 1 95.31 182 LEU A C 1
ATOM 1429 O O . LEU A 1 182 ? 13.078 -8.617 9.344 1 95.31 182 LEU A O 1
ATOM 1433 N N . PRO A 1 183 ? 12.711 -10.711 10.172 1 96.06 183 PRO A N 1
ATOM 1434 C CA . PRO A 1 183 ? 11.414 -10.773 9.492 1 96.06 183 PRO A CA 1
ATOM 1435 C C . PRO A 1 183 ? 10.445 -9.688 9.961 1 96.06 183 PRO A C 1
ATOM 1437 O O . PRO A 1 183 ? 9.68 -9.148 9.156 1 96.06 183 PRO A O 1
ATOM 1440 N N . ILE A 1 184 ? 10.516 -9.375 11.18 1 97.12 184 ILE A N 1
ATOM 1441 C CA . ILE A 1 184 ? 9.641 -8.344 11.734 1 97.12 184 ILE A CA 1
ATOM 1442 C C . ILE A 1 184 ? 10.117 -6.965 11.281 1 97.12 184 ILE A C 1
ATOM 1444 O O . ILE A 1 184 ? 9.312 -6.137 10.844 1 97.12 184 ILE A O 1
ATOM 1448 N N . LYS A 1 185 ? 11.398 -6.793 11.383 1 96.56 185 LYS A N 1
ATOM 1449 C CA . LYS A 1 185 ? 11.992 -5.523 10.977 1 96.56 185 LYS A CA 1
ATOM 1450 C C . LYS A 1 185 ? 11.672 -5.199 9.523 1 96.56 185 LYS A C 1
ATOM 1452 O O . LYS A 1 185 ? 11.242 -4.086 9.203 1 96.56 185 LYS A O 1
ATOM 1457 N N . GLU A 1 186 ? 11.844 -6.168 8.672 1 97.06 186 GLU A N 1
ATOM 1458 C CA . GLU A 1 186 ? 11.57 -5.98 7.246 1 97.06 186 GLU A CA 1
ATOM 1459 C C . GLU A 1 186 ? 10.078 -5.832 6.98 1 97.06 186 GLU A C 1
ATOM 1461 O O . GLU A 1 186 ? 9.672 -5.035 6.133 1 97.06 186 GLU A O 1
ATOM 1466 N N . GLY A 1 187 ? 9.297 -6.605 7.66 1 98 187 GLY A N 1
ATOM 1467 C CA . GLY A 1 187 ? 7.855 -6.477 7.516 1 98 187 GLY A CA 1
ATOM 1468 C C . GLY A 1 187 ? 7.332 -5.109 7.918 1 98 187 GLY A C 1
ATOM 1469 O O . GLY A 1 187 ? 6.543 -4.504 7.195 1 98 187 GLY A O 1
ATOM 1470 N N . VAL A 1 188 ? 7.805 -4.672 9.062 1 97.88 188 VAL A N 1
ATOM 1471 C CA . VAL A 1 188 ? 7.438 -3.354 9.562 1 97.88 188 VAL A CA 1
ATOM 1472 C C . VAL A 1 188 ? 7.871 -2.279 8.57 1 97.88 188 VAL A C 1
ATOM 1474 O O . VAL A 1 188 ? 7.113 -1.346 8.289 1 97.88 188 VAL A O 1
ATOM 1477 N N . LYS A 1 189 ? 9 -2.459 8.016 1 97.38 189 LYS A N 1
ATOM 1478 C CA . LYS A 1 189 ? 9.523 -1.508 7.035 1 97.38 189 LYS A CA 1
ATOM 1479 C C . LYS A 1 189 ? 8.688 -1.522 5.758 1 97.38 189 LYS A C 1
ATOM 1481 O O . LYS A 1 189 ? 8.312 -0.467 5.246 1 97.38 189 LYS A O 1
ATOM 1486 N N . HIS A 1 190 ? 8.406 -2.688 5.242 1 97.69 190 HIS A N 1
ATOM 1487 C CA . HIS A 1 190 ? 7.613 -2.799 4.023 1 97.69 190 HIS A CA 1
ATOM 1488 C C . HIS A 1 190 ? 6.219 -2.209 4.211 1 97.69 190 HIS A C 1
ATOM 1490 O O . HIS A 1 190 ? 5.742 -1.451 3.367 1 97.69 190 HIS A O 1
ATOM 1496 N N . LEU A 1 191 ? 5.602 -2.551 5.281 1 98.5 191 LEU A N 1
ATOM 1497 C CA . LEU A 1 191 ? 4.273 -2.027 5.57 1 98.5 191 LEU A CA 1
ATOM 1498 C C . LEU A 1 191 ? 4.316 -0.518 5.785 1 98.5 191 LEU A C 1
ATOM 1500 O O . LEU A 1 191 ? 3.439 0.206 5.309 1 98.5 191 LEU A O 1
ATOM 1504 N N . GLY A 1 192 ? 5.316 -0.087 6.52 1 98.12 192 GLY A N 1
ATOM 1505 C CA . GLY A 1 192 ? 5.484 1.345 6.711 1 98.12 192 GLY A CA 1
ATOM 1506 C C . GLY A 1 192 ? 5.633 2.109 5.41 1 98.12 192 GLY A C 1
ATOM 1507 O O . GLY A 1 192 ? 5.059 3.189 5.25 1 98.12 192 GLY A O 1
ATOM 1508 N N . ASN A 1 193 ? 6.363 1.543 4.48 1 97.31 193 ASN A N 1
ATOM 1509 C CA . ASN A 1 193 ? 6.633 2.186 3.199 1 97.31 193 ASN A CA 1
ATOM 1510 C C . ASN A 1 193 ? 5.367 2.318 2.359 1 97.31 193 ASN A C 1
ATOM 1512 O O . ASN A 1 193 ? 5.336 3.08 1.392 1 97.31 193 ASN A O 1
ATOM 1516 N N . THR A 1 194 ? 4.355 1.627 2.742 1 98.06 194 THR A N 1
ATOM 1517 C CA . THR A 1 194 ? 3.111 1.73 1.984 1 98.06 194 THR A CA 1
ATOM 1518 C C . THR A 1 194 ? 2.309 2.951 2.426 1 98.06 194 THR A C 1
ATOM 1520 O O . THR A 1 194 ? 1.321 3.316 1.786 1 98.06 194 THR A O 1
ATOM 1523 N N . THR A 1 195 ? 2.697 3.568 3.471 1 97.5 195 THR A N 1
ATOM 1524 C CA . THR A 1 195 ? 1.968 4.715 3.996 1 97.5 195 THR A CA 1
ATOM 1525 C C . THR A 1 195 ? 1.814 5.793 2.928 1 97.5 195 THR A C 1
ATOM 1527 O O . THR A 1 195 ? 0.708 6.281 2.682 1 97.5 195 THR A O 1
ATOM 1530 N N . THR A 1 196 ? 2.879 6.086 2.238 1 97.06 196 THR A N 1
ATOM 1531 C CA . THR A 1 196 ? 2.883 7.18 1.272 1 97.06 196 THR A CA 1
ATOM 1532 C C . THR A 1 196 ? 1.931 6.883 0.117 1 97.06 196 THR A C 1
ATOM 1534 O O . THR A 1 196 ? 0.991 7.641 -0.129 1 97.06 196 THR A O 1
ATOM 1537 N N . PRO A 1 197 ? 2.055 5.758 -0.528 1 98.19 197 PRO A N 1
ATOM 1538 C CA . PRO A 1 197 ? 1.135 5.5 -1.64 1 98.19 197 PRO A CA 1
ATOM 1539 C C . PRO A 1 197 ? -0.318 5.375 -1.186 1 98.19 197 PRO A C 1
ATOM 1541 O O . PRO A 1 197 ? -1.223 5.887 -1.848 1 98.19 197 PRO A O 1
ATOM 1544 N N . ILE A 1 198 ? -0.569 4.73 -0.098 1 97.88 198 ILE A N 1
ATOM 1545 C CA . ILE A 1 198 ? -1.933 4.512 0.374 1 97.88 198 ILE A CA 1
ATOM 1546 C C . ILE A 1 198 ? -2.566 5.848 0.755 1 97.88 198 ILE A C 1
ATOM 1548 O O . ILE A 1 198 ? -3.734 6.098 0.45 1 97.88 198 ILE A O 1
ATOM 1552 N N . SER A 1 199 ? -1.802 6.652 1.439 1 96.12 199 SER A N 1
ATOM 1553 C CA . SER A 1 199 ? -2.316 7.957 1.832 1 96.12 199 SER A CA 1
ATOM 1554 C C . SER A 1 199 ? -2.713 8.781 0.614 1 96.12 199 SER A C 1
ATOM 1556 O O . SER A 1 199 ? -3.773 9.414 0.601 1 96.12 199 SER A O 1
ATOM 1558 N N . MET A 1 200 ? -1.888 8.797 -0.394 1 95.88 200 MET A N 1
ATOM 1559 C CA . MET A 1 200 ? -2.178 9.562 -1.602 1 95.88 200 MET A CA 1
ATOM 1560 C C . MET A 1 200 ? -3.404 9.008 -2.318 1 95.88 200 MET A C 1
ATOM 1562 O O . MET A 1 200 ? -4.234 9.766 -2.818 1 95.88 200 MET A O 1
ATOM 1566 N N . ILE A 1 201 ? -3.529 7.695 -2.336 1 97.62 201 ILE A N 1
ATOM 1567 C CA . ILE A 1 201 ? -4.699 7.066 -2.945 1 97.62 201 ILE A CA 1
ATOM 1568 C C . ILE A 1 201 ? -5.961 7.496 -2.203 1 97.62 201 ILE A C 1
ATOM 1570 O O . ILE A 1 201 ? -6.965 7.852 -2.826 1 97.62 201 ILE A O 1
ATOM 1574 N N . ILE A 1 202 ? -5.938 7.492 -0.879 1 95.25 202 ILE A N 1
ATOM 1575 C CA . ILE A 1 202 ? -7.078 7.879 -0.059 1 95.25 202 ILE A CA 1
ATOM 1576 C C . ILE A 1 202 ? -7.453 9.328 -0.348 1 95.25 202 ILE A C 1
ATOM 1578 O O . ILE A 1 202 ? -8.625 9.641 -0.57 1 95.25 202 ILE A O 1
ATOM 1582 N N . ILE A 1 203 ? -6.469 10.172 -0.327 1 92.56 203 ILE A N 1
ATOM 1583 C CA . ILE A 1 203 ? -6.711 11.594 -0.561 1 92.56 203 ILE A CA 1
ATOM 1584 C C . ILE A 1 203 ? -7.309 11.789 -1.951 1 92.56 203 ILE A C 1
ATOM 1586 O O . ILE A 1 203 ? -8.258 12.555 -2.121 1 92.56 203 ILE A O 1
ATOM 1590 N N . GLY A 1 204 ? -6.758 11.109 -2.963 1 94.25 204 GLY A N 1
ATOM 1591 C CA . GLY A 1 204 ? -7.324 11.172 -4.301 1 94.25 204 GLY A CA 1
ATOM 1592 C C . GLY A 1 204 ? -8.773 10.734 -4.355 1 94.25 204 GLY A C 1
ATOM 1593 O O . GLY A 1 204 ? -9.594 11.367 -5.027 1 94.25 204 GLY A O 1
ATOM 1594 N N . SER A 1 205 ? -9.047 9.664 -3.656 1 94.69 205 SER A N 1
ATOM 1595 C CA . SER A 1 205 ? -10.414 9.164 -3.6 1 94.69 205 SER A CA 1
ATOM 1596 C C . SER A 1 205 ? -11.352 10.188 -2.965 1 94.69 205 SER A C 1
ATOM 1598 O O . SER A 1 205 ? -12.453 10.414 -3.459 1 94.69 205 SER A O 1
ATOM 1600 N N . MET A 1 206 ? -10.953 10.781 -1.889 1 88.62 206 MET A N 1
ATOM 1601 C CA . MET A 1 206 ? -11.75 11.797 -1.214 1 88.62 206 MET A CA 1
ATOM 1602 C C . MET A 1 206 ? -12.023 12.977 -2.145 1 88.62 206 MET A C 1
ATOM 1604 O O . MET A 1 206 ? -13.133 13.516 -2.16 1 88.62 206 MET A O 1
ATOM 1608 N N . LEU A 1 207 ? -11.055 13.328 -2.896 1 88.19 207 LEU A N 1
ATOM 1609 C CA . LEU A 1 207 ? -11.172 14.461 -3.807 1 88.19 207 LEU A CA 1
ATOM 1610 C C . LEU A 1 207 ? -12.172 14.172 -4.918 1 88.19 207 LEU A C 1
ATOM 1612 O O . LEU A 1 207 ? -12.82 15.086 -5.43 1 88.19 207 LEU A O 1
ATOM 1616 N N . SER A 1 208 ? -12.305 12.938 -5.242 1 90.62 208 SER A N 1
ATOM 1617 C CA . SER A 1 208 ? -13.18 12.555 -6.344 1 90.62 208 SER A CA 1
ATOM 1618 C C . SER A 1 208 ? -14.648 12.75 -5.977 1 90.62 208 SER A C 1
ATOM 1620 O O . SER A 1 208 ? -15.508 12.781 -6.855 1 90.62 208 SER A O 1
ATOM 1622 N N . LYS A 1 209 ? -14.938 12.875 -4.727 1 85.88 209 LYS A N 1
ATOM 1623 C CA . LYS A 1 209 ? -16.328 12.953 -4.258 1 85.88 209 LYS A CA 1
ATOM 1624 C C . LYS A 1 209 ? -16.781 14.398 -4.145 1 85.88 209 LYS A C 1
ATOM 1626 O O . LYS A 1 209 ? -17.969 14.664 -3.91 1 85.88 209 LYS A O 1
ATOM 1631 N N . VAL A 1 210 ? -15.93 15.273 -4.191 1 80.12 210 VAL A N 1
ATOM 1632 C CA . VAL A 1 210 ? -16.281 16.688 -4.039 1 80.12 210 VAL A CA 1
ATOM 1633 C C . VAL A 1 210 ? -16.688 17.266 -5.391 1 80.12 210 VAL A C 1
ATOM 1635 O O . VAL A 1 210 ? -15.984 17.078 -6.391 1 80.12 210 VAL A O 1
ATOM 1638 N N . LYS A 1 211 ? -17.922 17.859 -5.453 1 80.06 211 LYS A N 1
ATOM 1639 C CA . LYS A 1 211 ? -18.406 18.516 -6.664 1 80.06 211 LYS A CA 1
ATOM 1640 C C . LYS A 1 211 ? -17.75 19.875 -6.855 1 80.06 211 LYS A C 1
ATOM 1642 O O . LYS A 1 211 ? -17.703 20.688 -5.93 1 80.06 211 LYS A O 1
ATOM 1647 N N . MET A 1 212 ? -17.094 20.109 -7.934 1 75.5 212 MET A N 1
ATOM 1648 C CA . MET A 1 212 ? -16.359 21.344 -8.234 1 75.5 212 MET A CA 1
ATOM 1649 C C . MET A 1 212 ? -17.219 22.578 -8 1 75.5 212 MET A C 1
ATOM 1651 O O . MET A 1 212 ? -16.734 23.594 -7.516 1 75.5 212 MET A O 1
ATOM 1655 N N . LYS A 1 213 ? -18.5 22.422 -8.367 1 75.62 213 LYS A N 1
ATOM 1656 C CA . LYS A 1 213 ? -19.422 23.547 -8.266 1 75.62 213 LYS A CA 1
ATOM 1657 C C . LYS A 1 213 ? -19.578 24 -6.816 1 75.62 213 LYS A C 1
ATOM 1659 O O . LYS A 1 213 ? -19.844 25.172 -6.551 1 75.62 213 LYS A O 1
ATOM 1664 N N . ASP A 1 214 ? -19.406 23.062 -5.934 1 73.56 214 ASP A N 1
ATOM 1665 C CA . ASP A 1 214 ? -19.578 23.375 -4.52 1 73.56 214 ASP A CA 1
ATOM 1666 C C . ASP A 1 214 ? -18.359 24.094 -3.959 1 73.56 214 ASP A C 1
ATOM 1668 O O . ASP A 1 214 ? -18.422 24.688 -2.881 1 73.56 214 ASP A O 1
ATOM 1672 N N . LEU A 1 215 ? -17.281 24.031 -4.621 1 71.31 215 LEU A N 1
ATOM 1673 C CA . LEU A 1 215 ? -16.016 24.578 -4.121 1 71.31 215 LEU A CA 1
ATOM 1674 C C . LEU A 1 215 ? -15.953 26.078 -4.332 1 71.31 215 LEU A C 1
ATOM 1676 O O . LEU A 1 215 ? -15.234 26.781 -3.611 1 71.31 215 LEU A O 1
ATOM 1680 N N . PHE A 1 216 ? -16.703 26.578 -5.176 1 75.06 216 PHE A N 1
ATOM 1681 C CA . PHE A 1 216 ? -16.5 27.969 -5.547 1 75.06 216 PHE A CA 1
ATOM 1682 C C . PHE A 1 216 ? -17.5 28.875 -4.816 1 75.06 216 PHE A C 1
ATOM 1684 O O . PHE A 1 216 ? -17.391 30.094 -4.883 1 75.06 216 PHE A O 1
ATOM 1691 N N . SER A 1 217 ? -18.188 28.328 -3.977 1 76.19 217 SER A N 1
ATOM 1692 C CA . SER A 1 217 ? -19.281 29.156 -3.5 1 76.19 217 SER A CA 1
ATOM 1693 C C . SER A 1 217 ? -19 29.703 -2.104 1 76.19 217 SER A C 1
ATOM 1695 O O . SER A 1 217 ? -19.688 30.609 -1.632 1 76.19 217 SER A O 1
ATOM 1697 N N . ASP A 1 218 ? -18.031 29.297 -1.501 1 86.56 218 ASP A N 1
ATOM 1698 C CA . ASP A 1 218 ? -17.844 29.688 -0.108 1 86.56 218 ASP A CA 1
ATOM 1699 C C . ASP A 1 218 ? -16.484 30.359 0.103 1 86.56 218 ASP A C 1
ATOM 1701 O O . ASP A 1 218 ? -15.461 29.672 0.169 1 86.56 218 ASP A O 1
ATOM 1705 N N . LEU A 1 219 ? -16.469 31.641 0.261 1 90.94 219 LEU A N 1
ATOM 1706 C CA . LEU A 1 219 ? -15.258 32.438 0.343 1 90.94 219 LEU A CA 1
ATOM 1707 C C . LEU A 1 219 ? -14.469 32.125 1.603 1 90.94 219 LEU A C 1
ATOM 1709 O O . LEU A 1 219 ? -13.25 32.281 1.639 1 90.94 219 LEU A O 1
ATOM 1713 N N . SER A 1 220 ? -15.172 31.688 2.635 1 93.88 220 SER A N 1
ATOM 1714 C CA . SER A 1 220 ? -14.492 31.344 3.881 1 93.88 220 SER A CA 1
ATOM 1715 C C . SER A 1 220 ? -13.5 30.203 3.676 1 93.88 220 SER A C 1
ATOM 1717 O O . SER A 1 220 ? -12.484 30.125 4.371 1 93.88 220 SER A O 1
ATOM 1719 N N . LEU A 1 221 ? -13.719 29.359 2.688 1 94.25 221 LEU A N 1
ATOM 1720 C CA . LEU A 1 221 ? -12.828 28.25 2.395 1 94.25 221 LEU A CA 1
ATOM 1721 C C . LEU A 1 221 ? -11.523 28.734 1.772 1 94.25 221 LEU A C 1
ATOM 1723 O O . LEU A 1 221 ? -10.453 28.188 2.055 1 94.25 221 LEU A O 1
ATOM 1727 N N . TYR A 1 222 ? -11.609 29.766 0.994 1 94.94 222 TYR A N 1
ATOM 1728 C CA . TYR A 1 222 ? -10.422 30.312 0.366 1 94.94 222 TYR A CA 1
ATOM 1729 C C . TYR A 1 222 ? -9.602 31.125 1.367 1 94.94 222 TYR A C 1
ATOM 1731 O O . TYR A 1 222 ? -8.375 31.094 1.342 1 94.94 222 TYR A O 1
ATOM 1739 N N . TYR A 1 223 ? -10.352 31.812 2.174 1 96.56 223 TYR A N 1
ATOM 1740 C CA . TYR A 1 223 ? -9.664 32.531 3.246 1 96.56 223 TYR A CA 1
ATOM 1741 C C . TYR A 1 223 ? -8.945 31.547 4.176 1 96.56 223 TYR A C 1
ATOM 1743 O O . TYR A 1 223 ? -7.793 31.781 4.547 1 96.56 223 TYR A O 1
ATOM 1751 N N . GLY A 1 224 ? -9.641 30.484 4.547 1 97.12 224 GLY A N 1
ATOM 1752 C CA . GLY A 1 224 ? -9.016 29.438 5.336 1 97.12 224 GLY A CA 1
ATOM 1753 C C . GLY A 1 224 ? -7.797 28.828 4.668 1 97.12 224 GLY A C 1
ATOM 1754 O O . GLY A 1 224 ? -6.75 28.672 5.297 1 97.12 224 GLY A O 1
ATOM 1755 N N . SER A 1 225 ? -7.949 28.562 3.398 1 97.5 225 SER A N 1
ATOM 1756 C CA . SER A 1 225 ? -6.852 27.969 2.648 1 97.5 225 SER A CA 1
ATOM 1757 C C . SER A 1 225 ? -5.645 28.891 2.588 1 97.5 225 SER A C 1
ATOM 1759 O O . SER A 1 225 ? -4.5 28.438 2.65 1 97.5 225 SER A O 1
ATOM 1761 N N . PHE A 1 226 ? -5.918 30.156 2.416 1 98.06 226 PHE A N 1
ATOM 1762 C CA . PHE A 1 226 ? -4.836 31.125 2.434 1 98.06 226 PHE A CA 1
ATOM 1763 C C . PHE A 1 226 ? -4.102 31.094 3.768 1 98.06 226 PHE A C 1
ATOM 1765 O O . PHE A 1 226 ? -2.869 31.109 3.805 1 98.06 226 PHE A O 1
ATOM 1772 N N . ASN A 1 227 ? -4.84 31.109 4.859 1 98.5 227 ASN A N 1
ATOM 1773 C CA . ASN A 1 227 ? -4.238 31.078 6.188 1 98.5 227 ASN A CA 1
ATOM 1774 C C . ASN A 1 227 ? -3.434 29.797 6.395 1 98.5 227 ASN A C 1
ATOM 1776 O O . ASN A 1 227 ? -2.318 29.844 6.922 1 98.5 227 ASN A O 1
ATOM 1780 N N . ILE A 1 228 ? -3.951 28.688 5.953 1 98.69 228 ILE A N 1
ATOM 1781 C CA . ILE A 1 228 ? -3.365 27.359 6.156 1 98.69 228 ILE A CA 1
ATOM 1782 C C . ILE A 1 228 ? -2.076 27.234 5.348 1 98.69 228 ILE A C 1
ATOM 1784 O O . ILE A 1 228 ? -1.042 26.828 5.875 1 98.69 228 ILE A O 1
ATOM 1788 N N . LEU A 1 229 ? -2.113 27.672 4.078 1 98.62 229 LEU A N 1
ATOM 1789 C CA . LEU A 1 229 ? -1.092 27.281 3.117 1 98.62 229 LEU A CA 1
ATOM 1790 C C . LEU A 1 229 ? -0.044 28.375 2.949 1 98.62 229 LEU A C 1
ATOM 1792 O O . LEU A 1 229 ? 1.053 28.109 2.447 1 98.62 229 LEU A O 1
ATOM 1796 N N . ILE A 1 230 ? -0.388 29.609 3.34 1 98.31 230 ILE A N 1
ATOM 1797 C CA . ILE A 1 230 ? 0.529 30.719 3.098 1 98.31 230 ILE A CA 1
ATOM 1798 C C . ILE A 1 230 ? 0.85 31.422 4.418 1 98.31 230 ILE A C 1
ATOM 1800 O O . ILE A 1 230 ? 2 31.422 4.863 1 98.31 230 ILE A O 1
ATOM 1804 N N . LEU A 1 231 ? -0.137 31.875 5.094 1 98.5 231 LEU A N 1
ATOM 1805 C CA . LEU A 1 231 ? 0.083 32.719 6.266 1 98.5 231 LEU A CA 1
ATOM 1806 C C . LEU A 1 231 ? 0.802 31.938 7.363 1 98.5 231 LEU A C 1
ATOM 1808 O O . LEU A 1 231 ? 1.84 32.375 7.863 1 98.5 231 LEU A O 1
ATOM 1812 N N . VAL A 1 232 ? 0.305 30.797 7.734 1 98.56 232 VAL A N 1
ATOM 1813 C CA . VAL A 1 232 ? 0.821 30.031 8.867 1 98.56 232 VAL A CA 1
ATOM 1814 C C . VAL A 1 232 ? 2.24 29.562 8.562 1 98.56 232 VAL A C 1
ATOM 1816 O O . VAL A 1 232 ? 3.162 29.797 9.344 1 98.56 232 VAL A O 1
ATOM 1819 N N . PRO A 1 233 ? 2.502 28.906 7.406 1 98.44 233 PRO A N 1
ATOM 1820 C CA . PRO A 1 233 ? 3.875 28.469 7.141 1 98.44 233 PRO A CA 1
ATOM 1821 C C . PRO A 1 233 ? 4.867 29.625 7.113 1 98.44 233 PRO A C 1
ATOM 1823 O O . PRO A 1 233 ? 6 29.5 7.586 1 98.44 233 PRO A O 1
ATOM 1826 N N . PHE A 1 234 ? 4.465 30.766 6.688 1 98.06 234 PHE A N 1
ATOM 1827 C CA . PHE A 1 234 ? 5.379 31.906 6.609 1 98.06 234 PHE A CA 1
ATOM 1828 C C . PHE A 1 234 ? 5.59 32.531 7.984 1 98.06 234 PHE A C 1
ATOM 1830 O O . PHE A 1 234 ? 6.68 33.031 8.289 1 98.06 234 PHE A O 1
ATOM 1837 N N . ILE A 1 235 ? 4.555 32.562 8.781 1 98.06 235 ILE A N 1
ATOM 1838 C CA . ILE A 1 235 ? 4.715 33.031 10.156 1 98.06 235 ILE A CA 1
ATOM 1839 C C . ILE A 1 235 ? 5.707 32.125 10.898 1 98.06 235 ILE A C 1
ATOM 1841 O O . ILE A 1 235 ? 6.625 32.625 11.555 1 98.06 235 ILE A O 1
ATOM 1845 N N . VAL A 1 236 ? 5.531 30.812 10.797 1 98.5 236 VAL A N 1
ATOM 1846 C CA . VAL A 1 236 ? 6.414 29.859 11.453 1 98.5 236 VAL A CA 1
ATOM 1847 C C . VAL A 1 236 ? 7.836 30.016 10.93 1 98.5 236 VAL A C 1
ATOM 1849 O O . VAL A 1 236 ? 8.797 30.047 11.703 1 98.5 236 VAL A O 1
ATOM 1852 N N . LEU A 1 237 ? 7.988 30.156 9.609 1 98.31 237 LEU A N 1
ATOM 1853 C CA . LEU A 1 237 ? 9.297 30.344 8.992 1 98.31 237 LEU A CA 1
ATOM 1854 C C . LEU A 1 237 ? 9.961 31.609 9.523 1 98.31 237 LEU A C 1
ATOM 1856 O O . LEU A 1 237 ? 11.125 31.578 9.938 1 98.31 237 LEU A O 1
ATOM 1860 N N . PHE A 1 238 ? 9.219 32.688 9.555 1 98.06 238 PHE A N 1
ATOM 1861 C CA . PHE A 1 238 ? 9.766 33.969 9.969 1 98.06 238 PHE A CA 1
ATOM 1862 C C . PHE A 1 238 ? 10.203 33.938 11.422 1 98.06 238 PHE A C 1
ATOM 1864 O O . PHE A 1 238 ? 11.297 34.406 11.766 1 98.06 238 PHE A O 1
ATOM 1871 N N . ILE A 1 239 ? 9.391 33.406 12.266 1 98.25 239 ILE A N 1
ATOM 1872 C CA . ILE A 1 239 ? 9.688 33.344 13.695 1 98.25 239 ILE A CA 1
ATOM 1873 C C . ILE A 1 239 ? 10.906 32.438 13.938 1 98.25 239 ILE A C 1
ATOM 1875 O O . ILE A 1 239 ? 11.812 32.812 14.688 1 98.25 239 ILE A O 1
ATOM 1879 N N . MET A 1 240 ? 10.977 31.312 13.281 1 98.25 240 MET A N 1
ATOM 1880 C CA . MET A 1 240 ? 12.07 30.375 13.508 1 98.25 240 MET A CA 1
ATOM 1881 C C . MET A 1 240 ? 13.375 30.922 12.945 1 98.25 240 MET A C 1
ATOM 1883 O O . MET A 1 240 ? 14.445 30.688 13.5 1 98.25 240 MET A O 1
ATOM 1887 N N . LYS A 1 241 ? 13.289 31.656 11.852 1 97.5 241 LYS A N 1
ATOM 1888 C CA . LYS A 1 241 ? 14.484 32.312 11.32 1 97.5 241 LYS A CA 1
ATOM 1889 C C . LYS A 1 241 ? 14.992 33.375 12.281 1 97.5 241 LYS A C 1
ATOM 1891 O O . LYS A 1 241 ? 16.203 33.5 12.492 1 97.5 241 LYS A O 1
ATOM 1896 N N . THR A 1 242 ? 14.078 34.156 12.789 1 97.75 242 THR A N 1
ATOM 1897 C CA . THR A 1 242 ? 14.422 35.219 13.711 1 97.75 242 THR A CA 1
ATOM 1898 C C . THR A 1 242 ? 15.125 34.688 14.945 1 97.75 242 THR A C 1
ATOM 1900 O O . THR A 1 242 ? 16.094 35.281 15.438 1 97.75 242 THR A O 1
ATOM 1903 N N . PHE A 1 243 ? 14.703 33.469 15.398 1 97.69 243 PHE A N 1
ATOM 1904 C CA . PHE A 1 243 ? 15.289 32.875 16.594 1 97.69 243 PHE A CA 1
ATOM 1905 C C . PHE A 1 243 ? 16.484 32 16.234 1 97.69 243 PHE A C 1
ATOM 1907 O O . PHE A 1 243 ? 16.984 31.25 17.078 1 97.69 243 PHE A O 1
ATOM 1914 N N . ARG A 1 244 ? 16.922 31.984 14.961 1 97.62 244 ARG A N 1
ATOM 1915 C CA . ARG A 1 244 ? 18.094 31.297 14.445 1 97.62 244 ARG A CA 1
ATOM 1916 C C . ARG A 1 244 ? 18.047 29.812 14.773 1 97.62 244 ARG A C 1
ATOM 1918 O O . ARG A 1 244 ? 19.031 29.25 15.25 1 97.62 244 ARG A O 1
ATOM 1925 N N . ILE A 1 245 ? 16.844 29.297 14.586 1 97.44 245 ILE A N 1
ATOM 1926 C CA . ILE A 1 245 ? 16.672 27.859 14.766 1 97.44 245 ILE A CA 1
ATOM 1927 C C . ILE A 1 245 ? 17.484 27.109 13.711 1 97.44 245 ILE A C 1
ATOM 1929 O O . ILE A 1 245 ? 17.594 27.562 12.57 1 97.44 245 ILE A O 1
ATOM 1933 N N . GLU A 1 246 ? 18.047 25.984 14.133 1 96.75 246 GLU A N 1
ATOM 1934 C CA . GLU A 1 246 ? 18.812 25.156 13.211 1 96.75 246 GLU A CA 1
ATOM 1935 C C . GLU A 1 246 ? 18 24.859 11.945 1 96.75 246 GLU A C 1
ATOM 1937 O O . GLU A 1 246 ? 16.812 24.547 12.023 1 96.75 246 GLU A O 1
ATOM 1942 N N . LYS A 1 247 ? 18.625 24.922 10.812 1 96.69 247 LYS A N 1
ATOM 1943 C CA . LYS A 1 247 ? 17.969 24.859 9.508 1 96.69 247 LYS A CA 1
ATOM 1944 C C . LYS A 1 247 ? 17.203 23.547 9.336 1 96.69 247 LYS A C 1
ATOM 1946 O O . LYS A 1 247 ? 16.062 23.547 8.875 1 96.69 247 LYS A O 1
ATOM 1951 N N . SER A 1 248 ? 17.828 22.453 9.734 1 96.12 248 SER A N 1
ATOM 1952 C CA . SER A 1 248 ? 17.203 21.141 9.539 1 96.12 248 SER A CA 1
ATOM 1953 C C . SER A 1 248 ? 15.883 21.031 10.305 1 96.12 248 SER A C 1
ATOM 1955 O O . SER A 1 248 ? 14.914 20.453 9.805 1 96.12 248 SER A O 1
ATOM 1957 N N . LEU A 1 249 ? 15.812 21.562 11.477 1 98 249 LEU A N 1
ATOM 1958 C CA . LEU A 1 249 ? 14.602 21.516 12.289 1 98 249 LEU A CA 1
ATOM 1959 C C . LEU A 1 249 ? 13.555 22.5 11.758 1 98 249 LEU A C 1
ATOM 1961 O O . LEU A 1 249 ? 12.367 22.172 11.727 1 98 249 LEU A O 1
ATOM 1965 N N . MET A 1 250 ? 14.07 23.641 11.336 1 98.19 250 MET A N 1
ATOM 1966 C CA . MET A 1 250 ? 13.18 24.656 10.773 1 98.19 250 MET A CA 1
ATOM 1967 C C . MET A 1 250 ? 12.477 24.125 9.523 1 98.19 250 MET A C 1
ATOM 1969 O O . MET A 1 250 ? 11.273 24.328 9.359 1 98.19 250 MET A O 1
ATOM 1973 N N . GLU A 1 251 ? 13.234 23.453 8.648 1 98 251 GLU A N 1
ATOM 1974 C CA . GLU A 1 251 ? 12.672 22.922 7.414 1 98 251 GLU A CA 1
ATOM 1975 C C . GLU A 1 251 ? 11.531 21.953 7.707 1 98 251 GLU A C 1
ATOM 1977 O O . GLU A 1 251 ? 10.492 21.984 7.047 1 98 251 GLU A O 1
ATOM 1982 N N . ILE A 1 252 ? 11.695 21.125 8.719 1 98.25 252 ILE A N 1
ATOM 1983 C CA . ILE A 1 252 ? 10.711 20.109 9.062 1 98.25 252 ILE A CA 1
ATOM 1984 C C . ILE A 1 252 ? 9.445 20.781 9.594 1 98.25 252 ILE A C 1
ATOM 1986 O O . ILE A 1 252 ? 8.336 20.484 9.141 1 98.25 252 ILE A O 1
ATOM 1990 N N . CYS A 1 253 ? 9.594 21.734 10.484 1 98.69 253 CYS A N 1
ATOM 1991 C CA . CYS A 1 253 ? 8.453 22.406 11.086 1 98.69 253 CYS A CA 1
ATOM 1992 C C . CYS A 1 253 ? 7.672 23.188 10.039 1 98.69 253 CYS A C 1
ATOM 1994 O O . CYS A 1 253 ? 6.441 23.109 9.992 1 98.69 253 CYS A O 1
ATOM 1996 N N . VAL A 1 254 ? 8.375 23.875 9.18 1 98.75 254 VAL A N 1
ATOM 1997 C CA . VAL A 1 254 ? 7.73 24.734 8.188 1 98.75 254 VAL A CA 1
ATOM 1998 C C . VAL A 1 254 ? 7.02 23.875 7.152 1 98.75 254 VAL A C 1
ATOM 2000 O O . VAL A 1 254 ? 5.895 24.172 6.75 1 98.75 254 VAL A O 1
ATOM 2003 N N . ILE A 1 255 ? 7.625 22.797 6.727 1 98.38 255 ILE A N 1
ATOM 2004 C CA . ILE A 1 255 ? 7.02 21.922 5.73 1 98.38 255 ILE A CA 1
ATOM 2005 C C . ILE A 1 255 ? 5.762 21.266 6.312 1 98.38 255 ILE A C 1
ATOM 2007 O O . ILE A 1 255 ? 4.738 21.172 5.629 1 98.38 255 ILE A O 1
ATOM 2011 N N . ILE A 1 256 ? 5.812 20.844 7.582 1 98.56 256 ILE A N 1
ATOM 2012 C CA . ILE A 1 256 ? 4.637 20.266 8.227 1 98.56 256 ILE A CA 1
ATOM 2013 C C . ILE A 1 256 ? 3.504 21.297 8.242 1 98.56 256 ILE A C 1
ATOM 2015 O O . ILE A 1 256 ? 2.367 20.984 7.883 1 98.56 256 ILE A O 1
ATOM 2019 N N . GLU A 1 257 ? 3.855 22.5 8.578 1 98.56 257 GLU A N 1
ATOM 2020 C CA . GLU A 1 257 ? 2.844 23.547 8.719 1 98.56 257 GLU A CA 1
ATOM 2021 C C . GLU A 1 257 ? 2.373 24.031 7.348 1 98.56 257 GLU A C 1
ATOM 2023 O O . GLU A 1 257 ? 1.41 24.797 7.254 1 98.56 257 GLU A O 1
ATOM 2028 N N . ALA A 1 258 ? 3.031 23.594 6.293 1 98.5 258 ALA A N 1
ATOM 2029 C CA . ALA A 1 258 ? 2.643 23.969 4.938 1 98.5 258 ALA A CA 1
ATOM 2030 C C . ALA A 1 258 ? 1.659 22.953 4.348 1 98.5 258 ALA A C 1
ATOM 2032 O O . ALA A 1 258 ? 1.158 23.141 3.236 1 98.5 258 ALA A O 1
ATOM 2033 N N . MET A 1 259 ? 1.384 21.859 5.043 1 98.31 259 MET A N 1
ATOM 2034 C CA . MET A 1 259 ? 0.407 20.875 4.59 1 98.31 259 MET A CA 1
ATOM 2035 C C . MET A 1 259 ? -1.009 21.438 4.668 1 98.31 259 MET A C 1
ATOM 2037 O O . MET A 1 259 ? -1.264 22.391 5.406 1 98.31 259 MET A O 1
ATOM 2041 N N . PRO A 1 260 ? -1.937 20.922 3.881 1 97.94 260 PRO A N 1
ATOM 2042 C CA . PRO A 1 260 ? -3.332 21.359 3.98 1 97.94 260 PRO A CA 1
ATOM 2043 C C . PRO A 1 260 ? -3.971 21 5.32 1 97.94 260 PRO A C 1
ATOM 2045 O O . PRO A 1 260 ? -3.305 20.438 6.191 1 97.94 260 PRO A O 1
ATOM 2048 N N . GLY A 1 261 ? -5.199 21.422 5.449 1 98.06 261 GLY A N 1
ATOM 2049 C CA . GLY A 1 261 ? -5.898 21.125 6.688 1 98.06 261 GLY A CA 1
ATOM 2050 C C . GLY A 1 261 ? -5.973 19.641 6.992 1 98.06 261 GLY A C 1
ATOM 2051 O O . GLY A 1 261 ? -6.055 18.828 6.078 1 98.06 261 GLY A O 1
ATOM 2052 N N . ALA A 1 262 ? -6.023 19.312 8.211 1 97.06 262 ALA A N 1
ATOM 2053 C CA . ALA A 1 262 ? -5.988 17.922 8.641 1 97.06 262 ALA A CA 1
ATOM 2054 C C . ALA A 1 262 ? -7.234 17.172 8.188 1 97.06 262 ALA A C 1
ATOM 2056 O O . ALA A 1 262 ? -8.359 17.578 8.516 1 97.06 262 ALA A O 1
ATOM 2057 N N . THR A 1 263 ? -7.016 16.109 7.551 1 94 263 THR A N 1
ATOM 2058 C CA . THR A 1 263 ? -8.094 15.234 7.105 1 94 263 THR A CA 1
ATOM 2059 C C . THR A 1 263 ? -8.812 14.617 8.305 1 94 263 THR A C 1
ATOM 2061 O O . THR A 1 263 ? -9.938 14.125 8.172 1 94 263 THR A O 1
ATOM 2064 N N . LEU A 1 264 ? -8.281 14.695 9.461 1 92.69 264 LEU A N 1
ATOM 2065 C CA . LEU A 1 264 ? -8.883 14.172 10.68 1 92.69 264 LEU A CA 1
ATOM 2066 C C . LEU A 1 264 ? -10.148 14.938 11.039 1 92.69 264 LEU A C 1
ATOM 2068 O O . LEU A 1 264 ? -11.031 14.414 11.719 1 92.69 264 LEU A O 1
ATOM 2072 N N . ALA A 1 265 ? -10.234 16.172 10.562 1 95.62 265 ALA A N 1
ATOM 2073 C CA . ALA A 1 265 ? -11.375 17.016 10.93 1 95.62 265 ALA A CA 1
ATOM 2074 C C . ALA A 1 265 ? -12.695 16.359 10.523 1 95.62 265 ALA A C 1
ATOM 2076 O O . ALA A 1 265 ? -13.523 16.031 11.375 1 95.62 265 ALA A O 1
ATOM 2077 N N . PRO A 1 266 ? -12.891 16.125 9.219 1 92.25 266 PRO A N 1
ATOM 2078 C CA . PRO A 1 266 ? -14.148 15.477 8.844 1 92.25 266 PRO A CA 1
ATOM 2079 C C . PRO A 1 266 ? -14.289 14.078 9.438 1 92.25 266 PRO A C 1
ATOM 2081 O O . PRO A 1 266 ? -15.406 13.641 9.734 1 92.25 266 PRO A O 1
ATOM 2084 N N . ILE A 1 267 ? -13.211 13.359 9.617 1 87.44 267 ILE A N 1
ATOM 2085 C CA . ILE A 1 267 ? -13.25 12.016 10.188 1 87.44 267 ILE A CA 1
ATOM 2086 C C . ILE A 1 267 ? -13.789 12.078 11.617 1 87.44 267 ILE A C 1
ATOM 2088 O O . ILE A 1 267 ? -14.688 11.312 11.977 1 87.44 267 ILE A O 1
ATOM 2092 N N . ILE A 1 268 ? -13.289 13.023 12.43 1 92.38 268 ILE A N 1
ATOM 2093 C CA . ILE A 1 268 ? -13.68 13.156 13.828 1 92.38 268 ILE A CA 1
ATOM 2094 C C . ILE A 1 268 ? -15.133 13.625 13.914 1 92.38 268 ILE A C 1
ATOM 2096 O O . ILE A 1 268 ? -15.922 13.078 14.688 1 92.38 268 ILE A O 1
ATOM 2100 N N . ILE A 1 269 ? -15.516 14.578 13.109 1 93.81 269 ILE A N 1
ATOM 2101 C CA . ILE A 1 269 ? -16.875 15.117 13.117 1 93.81 269 ILE A CA 1
ATOM 2102 C C . ILE A 1 269 ? -17.875 14.016 12.773 1 93.81 269 ILE A C 1
ATOM 2104 O O . ILE A 1 269 ? -18.891 13.867 13.43 1 93.81 269 ILE A O 1
ATOM 2108 N N . ASN A 1 270 ? -17.547 13.234 11.75 1 88.5 270 ASN A N 1
ATOM 2109 C CA . ASN A 1 270 ? -18.391 12.109 11.383 1 88.5 270 ASN A CA 1
ATOM 2110 C C . ASN A 1 270 ? -18.516 11.102 12.523 1 88.5 270 ASN A C 1
ATOM 2112 O O . ASN A 1 270 ? -19.578 10.508 12.711 1 88.5 270 ASN A O 1
ATOM 2116 N N . GLY A 1 271 ? -17.5 10.945 13.203 1 88.62 271 GLY A N 1
ATOM 2117 C CA . GLY A 1 271 ? -17.516 10.047 14.352 1 88.62 271 GLY A CA 1
ATOM 2118 C C . GLY A 1 271 ? -18.469 10.492 15.445 1 88.62 271 GLY A C 1
ATOM 2119 O O . GLY A 1 271 ? -18.969 9.664 16.203 1 88.62 271 GLY A O 1
ATOM 2120 N N . TYR A 1 272 ? -18.656 11.75 15.484 1 91.25 272 TYR A N 1
ATOM 2121 C CA . TYR A 1 272 ? -19.594 12.312 16.453 1 91.25 272 TYR A CA 1
ATOM 2122 C C . TYR A 1 272 ? -21.031 12.281 15.922 1 91.25 272 TYR A C 1
ATOM 2124 O O . TYR A 1 272 ? -21.969 12.664 16.609 1 91.25 272 TYR A O 1
ATOM 2132 N N . GLY A 1 273 ? -21.172 11.789 14.711 1 89.56 273 GLY A N 1
ATOM 2133 C CA . GLY A 1 273 ? -22.484 11.727 14.086 1 89.56 273 GLY A CA 1
ATOM 2134 C C . GLY A 1 273 ? -22.969 13.07 13.586 1 89.56 273 GLY A C 1
ATOM 2135 O O . GLY A 1 273 ? -24.172 13.305 13.492 1 89.56 273 GLY A O 1
ATOM 2136 N N . LYS A 1 274 ? -22.109 13.961 13.328 1 92.44 274 LYS A N 1
ATOM 2137 C CA . LYS A 1 274 ? -22.453 15.305 12.891 1 92.44 274 LYS A CA 1
ATOM 2138 C C . LYS A 1 274 ? -22.141 15.516 11.414 1 92.44 274 LYS A C 1
ATOM 2140 O O . LYS A 1 274 ? -21.5 14.664 10.789 1 92.44 274 LYS A O 1
ATOM 2145 N N . ASP A 1 275 ? -22.672 16.578 10.867 1 90.56 275 ASP A N 1
ATOM 2146 C CA . ASP A 1 275 ? -22.453 16.906 9.461 1 90.56 275 ASP A CA 1
ATOM 2147 C C . ASP A 1 275 ? -21.031 17.391 9.227 1 90.56 275 ASP A C 1
ATOM 2149 O O . ASP A 1 275 ? -20.672 18.484 9.664 1 90.56 275 ASP A O 1
ATOM 2153 N N . ALA A 1 276 ? -20.266 16.625 8.438 1 91.44 276 ALA A N 1
ATOM 2154 C CA . ALA A 1 276 ? -18.844 16.922 8.219 1 91.44 276 ALA A CA 1
ATOM 2155 C C . ALA A 1 276 ? -18.625 17.594 6.863 1 91.44 276 ALA A C 1
ATOM 2157 O O . ALA A 1 276 ? -17.5 17.719 6.395 1 91.44 276 ALA A O 1
ATOM 2158 N N . SER A 1 277 ? -19.672 18.078 6.246 1 88.5 277 SER A N 1
ATOM 2159 C CA . SER A 1 277 ? -19.609 18.562 4.875 1 88.5 277 SER A CA 1
ATOM 2160 C C . SER A 1 277 ? -18.672 19.75 4.762 1 88.5 277 SER A C 1
ATOM 2162 O O . SER A 1 277 ? -17.781 19.781 3.895 1 88.5 277 SER A O 1
ATOM 2164 N N . TYR A 1 278 ? -18.812 20.688 5.645 1 91.62 278 TYR A N 1
ATOM 2165 C CA . TYR A 1 278 ? -17.984 21.891 5.578 1 91.62 278 TYR A CA 1
ATOM 2166 C C . TYR A 1 278 ? -16.531 21.547 5.852 1 91.62 278 TYR A C 1
ATOM 2168 O O . TYR A 1 278 ? -15.625 22.062 5.18 1 91.62 278 TYR A O 1
ATOM 2176 N N . ALA A 1 279 ? -16.281 20.734 6.82 1 93.31 279 ALA A N 1
ATOM 2177 C CA . ALA A 1 279 ? -14.914 20.297 7.121 1 93.31 279 ALA A CA 1
ATOM 2178 C C . ALA A 1 279 ? -14.281 19.594 5.922 1 93.31 279 ALA A C 1
ATOM 2180 O O . ALA A 1 279 ? -13.117 19.828 5.602 1 93.31 279 ALA A O 1
ATOM 2181 N N . SER A 1 280 ? -15.055 18.781 5.301 1 90.19 280 SER A N 1
ATOM 2182 C CA . SER A 1 280 ? -14.578 18.078 4.117 1 90.19 280 SER A CA 1
ATOM 2183 C C . SER A 1 280 ? -14.203 19.031 3.002 1 90.19 280 SER A C 1
ATOM 2185 O O . SER A 1 280 ? -13.18 18.859 2.34 1 90.19 280 SER A O 1
ATOM 2187 N N . LYS A 1 281 ? -14.977 20 2.824 1 91.12 281 LYS A N 1
ATOM 2188 C CA . LYS A 1 281 ? -14.703 21 1.796 1 91.12 281 LYS A CA 1
ATOM 2189 C C . LYS A 1 281 ? -13.43 21.781 2.111 1 91.12 281 LYS A C 1
ATOM 2191 O O . LYS A 1 281 ? -12.625 22.062 1.217 1 91.12 281 LYS A O 1
ATOM 2196 N N . ALA A 1 282 ? -13.32 22.156 3.34 1 93.31 282 ALA A N 1
ATOM 2197 C CA . ALA A 1 282 ? -12.141 22.906 3.758 1 93.31 282 ALA A CA 1
ATOM 2198 C C . ALA A 1 282 ? -10.859 22.109 3.498 1 93.31 282 ALA A C 1
ATOM 2200 O O . ALA A 1 282 ? -9.898 22.641 2.941 1 93.31 282 ALA A O 1
ATOM 2201 N N . VAL A 1 283 ? -10.875 20.859 3.881 1 93.44 283 VAL A N 1
ATOM 2202 C CA . VAL A 1 283 ? -9.727 19.984 3.682 1 93.44 283 VAL A CA 1
ATOM 2203 C C . VAL A 1 283 ? -9.469 19.797 2.188 1 93.44 283 VAL A C 1
ATOM 2205 O O . VAL A 1 283 ? -8.328 19.859 1.732 1 93.44 283 VAL A O 1
ATOM 2208 N N . PHE A 1 284 ? -10.508 19.719 1.48 1 91 284 PHE A N 1
ATOM 2209 C CA . PHE A 1 284 ? -10.414 19.469 0.047 1 91 284 PHE A CA 1
ATOM 2210 C C . PHE A 1 284 ? -9.789 20.672 -0.671 1 91 284 PHE A C 1
ATOM 2212 O O . PHE A 1 284 ? -8.844 20.5 -1.441 1 91 284 PHE A O 1
ATOM 2219 N N . ILE A 1 285 ? -10.32 21.797 -0.448 1 93.19 285 ILE A N 1
ATOM 2220 C CA . ILE A 1 285 ? -9.867 22.984 -1.16 1 93.19 285 ILE A CA 1
ATOM 2221 C C . ILE A 1 285 ? -8.414 23.281 -0.788 1 93.19 285 ILE A C 1
ATOM 2223 O O . ILE A 1 285 ? -7.598 23.594 -1.654 1 93.19 285 ILE A O 1
ATOM 2227 N N . SER A 1 286 ? -8.133 23.141 0.456 1 95.62 286 SER A N 1
ATOM 2228 C CA . SER A 1 286 ? -6.754 23.391 0.863 1 95.62 286 SER A CA 1
ATOM 2229 C C . SER A 1 286 ? -5.812 22.344 0.275 1 95.62 286 SER A C 1
ATOM 2231 O O . SER A 1 286 ? -4.652 22.641 -0.02 1 95.62 286 SER A O 1
ATOM 2233 N N . THR A 1 287 ? -6.266 21.141 0.077 1 94.12 287 THR A N 1
ATOM 2234 C CA . THR A 1 287 ? -5.453 20.094 -0.538 1 94.12 287 THR A CA 1
ATOM 2235 C C . THR A 1 287 ? -5.191 20.406 -2.008 1 94.12 287 THR A C 1
ATOM 2237 O O . THR A 1 287 ? -4.051 20.312 -2.473 1 94.12 287 THR A O 1
ATOM 2240 N N . LEU A 1 288 ? -6.117 20.875 -2.695 1 91.31 288 LEU A N 1
ATOM 2241 C CA . LEU A 1 288 ? -5.977 21.203 -4.109 1 91.31 288 LEU A CA 1
ATOM 2242 C C . LEU A 1 288 ? -4.996 22.359 -4.305 1 91.31 288 LEU A C 1
ATOM 2244 O O . LEU A 1 288 ? -4.105 22.281 -5.152 1 91.31 288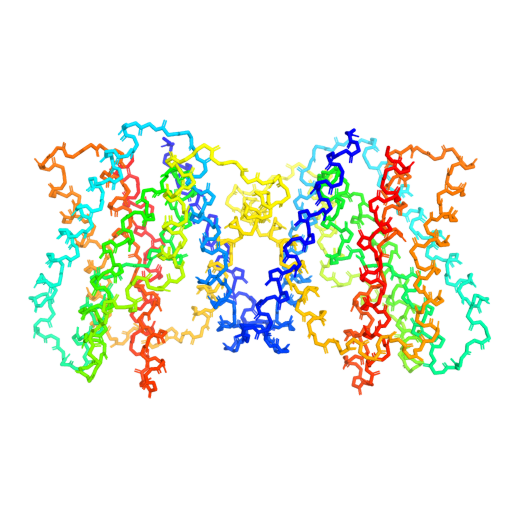 LEU A O 1
ATOM 2248 N N . ILE A 1 289 ? -5.16 23.328 -3.508 1 94.44 289 ILE A N 1
ATOM 2249 C CA . ILE A 1 289 ? -4.32 24.516 -3.637 1 94.44 289 ILE A CA 1
ATOM 2250 C C . ILE A 1 289 ? -2.896 24.188 -3.197 1 94.44 289 ILE A C 1
ATOM 2252 O O . ILE A 1 289 ? -1.932 24.719 -3.748 1 94.44 289 ILE A O 1
ATOM 2256 N N . SER A 1 290 ? -2.75 23.266 -2.293 1 96.06 290 SER A N 1
ATOM 2257 C CA . SER A 1 290 ? -1.439 22.922 -1.749 1 96.06 290 SER A CA 1
ATOM 2258 C C . SER A 1 290 ? -0.547 22.281 -2.812 1 96.06 290 SER A C 1
ATOM 2260 O O . SER A 1 290 ? 0.679 22.297 -2.684 1 96.06 290 SER A O 1
ATOM 2262 N N . MET A 1 291 ? -1.076 21.734 -3.822 1 91.25 291 MET A N 1
ATOM 2263 C CA . MET A 1 291 ? -0.302 21.156 -4.922 1 91.25 291 MET A CA 1
ATOM 2264 C C . MET A 1 291 ? 0.631 22.203 -5.527 1 91.25 291 MET A C 1
ATOM 2266 O O . MET A 1 291 ? 1.714 21.875 -6.008 1 91.25 291 MET A O 1
ATOM 2270 N N . ILE A 1 292 ? 0.245 23.391 -5.426 1 94.62 292 ILE A N 1
ATOM 2271 C CA . ILE A 1 292 ? 1.042 24.5 -5.957 1 94.62 292 ILE A CA 1
ATOM 2272 C C . ILE A 1 292 ? 1.896 25.094 -4.84 1 94.62 292 ILE A C 1
ATOM 2274 O O . ILE A 1 292 ? 3.084 25.359 -5.039 1 94.62 292 ILE A O 1
ATOM 2278 N N . THR A 1 293 ? 1.352 25.234 -3.658 1 97.31 293 THR A N 1
ATOM 2279 C CA . THR A 1 293 ? 2.023 25.984 -2.604 1 97.31 293 THR A CA 1
ATOM 2280 C C . THR A 1 293 ? 3.111 25.141 -1.945 1 97.31 293 THR A C 1
ATOM 2282 O O . THR A 1 293 ? 4.125 25.672 -1.492 1 97.31 293 THR A O 1
ATOM 2285 N N . ILE A 1 294 ? 2.939 23.828 -1.906 1 96.5 294 ILE A N 1
ATOM 2286 C CA . ILE A 1 294 ? 3.891 22.969 -1.203 1 96.5 294 ILE A CA 1
ATOM 2287 C C . ILE A 1 294 ? 5.25 23.031 -1.895 1 96.5 294 ILE A C 1
ATOM 2289 O O . ILE A 1 294 ? 6.27 23.312 -1.253 1 96.5 294 ILE A O 1
ATOM 2293 N N . PRO A 1 295 ? 5.336 22.844 -3.238 1 95.44 295 PRO A N 1
ATOM 2294 C CA . PRO A 1 295 ? 6.641 22.969 -3.893 1 95.44 295 PRO A CA 1
ATOM 2295 C C . PRO A 1 295 ? 7.289 24.328 -3.668 1 95.44 295 PRO A C 1
ATOM 2297 O O . PRO A 1 295 ? 8.508 24.422 -3.467 1 95.44 295 PRO A O 1
ATOM 2300 N N . ILE A 1 296 ? 6.527 25.359 -3.656 1 96.12 296 ILE A N 1
ATOM 2301 C CA . ILE A 1 296 ? 7.039 26.719 -3.484 1 96.12 296 ILE A CA 1
ATOM 2302 C C . ILE A 1 296 ? 7.633 26.875 -2.086 1 96.12 296 ILE A C 1
ATOM 2304 O O . ILE A 1 296 ? 8.742 27.391 -1.931 1 96.12 296 ILE A O 1
ATOM 2308 N N . ILE A 1 297 ? 6.934 26.406 -1.08 1 97.06 297 ILE A N 1
ATOM 2309 C CA . ILE A 1 297 ? 7.395 26.531 0.299 1 97.06 297 ILE A CA 1
ATOM 2310 C C . ILE A 1 297 ? 8.641 25.672 0.503 1 97.06 297 ILE A C 1
ATOM 2312 O O . ILE A 1 297 ? 9.609 26.125 1.12 1 97.06 297 ILE A O 1
ATOM 2316 N N . ILE A 1 298 ? 8.625 24.438 -0.042 1 96.62 298 ILE A N 1
ATOM 2317 C CA . ILE A 1 298 ? 9.758 23.531 0.119 1 96.62 298 ILE A CA 1
ATOM 2318 C C . ILE A 1 298 ? 11 24.141 -0.533 1 96.62 298 ILE A C 1
ATOM 2320 O O . ILE A 1 298 ? 12.078 24.156 0.058 1 96.62 298 ILE A O 1
ATOM 2324 N N . ILE A 1 299 ? 10.859 24.734 -1.711 1 95.69 299 ILE A N 1
ATOM 2325 C CA . ILE A 1 299 ? 11.969 25.359 -2.43 1 95.69 299 ILE A CA 1
ATOM 2326 C C . ILE A 1 299 ? 12.484 26.562 -1.648 1 95.69 299 ILE A C 1
ATOM 2328 O O . ILE A 1 299 ? 13.695 26.812 -1.607 1 95.69 299 ILE A O 1
ATOM 2332 N N . THR A 1 300 ? 11.625 27.25 -0.98 1 94.69 300 THR A N 1
ATOM 2333 C CA . THR A 1 300 ? 11.984 28.453 -0.219 1 94.69 300 THR A CA 1
ATOM 2334 C C . THR A 1 300 ? 12.789 28.078 1.021 1 94.69 300 THR A C 1
ATOM 2336 O O . THR A 1 300 ? 13.711 28.797 1.403 1 94.69 300 THR A O 1
ATOM 2339 N N . VAL A 1 301 ? 12.531 26.906 1.602 1 94.88 301 VAL A N 1
ATOM 2340 C CA . VAL A 1 301 ? 13.125 26.641 2.908 1 94.88 301 VAL A CA 1
ATOM 2341 C C . VAL A 1 301 ? 14.336 25.719 2.748 1 94.88 301 VAL A C 1
ATOM 2343 O O . VAL A 1 301 ? 15.203 25.672 3.625 1 94.88 301 VAL A O 1
ATOM 2346 N N . ILE A 1 302 ? 14.32 24.906 1.737 1 91.12 302 ILE A N 1
ATOM 2347 C CA . ILE A 1 302 ? 15.43 23.984 1.533 1 91.12 302 ILE A CA 1
ATOM 2348 C C . ILE A 1 302 ? 16.5 24.641 0.66 1 91.12 302 ILE A C 1
ATOM 2350 O O . ILE A 1 302 ? 16.172 25.234 -0.37 1 91.12 302 ILE A O 1
ATOM 2354 N N . MET B 1 1 ? 22.031 -17.031 -2.6 1 73.19 1 MET B N 1
ATOM 2355 C CA . MET B 1 1 ? 21.375 -16.5 -1.409 1 73.19 1 MET B CA 1
ATOM 2356 C C . MET B 1 1 ? 21.391 -17.516 -0.278 1 73.19 1 MET B C 1
ATOM 2358 O O . MET B 1 1 ? 21.109 -18.703 -0.503 1 73.19 1 MET B O 1
ATOM 2362 N N . SER B 1 2 ? 21.688 -17.172 0.903 1 86.31 2 SER B N 1
ATOM 2363 C CA . SER B 1 2 ? 21.75 -18.094 2.021 1 86.31 2 SER B CA 1
ATOM 2364 C C . SER B 1 2 ? 20.359 -18.609 2.398 1 86.31 2 SER B C 1
ATOM 2366 O O . SER B 1 2 ? 19.359 -17.953 2.109 1 86.31 2 SER B O 1
ATOM 2368 N N . ASN B 1 3 ? 20.281 -19.812 2.84 1 91.69 3 ASN B N 1
ATOM 2369 C CA . ASN B 1 3 ? 19.016 -20.422 3.271 1 91.69 3 ASN B CA 1
ATOM 2370 C C . ASN B 1 3 ? 18.312 -19.562 4.316 1 91.69 3 ASN B C 1
ATOM 2372 O O . ASN B 1 3 ? 17.094 -19.406 4.273 1 91.69 3 ASN B O 1
ATOM 2376 N N . ILE B 1 4 ? 19.047 -18.969 5.129 1 92 4 ILE B N 1
ATOM 2377 C CA . ILE B 1 4 ? 18.484 -18.156 6.203 1 92 4 ILE B CA 1
ATOM 2378 C C . ILE B 1 4 ? 17.844 -16.891 5.617 1 92 4 ILE B C 1
ATOM 2380 O O . ILE B 1 4 ? 16.797 -16.453 6.098 1 92 4 ILE B O 1
ATOM 2384 N N . LYS B 1 5 ? 18.5 -16.391 4.641 1 92.06 5 LYS B N 1
ATOM 2385 C CA . LYS B 1 5 ? 17.953 -15.219 3.975 1 92.06 5 LYS B CA 1
ATOM 2386 C C . LYS B 1 5 ? 16.609 -15.531 3.318 1 92.06 5 LYS B C 1
ATOM 2388 O O . LYS B 1 5 ? 15.68 -14.727 3.379 1 92.06 5 LYS B O 1
ATOM 2393 N N . ILE B 1 6 ? 16.516 -16.672 2.746 1 93.19 6 ILE B N 1
ATOM 2394 C CA . ILE B 1 6 ? 15.281 -17.109 2.09 1 93.19 6 ILE B CA 1
ATOM 2395 C C . ILE B 1 6 ? 14.172 -17.281 3.129 1 93.19 6 ILE B C 1
ATOM 2397 O O . ILE B 1 6 ? 13.055 -16.797 2.936 1 93.19 6 ILE B O 1
ATOM 2401 N N . ILE B 1 7 ? 14.516 -17.875 4.172 1 93.94 7 ILE B N 1
ATOM 2402 C CA . ILE B 1 7 ? 13.555 -18.109 5.238 1 93.94 7 ILE B CA 1
ATOM 2403 C C . ILE B 1 7 ? 13.07 -16.781 5.812 1 93.94 7 ILE B C 1
ATOM 2405 O O . ILE B 1 7 ? 11.875 -16.594 6.027 1 93.94 7 ILE B O 1
ATOM 2409 N N . ASN B 1 8 ? 13.969 -15.867 6.004 1 95.06 8 ASN B N 1
ATOM 2410 C CA . ASN B 1 8 ? 13.617 -14.555 6.535 1 95.06 8 ASN B CA 1
ATOM 2411 C C . ASN B 1 8 ? 12.695 -13.797 5.586 1 95.06 8 ASN B C 1
ATOM 2413 O O . ASN B 1 8 ? 11.773 -13.109 6.031 1 95.06 8 ASN B O 1
ATOM 2417 N N . GLN B 1 9 ? 12.922 -13.906 4.32 1 94.25 9 GLN B N 1
ATOM 2418 C CA . GLN B 1 9 ? 12.078 -13.227 3.338 1 94.25 9 GLN B CA 1
ATOM 2419 C C . GLN B 1 9 ? 10.656 -13.766 3.369 1 94.25 9 GLN B C 1
ATOM 2421 O O . GLN B 1 9 ? 9.695 -12.992 3.344 1 94.25 9 GLN B O 1
ATOM 2426 N N . VAL B 1 10 ? 10.586 -15.055 3.439 1 93.62 10 VAL B N 1
ATOM 2427 C CA . VAL B 1 10 ? 9.258 -15.672 3.449 1 93.62 10 VAL B CA 1
ATOM 2428 C C . VAL B 1 10 ? 8.539 -15.336 4.75 1 93.62 10 VAL B C 1
ATOM 2430 O O . VAL B 1 10 ? 7.348 -15.023 4.746 1 93.62 10 VAL B O 1
ATOM 2433 N N . LEU B 1 11 ? 9.258 -15.352 5.855 1 95.12 11 LEU B N 1
ATOM 2434 C CA . LEU B 1 11 ? 8.672 -15 7.145 1 95.12 11 LEU B CA 1
ATOM 2435 C C . LEU B 1 11 ? 8.219 -13.539 7.156 1 95.12 11 LEU B C 1
ATOM 2437 O O . LEU B 1 11 ? 7.227 -13.195 7.805 1 95.12 11 LEU B O 1
ATOM 2441 N N . THR B 1 12 ? 8.945 -12.703 6.465 1 97.38 12 THR B N 1
ATOM 2442 C CA . THR B 1 12 ? 8.555 -11.305 6.316 1 97.38 12 THR B CA 1
ATOM 2443 C C . THR B 1 12 ? 7.176 -11.188 5.664 1 97.38 12 THR B C 1
ATOM 2445 O O . THR B 1 12 ? 6.32 -10.438 6.133 1 97.38 12 THR B O 1
ATOM 2448 N N . LEU B 1 13 ? 6.961 -11.945 4.633 1 96.19 13 LEU B N 1
ATOM 2449 C CA . LEU B 1 13 ? 5.684 -11.93 3.934 1 96.19 13 LEU B CA 1
ATOM 2450 C C . LEU B 1 13 ? 4.562 -12.43 4.844 1 96.19 13 LEU B C 1
ATOM 2452 O O . LEU B 1 13 ? 3.467 -11.859 4.852 1 96.19 13 LEU B O 1
ATOM 2456 N N . PHE B 1 14 ? 4.879 -13.391 5.582 1 93.88 14 PHE B N 1
ATOM 2457 C CA . PHE B 1 14 ? 3.871 -13.953 6.477 1 93.88 14 PHE B CA 1
ATOM 2458 C C . PHE B 1 14 ? 3.551 -12.984 7.605 1 93.88 14 PHE B C 1
ATOM 2460 O O . PHE B 1 14 ? 2.412 -12.922 8.078 1 93.88 14 PHE B O 1
ATOM 2467 N N . PHE B 1 15 ? 4.539 -12.281 8.086 1 97.12 15 PHE B N 1
ATOM 2468 C CA . PHE B 1 15 ? 4.277 -11.242 9.07 1 97.12 15 PHE B CA 1
ATOM 2469 C C . PHE B 1 15 ? 3.277 -10.227 8.539 1 97.12 15 PHE B C 1
ATOM 2471 O O . PHE B 1 15 ? 2.34 -9.844 9.242 1 97.12 15 PHE B O 1
ATOM 2478 N N . MET B 1 16 ? 3.463 -9.805 7.309 1 97.56 16 MET B N 1
ATOM 2479 C CA . MET B 1 16 ? 2.545 -8.836 6.711 1 97.56 16 MET B CA 1
ATOM 2480 C C . MET B 1 16 ? 1.148 -9.43 6.57 1 97.56 16 MET B C 1
ATOM 2482 O O . MET B 1 16 ? 0.15 -8.727 6.738 1 97.56 16 MET B O 1
ATOM 2486 N N . MET B 1 17 ? 1.135 -10.727 6.258 1 95.81 17 MET B N 1
ATOM 2487 C CA . MET B 1 17 ? -0.144 -11.43 6.191 1 95.81 17 MET B CA 1
ATOM 2488 C C . MET B 1 17 ? -0.854 -11.391 7.539 1 95.81 17 MET B C 1
ATOM 2490 O O . MET B 1 17 ? -2.07 -11.195 7.602 1 95.81 17 MET B O 1
ATOM 2494 N N . LEU B 1 18 ? -0.13 -11.547 8.609 1 97.06 18 LEU B N 1
ATOM 2495 C CA . LEU B 1 18 ? -0.686 -11.516 9.961 1 97.06 18 LEU B CA 1
ATOM 2496 C C . LEU B 1 18 ? -1.282 -10.141 10.266 1 97.06 18 LEU B C 1
ATOM 2498 O O . LEU B 1 18 ? -2.279 -10.047 10.984 1 97.06 18 LEU B O 1
ATOM 2502 N N . MET B 1 19 ? -0.711 -9.109 9.75 1 98.06 19 MET B N 1
ATOM 2503 C CA . MET B 1 19 ? -1.253 -7.77 9.961 1 98.06 19 MET B CA 1
ATOM 2504 C C . MET B 1 19 ? -2.602 -7.613 9.258 1 98.06 19 MET B C 1
ATOM 2506 O O . MET B 1 19 ? -3.477 -6.898 9.75 1 98.06 19 MET B O 1
ATOM 2510 N N . GLY B 1 20 ? -2.674 -8.258 8.047 1 97.5 20 GLY B N 1
ATOM 2511 C CA . GLY B 1 20 ? -3.979 -8.305 7.406 1 97.5 20 GLY B CA 1
ATOM 2512 C C . GLY B 1 20 ? -5.023 -9.039 8.227 1 97.5 20 GLY B C 1
ATOM 2513 O O . GLY B 1 20 ? -6.168 -8.594 8.328 1 97.5 20 GLY B O 1
ATOM 2514 N N . TYR B 1 21 ? -4.617 -10.18 8.766 1 96.19 21 TYR B N 1
ATOM 2515 C CA . TYR B 1 21 ? -5.477 -10.938 9.672 1 96.19 21 TYR B CA 1
ATOM 2516 C C . TYR B 1 21 ? -5.922 -10.078 10.852 1 96.19 21 TYR B C 1
ATOM 2518 O O . TYR B 1 21 ? -7.109 -10.023 11.172 1 96.19 21 TYR B O 1
ATOM 2526 N N . TYR B 1 22 ? -5.004 -9.391 11.445 1 97.88 22 TYR B N 1
ATOM 2527 C CA . TYR B 1 22 ? -5.27 -8.5 12.562 1 97.88 22 TYR B CA 1
ATOM 2528 C C . TYR B 1 22 ? -6.242 -7.395 12.156 1 97.88 22 TYR B C 1
ATOM 2530 O O . TYR B 1 22 ? -7.203 -7.109 12.875 1 97.88 22 TYR B O 1
ATOM 2538 N N . GLY B 1 23 ? -6.016 -6.762 11.039 1 97.62 23 GLY B N 1
ATOM 2539 C CA . GLY B 1 23 ? -6.898 -5.715 10.547 1 97.62 23 GLY B CA 1
ATOM 2540 C C . GLY B 1 23 ? -8.328 -6.18 10.344 1 97.62 23 GLY B C 1
ATOM 2541 O O . GLY B 1 23 ? -9.273 -5.438 10.617 1 97.62 23 GLY B O 1
ATOM 2542 N N . ALA B 1 24 ? -8.445 -7.367 9.844 1 97.19 24 ALA B N 1
ATOM 2543 C CA . ALA B 1 24 ? -9.773 -7.93 9.656 1 97.19 24 ALA B CA 1
ATOM 2544 C C . ALA B 1 24 ? -10.461 -8.164 11 1 97.19 24 ALA B C 1
ATOM 2546 O O . ALA B 1 24 ? -11.641 -7.84 11.172 1 97.19 24 ALA B O 1
ATOM 2547 N N . LYS B 1 25 ? -9.773 -8.719 11.977 1 96.75 25 LYS B N 1
ATOM 2548 C CA . LYS B 1 25 ? -10.32 -9.016 13.297 1 96.75 25 LYS B CA 1
ATOM 2549 C C . LYS B 1 25 ? -10.703 -7.742 14.039 1 96.75 25 LYS B C 1
ATOM 2551 O O . LYS B 1 25 ? -11.672 -7.727 14.805 1 96.75 25 LYS B O 1
ATOM 2556 N N . LYS B 1 26 ? -10.039 -6.656 13.742 1 96.94 26 LYS B N 1
ATOM 2557 C CA . LYS B 1 26 ? -10.312 -5.375 14.391 1 96.94 26 LYS B CA 1
ATOM 2558 C C . LYS B 1 26 ? -11.438 -4.629 13.68 1 96.94 26 LYS B C 1
ATOM 2560 O O . LYS B 1 26 ? -11.883 -3.576 14.141 1 96.94 26 LYS B O 1
ATOM 2565 N N . GLY B 1 27 ? -11.812 -5.141 12.508 1 96.69 27 GLY B N 1
ATOM 2566 C CA . GLY B 1 27 ? -12.922 -4.551 11.789 1 96.69 27 GLY B CA 1
ATOM 2567 C C . GLY B 1 27 ? -12.492 -3.49 10.797 1 96.69 27 GLY B C 1
ATOM 2568 O O . GLY B 1 27 ? -13.336 -2.85 10.156 1 96.69 27 GLY B O 1
ATOM 2569 N N . PHE B 1 28 ? -11.172 -3.287 10.633 1 96.56 28 PHE B N 1
ATOM 2570 C CA . PHE B 1 28 ? -10.688 -2.336 9.641 1 96.56 28 PHE B CA 1
ATOM 2571 C C . PHE B 1 28 ? -11.008 -2.812 8.227 1 96.56 28 PHE B C 1
ATOM 2573 O O . PHE B 1 28 ? -11.203 -2 7.32 1 96.56 28 PHE B O 1
ATOM 2580 N N . ILE B 1 29 ? -10.93 -4.117 8.055 1 97.44 29 ILE B N 1
ATOM 2581 C CA . ILE B 1 29 ? -11.148 -4.727 6.742 1 97.44 29 ILE B CA 1
ATOM 2582 C C . ILE B 1 29 ? -12.359 -5.656 6.801 1 97.44 29 ILE B C 1
ATOM 2584 O O . ILE B 1 29 ? -12.289 -6.742 7.375 1 97.44 29 ILE B O 1
ATOM 2588 N N . ASN B 1 30 ? -13.438 -5.207 6.246 1 96.31 30 ASN B N 1
ATOM 2589 C CA . ASN B 1 30 ? -14.586 -6.074 6.031 1 96.31 30 ASN B CA 1
ATOM 2590 C C . ASN B 1 30 ? -14.648 -6.582 4.594 1 96.31 30 ASN B C 1
ATOM 2592 O O . ASN B 1 30 ? -13.711 -6.375 3.818 1 96.31 30 ASN B O 1
ATOM 2596 N N . LYS B 1 31 ? -15.719 -7.25 4.246 1 93.44 31 LYS B N 1
ATOM 2597 C CA . LYS B 1 31 ? -15.836 -7.871 2.932 1 93.44 31 LYS B CA 1
ATOM 2598 C C . LYS B 1 31 ? -15.758 -6.828 1.819 1 93.44 31 LYS B C 1
ATOM 2600 O O . LYS B 1 31 ? -15.094 -7.047 0.804 1 93.44 31 LYS B O 1
ATOM 2605 N N . THR B 1 32 ? -16.406 -5.73 2.021 1 96.19 32 THR B N 1
ATOM 2606 C CA . THR B 1 32 ? -16.422 -4.656 1.035 1 96.19 32 THR B CA 1
ATOM 2607 C C . THR B 1 32 ? -15.039 -4.047 0.877 1 96.19 32 THR B C 1
ATOM 2609 O O . THR B 1 32 ? -14.586 -3.791 -0.243 1 96.19 32 THR B O 1
ATOM 2612 N N . VAL B 1 33 ? -14.375 -3.859 1.982 1 97.19 33 VAL B N 1
ATOM 2613 C CA . VAL B 1 33 ? -13.031 -3.295 1.965 1 97.19 33 VAL B CA 1
ATOM 2614 C C . VAL B 1 33 ? -12.07 -4.262 1.275 1 97.19 33 VAL B C 1
ATOM 2616 O O . VAL B 1 33 ? -11.242 -3.852 0.459 1 97.19 33 VAL B O 1
ATOM 2619 N N . GLU B 1 34 ? -12.172 -5.473 1.627 1 95 34 GLU B N 1
ATOM 2620 C CA . GLU B 1 34 ? -11.344 -6.516 1.021 1 95 34 GLU B CA 1
ATOM 2621 C C . GLU B 1 34 ? -11.508 -6.535 -0.496 1 95 34 GLU B C 1
ATOM 2623 O O . GLU B 1 34 ? -10.516 -6.617 -1.229 1 95 34 GLU B O 1
ATOM 2628 N N . LYS B 1 35 ? -12.734 -6.492 -0.945 1 94.69 35 LYS B N 1
ATOM 2629 C CA . LYS B 1 35 ? -13.016 -6.465 -2.377 1 94.69 35 LYS B CA 1
ATOM 2630 C C . LYS B 1 35 ? -12.414 -5.227 -3.035 1 94.69 35 LYS B C 1
ATOM 2632 O O . LYS B 1 35 ? -11.797 -5.324 -4.098 1 94.69 35 LYS B O 1
ATOM 2637 N N . GLY B 1 36 ? -12.594 -4.129 -2.434 1 96.88 36 GLY B N 1
ATOM 2638 C CA . GLY B 1 36 ? -12.023 -2.896 -2.961 1 96.88 36 GLY B CA 1
ATOM 2639 C C . GLY B 1 36 ? -10.508 -2.928 -3.053 1 96.88 36 GLY B C 1
ATOM 2640 O O . GLY B 1 36 ? -9.938 -2.504 -4.059 1 96.88 36 GLY B O 1
ATOM 2641 N N . MET B 1 37 ? -9.867 -3.412 -2.012 1 96.88 37 MET B N 1
ATOM 2642 C CA . MET B 1 37 ? -8.414 -3.533 -2.012 1 96.88 37 MET B CA 1
ATOM 2643 C C . MET B 1 37 ? -7.945 -4.488 -3.104 1 96.88 37 MET B C 1
ATOM 2645 O O . MET B 1 37 ? -6.914 -4.258 -3.734 1 96.88 37 MET B O 1
ATOM 2649 N N . SER B 1 38 ? -8.688 -5.543 -3.314 1 95.25 38 SER B N 1
ATOM 2650 C CA . SER B 1 38 ? -8.367 -6.488 -4.375 1 95.25 38 SER B CA 1
ATOM 2651 C C . SER B 1 38 ? -8.461 -5.832 -5.75 1 95.25 38 SER B C 1
ATOM 2653 O O . SER B 1 38 ? -7.613 -6.055 -6.613 1 95.25 38 SER B O 1
ATOM 2655 N N . GLU B 1 39 ? -9.508 -5.078 -5.918 1 96.5 39 GLU B N 1
ATOM 2656 C CA . GLU B 1 39 ? -9.664 -4.363 -7.18 1 96.5 39 GLU B CA 1
ATOM 2657 C C . GLU B 1 39 ? -8.516 -3.383 -7.406 1 96.5 39 GLU B C 1
ATOM 2659 O O . GLU B 1 39 ? -8.008 -3.262 -8.523 1 96.5 39 GLU B O 1
ATOM 2664 N N . LEU B 1 40 ? -8.117 -2.717 -6.379 1 97.5 40 LEU B N 1
ATOM 2665 C CA . LEU B 1 40 ? -6.984 -1.804 -6.484 1 97.5 40 LEU B CA 1
ATOM 2666 C C . LEU B 1 40 ? -5.711 -2.557 -6.848 1 97.5 40 LEU B C 1
ATOM 2668 O O . LEU B 1 40 ? -4.938 -2.105 -7.695 1 97.5 40 LEU B O 1
ATOM 2672 N N . LEU B 1 41 ? -5.516 -3.658 -6.203 1 97.06 41 LEU B N 1
ATOM 2673 C CA . LEU B 1 41 ? -4.332 -4.473 -6.449 1 97.06 41 LEU B CA 1
ATOM 2674 C C . LEU B 1 41 ? -4.293 -4.949 -7.898 1 97.06 41 LEU B C 1
ATOM 2676 O O . LEU B 1 41 ? -3.281 -4.777 -8.586 1 97.06 41 LEU B O 1
ATOM 2680 N N . LEU B 1 42 ? -5.391 -5.477 -8.383 1 96 42 LEU B N 1
ATOM 2681 C CA . LEU B 1 42 ? -5.434 -6.133 -9.68 1 96 42 LEU B CA 1
ATOM 2682 C C . LEU B 1 42 ? -5.418 -5.102 -10.805 1 96 42 LEU B C 1
ATOM 2684 O O . LEU B 1 42 ? -4.91 -5.375 -11.898 1 96 42 LEU B O 1
ATOM 2688 N N . ASN B 1 43 ? -5.922 -3.898 -10.492 1 97.25 43 ASN B N 1
ATOM 2689 C CA . ASN B 1 43 ? -6.137 -2.961 -11.586 1 97.25 43 ASN B CA 1
ATOM 2690 C C . ASN B 1 43 ? -5.133 -1.812 -11.547 1 97.25 43 ASN B C 1
ATOM 2692 O O . ASN B 1 43 ? -4.988 -1.073 -12.523 1 97.25 43 ASN B O 1
ATOM 2696 N N . ILE B 1 44 ? -4.406 -1.698 -10.469 1 98.12 44 ILE B N 1
ATOM 2697 C CA . ILE B 1 44 ? -3.523 -0.541 -10.391 1 98.12 44 ILE B CA 1
ATOM 2698 C C . ILE B 1 44 ? -2.129 -0.987 -9.953 1 98.12 44 ILE B C 1
ATOM 2700 O O . ILE B 1 44 ? -1.194 -0.996 -10.766 1 98.12 44 ILE B O 1
ATOM 2704 N N . THR B 1 45 ? -2.012 -1.501 -8.703 1 98.25 45 THR B N 1
ATOM 2705 C CA . THR B 1 45 ? -0.675 -1.69 -8.148 1 98.25 45 THR B CA 1
ATOM 2706 C C . THR B 1 45 ? 0.057 -2.816 -8.867 1 98.25 45 THR B C 1
ATOM 2708 O O . THR B 1 45 ? 1.25 -2.701 -9.164 1 98.25 45 THR B O 1
ATOM 2711 N N . LEU B 1 46 ? -0.62 -3.91 -9.18 1 97.69 46 LEU B N 1
ATOM 2712 C CA . LEU B 1 46 ? 0.021 -5.031 -9.859 1 97.69 46 LEU B CA 1
ATOM 2713 C C . LEU B 1 46 ? 0.43 -4.645 -11.281 1 97.69 46 LEU B C 1
ATOM 2715 O O . LEU B 1 46 ? 1.569 -4.883 -11.688 1 97.69 46 LEU B O 1
ATOM 2719 N N . PRO B 1 47 ? -0.453 -4.047 -12.055 1 98 47 PRO B N 1
ATOM 2720 C CA . PRO B 1 47 ? -0.036 -3.557 -13.367 1 98 47 PRO B CA 1
ATOM 2721 C C . PRO B 1 47 ? 1.178 -2.633 -13.297 1 98 47 PRO B C 1
ATOM 2723 O O . PRO B 1 47 ? 2.084 -2.732 -14.125 1 98 47 PRO B O 1
ATOM 2726 N N . PHE B 1 48 ? 1.234 -1.791 -12.32 1 98.44 48 PHE B N 1
ATOM 2727 C CA . PHE B 1 48 ? 2.354 -0.865 -12.188 1 98.44 48 PHE B CA 1
ATOM 2728 C C . PHE B 1 48 ? 3.623 -1.604 -11.781 1 98.44 48 PHE B C 1
ATOM 2730 O O . PHE B 1 48 ? 4.723 -1.229 -12.195 1 98.44 48 PHE B O 1
ATOM 2737 N N . LEU B 1 49 ? 3.488 -2.621 -10.938 1 98.12 49 LEU B N 1
ATOM 2738 C CA . LEU B 1 49 ? 4.637 -3.459 -10.609 1 98.12 49 LEU B CA 1
ATOM 2739 C C . LEU B 1 49 ? 5.211 -4.113 -11.859 1 98.12 49 LEU B C 1
ATOM 2741 O O . LEU B 1 49 ? 6.43 -4.137 -12.055 1 98.12 49 LEU B O 1
ATOM 2745 N N . ILE B 1 50 ? 4.293 -4.625 -12.672 1 97.69 50 ILE B N 1
ATOM 2746 C CA . ILE B 1 50 ? 4.691 -5.273 -13.922 1 97.69 50 ILE B CA 1
ATOM 2747 C C . ILE B 1 50 ? 5.41 -4.273 -14.82 1 97.69 50 ILE B C 1
ATOM 2749 O O . ILE B 1 50 ? 6.523 -4.527 -15.281 1 97.69 50 ILE B O 1
ATOM 2753 N N . VAL B 1 51 ? 4.852 -3.1 -15.016 1 97.56 51 VAL B N 1
ATOM 2754 C CA . VAL B 1 51 ? 5.441 -2.088 -15.883 1 97.56 51 VAL B CA 1
ATOM 2755 C C . VAL B 1 51 ? 6.824 -1.702 -15.367 1 97.56 51 VAL B C 1
ATOM 2757 O O . VAL B 1 51 ? 7.773 -1.577 -16.141 1 97.56 51 VAL B O 1
ATOM 2760 N N . THR B 1 52 ? 6.941 -1.518 -14.078 1 96.88 52 THR B N 1
ATOM 2761 C CA . THR B 1 52 ? 8.219 -1.146 -13.469 1 96.88 52 THR B CA 1
ATOM 2762 C C . THR B 1 52 ? 9.273 -2.217 -13.727 1 96.88 52 THR B C 1
ATOM 2764 O O . THR B 1 52 ? 10.445 -1.901 -13.93 1 96.88 52 THR B O 1
ATOM 2767 N N . SER B 1 53 ? 8.883 -3.473 -13.719 1 96 53 SER B N 1
ATOM 2768 C CA . SER B 1 53 ? 9.82 -4.574 -13.891 1 96 53 SER B CA 1
ATOM 2769 C C . SER B 1 53 ? 10.375 -4.613 -15.312 1 96 53 SER B C 1
ATOM 2771 O O . SER B 1 53 ? 11.422 -5.215 -15.562 1 96 53 SER B O 1
ATOM 2773 N N . PHE B 1 54 ? 9.688 -3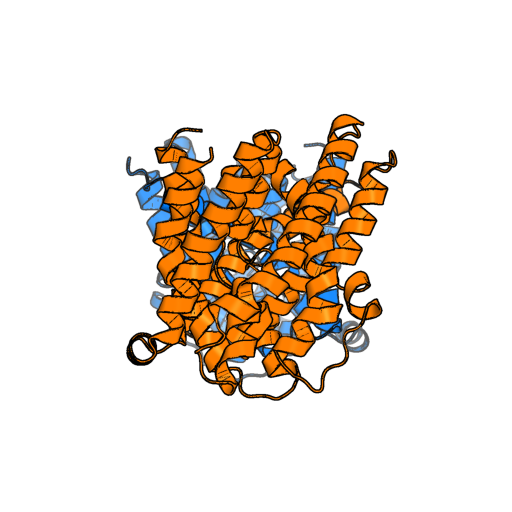.959 -16.234 1 96 54 PHE B N 1
ATOM 2774 C CA . PHE B 1 54 ? 10.102 -3.939 -17.641 1 96 54 PHE B CA 1
ATOM 2775 C C . PHE B 1 54 ? 11.008 -2.75 -17.922 1 96 54 PHE B C 1
ATOM 2777 O O . PHE B 1 54 ? 11.539 -2.615 -19.016 1 96 54 PHE B O 1
ATOM 2784 N N . ASN B 1 55 ? 11.109 -1.867 -16.891 1 92.75 55 ASN B N 1
ATOM 2785 C CA . ASN B 1 55 ? 11.984 -0.711 -17.062 1 92.75 55 ASN B CA 1
ATOM 2786 C C . ASN B 1 55 ? 13.445 -1.078 -16.844 1 92.75 55 ASN B C 1
ATOM 2788 O O . ASN B 1 55 ? 14.094 -0.55 -15.945 1 92.75 55 ASN B O 1
ATOM 2792 N N . ILE B 1 56 ? 14 -1.932 -17.656 1 91.94 56 ILE B N 1
ATOM 2793 C CA . ILE B 1 56 ? 15.383 -2.393 -17.656 1 91.94 56 ILE B CA 1
ATOM 2794 C C . ILE B 1 56 ? 15.961 -2.266 -19.062 1 91.94 56 ILE B C 1
ATOM 2796 O O . ILE B 1 56 ? 15.211 -2.115 -20.047 1 91.94 56 ILE B O 1
ATOM 2800 N N . ASP B 1 57 ? 17.281 -2.248 -19.219 1 92.44 57 ASP B N 1
ATOM 2801 C CA . ASP B 1 57 ? 17.906 -2.107 -20.531 1 92.44 57 ASP B CA 1
ATOM 2802 C C . ASP B 1 57 ? 17.625 -3.322 -21.406 1 92.44 57 ASP B C 1
ATOM 2804 O O . ASP B 1 57 ? 17.672 -4.461 -20.938 1 92.44 57 ASP B O 1
ATOM 2808 N N . TYR B 1 58 ? 17.359 -3.066 -22.562 1 93.81 58 TYR B N 1
ATOM 2809 C CA . TYR B 1 58 ? 17.094 -4.121 -23.547 1 93.81 58 TYR B CA 1
ATOM 2810 C C . TYR B 1 58 ? 18.328 -5 -23.75 1 93.81 58 TYR B C 1
ATOM 2812 O O . TYR B 1 58 ? 19.453 -4.496 -23.812 1 93.81 58 TYR B O 1
ATOM 2820 N N . SER B 1 59 ? 18.141 -6.242 -23.812 1 94.12 59 SER B N 1
ATOM 2821 C CA . SER B 1 59 ? 19.125 -7.207 -24.266 1 94.12 59 SER B CA 1
ATOM 2822 C C . SER B 1 59 ? 18.469 -8.391 -24.984 1 94.12 59 SER B C 1
ATOM 2824 O O . SER B 1 59 ? 17.391 -8.836 -24.578 1 94.12 59 SER B O 1
ATOM 2826 N N . GLU B 1 60 ? 19.094 -8.852 -25.922 1 95 60 GLU B N 1
ATOM 2827 C CA . GLU B 1 60 ? 18.609 -9.992 -26.672 1 95 60 GLU B CA 1
ATOM 2828 C C . GLU B 1 60 ? 18.469 -11.227 -25.781 1 95 60 GLU B C 1
ATOM 2830 O O . GLU B 1 60 ? 17.562 -12.039 -25.969 1 95 60 GLU B O 1
ATOM 2835 N N . GLU B 1 61 ? 19.328 -11.273 -24.906 1 96.44 61 GLU B N 1
ATOM 2836 C CA . GLU B 1 61 ? 19.281 -12.398 -23.969 1 96.44 61 GLU B CA 1
ATOM 2837 C C . GLU B 1 61 ? 18.016 -12.359 -23.125 1 96.44 61 GLU B C 1
ATOM 2839 O O . GLU B 1 61 ? 17.344 -13.383 -22.953 1 96.44 61 GLU B O 1
ATOM 2844 N N . LEU B 1 62 ? 17.703 -11.188 -22.672 1 95.88 62 LEU B N 1
ATOM 2845 C CA . LEU B 1 62 ? 16.516 -11.023 -21.844 1 95.88 62 LEU B CA 1
ATOM 2846 C C . LEU B 1 62 ? 15.258 -11.328 -22.656 1 95.88 62 LEU B C 1
ATOM 2848 O O . LEU B 1 62 ? 14.344 -12 -22.172 1 95.88 62 LEU B O 1
ATOM 2852 N N . LEU B 1 63 ? 15.266 -10.867 -23.859 1 95.94 63 LEU B N 1
ATOM 2853 C CA . LEU B 1 63 ? 14.125 -11.117 -24.734 1 95.94 63 LEU B CA 1
ATOM 2854 C C . LEU B 1 63 ? 13.984 -12.609 -25.047 1 95.94 63 LEU B C 1
ATOM 2856 O O . LEU B 1 63 ? 12.875 -13.148 -25.016 1 95.94 63 LEU B O 1
ATOM 2860 N N . GLY B 1 64 ? 15.047 -13.219 -25.391 1 97.5 64 GLY B N 1
ATOM 2861 C CA . GLY B 1 64 ? 15.031 -14.656 -25.641 1 97.5 64 GLY B CA 1
ATOM 2862 C C . GLY B 1 64 ? 14.516 -15.461 -24.453 1 97.5 64 GLY B C 1
ATOM 2863 O O . GLY B 1 64 ? 13.703 -16.359 -24.625 1 97.5 64 GLY B O 1
ATOM 2864 N N . ASN B 1 65 ? 15.023 -15.133 -23.297 1 97.94 65 ASN B N 1
ATOM 2865 C CA . ASN B 1 65 ? 14.586 -15.812 -22.078 1 97.94 65 ASN B CA 1
ATOM 2866 C C . ASN B 1 65 ? 13.109 -15.555 -21.797 1 97.94 65 ASN B C 1
ATOM 2868 O O . ASN B 1 65 ? 12.406 -16.453 -21.312 1 97.94 65 ASN B O 1
ATOM 2872 N N . ALA B 1 66 ? 12.688 -14.352 -22.078 1 97.56 66 ALA B N 1
ATOM 2873 C CA . ALA B 1 66 ? 11.273 -14.008 -21.891 1 97.56 66 ALA B CA 1
ATOM 2874 C C . ALA B 1 66 ? 10.383 -14.852 -22.797 1 97.56 66 ALA B C 1
ATOM 2876 O O . ALA B 1 66 ? 9.328 -15.328 -22.359 1 97.56 66 ALA B O 1
ATOM 2877 N N . LEU B 1 67 ? 10.781 -15.07 -23.969 1 97.81 67 LEU B N 1
ATOM 2878 C CA . LEU B 1 67 ? 10.016 -15.883 -24.906 1 97.81 67 LEU B CA 1
ATOM 2879 C C . LEU B 1 67 ? 10.023 -17.344 -24.484 1 97.81 67 LEU B C 1
ATOM 2881 O O . LEU B 1 67 ? 9.008 -18.031 -24.594 1 97.81 67 LEU B O 1
ATOM 2885 N N . LYS B 1 68 ? 11.141 -17.797 -24.031 1 98.38 68 LYS B N 1
ATOM 2886 C CA . LYS B 1 68 ? 11.227 -19.156 -23.547 1 98.38 68 LYS B CA 1
ATOM 2887 C C . LYS B 1 68 ? 10.258 -19.391 -22.391 1 98.38 68 LYS B C 1
ATOM 2889 O O . LYS B 1 68 ? 9.555 -20.406 -22.344 1 98.38 68 LYS B O 1
ATOM 2894 N N . ILE B 1 69 ? 10.25 -18.5 -21.469 1 98.25 69 ILE B N 1
ATOM 2895 C CA . ILE B 1 69 ? 9.414 -18.672 -20.297 1 98.25 69 ILE B CA 1
ATOM 2896 C C . ILE B 1 69 ? 7.941 -18.672 -20.688 1 98.25 69 ILE B C 1
ATOM 2898 O O . ILE B 1 69 ? 7.129 -19.391 -20.094 1 98.25 69 ILE B O 1
ATOM 2902 N N . LEU B 1 70 ? 7.613 -17.844 -21.641 1 98.31 70 LEU B N 1
ATOM 2903 C CA . LEU B 1 70 ? 6.254 -17.875 -22.188 1 98.31 70 LEU B CA 1
ATOM 2904 C C . LEU B 1 70 ? 5.91 -19.25 -22.734 1 98.31 70 LEU B C 1
ATOM 2906 O O . LEU B 1 70 ? 4.828 -19.781 -22.469 1 98.31 70 LEU B O 1
ATOM 2910 N N . ILE B 1 71 ? 6.789 -19.812 -23.438 1 98.5 71 ILE B N 1
ATOM 2911 C CA . ILE B 1 71 ? 6.594 -21.156 -24 1 98.5 71 ILE B CA 1
ATOM 2912 C C . ILE B 1 71 ? 6.469 -22.172 -22.875 1 98.5 71 ILE B C 1
ATOM 2914 O O . ILE B 1 71 ? 5.598 -23.047 -22.906 1 98.5 71 ILE B O 1
ATOM 2918 N N . TYR B 1 72 ? 7.359 -22.062 -21.875 1 98.75 72 TYR B N 1
ATOM 2919 C CA . TYR B 1 72 ? 7.266 -22.953 -20.719 1 98.75 72 TYR B CA 1
ATOM 2920 C C . TYR B 1 72 ? 5.898 -22.844 -20.062 1 98.75 72 TYR B C 1
ATOM 2922 O O . TYR B 1 72 ? 5.312 -23.859 -19.656 1 98.75 72 TYR B O 1
ATOM 2930 N N . SER B 1 73 ? 5.422 -21.625 -19.922 1 98.69 73 SER B N 1
ATOM 2931 C CA . SER B 1 73 ? 4.113 -21.406 -19.312 1 98.69 73 SER B CA 1
ATOM 2932 C C . SER B 1 73 ? 3.014 -22.109 -20.094 1 98.69 73 SER B C 1
ATOM 2934 O O . SER B 1 73 ? 2.145 -22.75 -19.516 1 98.69 73 SER B O 1
ATOM 2936 N N . ILE B 1 74 ? 3.045 -22 -21.422 1 98.56 74 ILE B N 1
ATOM 2937 C CA . ILE B 1 74 ? 2.047 -22.609 -22.297 1 98.56 74 ILE B CA 1
ATOM 2938 C C . ILE B 1 74 ? 2.102 -24.141 -22.156 1 98.56 74 ILE B C 1
ATOM 2940 O O . ILE B 1 74 ? 1.066 -24.797 -22.016 1 98.56 74 ILE B O 1
ATOM 2944 N N . VAL B 1 75 ? 3.266 -24.641 -22.125 1 98.56 75 VAL B N 1
ATOM 2945 C CA . VAL B 1 75 ? 3.441 -26.078 -22.031 1 98.56 75 VAL B CA 1
ATOM 2946 C C . VAL B 1 75 ? 2.994 -26.562 -20.641 1 98.56 75 VAL B C 1
ATOM 2948 O O . VAL B 1 75 ? 2.279 -27.562 -20.531 1 98.56 75 VAL B O 1
ATOM 2951 N N . ILE B 1 76 ? 3.367 -25.875 -19.594 1 98.69 76 ILE B N 1
ATOM 2952 C CA . ILE B 1 76 ? 3.059 -26.266 -18.219 1 98.69 76 ILE B CA 1
ATOM 2953 C C . ILE B 1 76 ? 1.546 -26.234 -18 1 98.69 76 ILE B C 1
ATOM 2955 O O . ILE B 1 76 ? 0.956 -27.219 -17.562 1 98.69 76 ILE B O 1
ATOM 2959 N N . HIS B 1 77 ? 0.89 -25.172 -18.344 1 98.62 77 HIS B N 1
ATOM 2960 C CA . HIS B 1 77 ? -0.537 -25.031 -18.078 1 98.62 77 HIS B CA 1
ATOM 2961 C C . HIS B 1 77 ? -1.358 -25.938 -18.984 1 98.62 77 HIS B C 1
ATOM 2963 O O . HIS B 1 77 ? -2.373 -26.5 -18.578 1 98.62 77 HIS B O 1
ATOM 2969 N N . GLY B 1 78 ? -0.921 -26.047 -20.266 1 98.31 78 GLY B N 1
ATOM 2970 C CA . GLY B 1 78 ? -1.574 -27.016 -21.141 1 98.31 78 GLY B CA 1
ATOM 2971 C C . GLY B 1 78 ? -1.505 -28.438 -20.625 1 98.31 78 GLY B C 1
ATOM 2972 O O . GLY B 1 78 ? -2.514 -29.141 -20.609 1 98.31 78 GLY B O 1
ATOM 2973 N N . SER B 1 79 ? -0.353 -28.828 -20.156 1 98.44 79 SER B N 1
ATOM 2974 C CA . SER B 1 79 ? -0.16 -30.172 -19.625 1 98.44 79 SER B CA 1
ATOM 2975 C C . SER B 1 79 ? -0.939 -30.359 -18.328 1 98.44 79 SER B C 1
ATOM 2977 O O . SER B 1 79 ? -1.503 -31.438 -18.094 1 98.44 79 SER B O 1
ATOM 2979 N N . LEU B 1 80 ? -0.945 -29.344 -17.484 1 98.56 80 LEU B N 1
ATOM 2980 C CA . LEU B 1 80 ? -1.627 -29.469 -16.203 1 98.56 80 LEU B CA 1
ATOM 2981 C C . LEU B 1 80 ? -3.131 -29.625 -16.391 1 98.56 80 LEU B C 1
ATOM 2983 O O . LEU B 1 80 ? -3.789 -30.328 -15.617 1 98.56 80 LEU B O 1
ATOM 2987 N N . LEU B 1 81 ? -3.703 -28.938 -17.438 1 97.75 81 LEU B N 1
ATOM 2988 C CA . LEU B 1 81 ? -5.125 -29.109 -17.734 1 97.75 81 LEU B CA 1
ATOM 2989 C C . LEU B 1 81 ? -5.453 -30.562 -18.031 1 97.75 81 LEU B C 1
ATOM 2991 O O . LEU B 1 81 ? -6.52 -31.062 -17.656 1 97.75 81 LEU B O 1
ATOM 2995 N N . LEU B 1 82 ? -4.516 -31.219 -18.641 1 97.06 82 LEU B N 1
ATOM 2996 C CA . LEU B 1 82 ? -4.707 -32.625 -18.969 1 97.06 82 LEU B CA 1
ATOM 2997 C C . LEU B 1 82 ? -4.461 -33.5 -17.75 1 97.06 82 LEU B C 1
ATOM 2999 O O . LEU B 1 82 ? -5.262 -34.406 -17.453 1 97.06 82 LEU B O 1
ATOM 3003 N N . VAL B 1 83 ? -3.387 -33.25 -17.031 1 97.56 83 VAL B N 1
ATOM 3004 C CA . VAL B 1 83 ? -2.971 -34.062 -15.883 1 97.56 83 VAL B CA 1
ATOM 3005 C C . VAL B 1 83 ? -4.031 -34 -14.781 1 97.56 83 VAL B C 1
ATOM 3007 O O . VAL B 1 83 ? -4.301 -34.969 -14.102 1 97.56 83 VAL B O 1
ATOM 3010 N N . THR B 1 84 ? -4.633 -32.812 -14.586 1 97.81 84 THR B N 1
ATOM 3011 C CA . THR B 1 84 ? -5.566 -32.625 -13.484 1 97.81 84 THR B CA 1
ATOM 3012 C C . THR B 1 84 ? -6.875 -33.375 -13.75 1 97.81 84 THR B C 1
ATOM 3014 O O . THR B 1 84 ? -7.617 -33.688 -12.82 1 97.81 84 THR B O 1
ATOM 3017 N N . LYS B 1 85 ? -7.203 -33.625 -15.016 1 96 85 LYS B N 1
ATOM 3018 C CA . LYS B 1 85 ? -8.352 -34.469 -15.32 1 96 85 LYS B CA 1
ATOM 3019 C C . LYS B 1 85 ? -8.195 -35.844 -14.703 1 96 85 LYS B C 1
ATOM 3021 O O . LYS B 1 85 ? -9.172 -36.438 -14.219 1 96 85 LYS B O 1
ATOM 3026 N N . LEU B 1 86 ? -6.984 -36.312 -14.727 1 96.56 86 LEU B N 1
ATOM 3027 C CA . LEU B 1 86 ? -6.695 -37.625 -14.195 1 96.56 86 LEU B CA 1
ATOM 3028 C C . LEU B 1 86 ? -6.578 -37.594 -12.672 1 96.56 86 LEU B C 1
ATOM 3030 O O . LEU B 1 86 ? -7.047 -38.5 -11.992 1 96.56 86 LEU B O 1
ATOM 3034 N N . LEU B 1 87 ? -5.965 -36.594 -12.141 1 97.25 87 LEU B N 1
ATOM 3035 C CA . LEU B 1 87 ? -5.707 -36.5 -10.703 1 97.25 87 LEU B CA 1
ATOM 3036 C C . LEU B 1 87 ? -7.012 -36.438 -9.922 1 97.25 87 LEU B C 1
ATOM 3038 O O . LEU B 1 87 ? -7.07 -36.906 -8.781 1 97.25 87 LEU B O 1
ATOM 3042 N N . TYR B 1 88 ? -8.055 -35.875 -10.562 1 97.44 88 TYR B N 1
ATOM 3043 C CA . TYR B 1 88 ? -9.242 -35.625 -9.758 1 97.44 88 TYR B CA 1
ATOM 3044 C C . TYR B 1 88 ? -10.445 -36.406 -10.297 1 97.44 88 TYR B C 1
ATOM 3046 O O . TYR B 1 88 ? -11.594 -36.062 -10 1 97.44 88 TYR B O 1
ATOM 3054 N N . ILE B 1 89 ? -10.273 -37.469 -11.078 1 93.88 89 ILE B N 1
ATOM 3055 C CA . ILE B 1 89 ? -11.312 -38.25 -11.727 1 93.88 89 ILE B CA 1
ATOM 3056 C C . ILE B 1 89 ? -12.195 -38.906 -10.672 1 93.88 89 ILE B C 1
ATOM 3058 O O . ILE B 1 89 ? -13.398 -39.125 -10.891 1 93.88 89 ILE B O 1
ATOM 3062 N N . LYS B 1 90 ? -11.68 -39.156 -9.523 1 92.88 90 LYS B N 1
ATOM 3063 C CA . LYS B 1 90 ? -12.406 -39.906 -8.5 1 92.88 90 LYS B CA 1
ATOM 3064 C C . LYS B 1 90 ? -13.164 -38.969 -7.574 1 92.88 90 LYS B C 1
ATOM 3066 O O . LYS B 1 90 ? -13.977 -39.406 -6.754 1 92.88 90 LYS B O 1
ATOM 3071 N N . ASN B 1 91 ? -12.852 -37.656 -7.629 1 91.19 91 ASN B N 1
ATOM 3072 C CA . ASN B 1 91 ? -13.547 -36.688 -6.777 1 91.19 91 ASN B CA 1
ATOM 3073 C C . ASN B 1 91 ? -14.969 -36.438 -7.266 1 91.19 91 ASN B C 1
ATOM 3075 O O . ASN B 1 91 ? -15.297 -36.719 -8.422 1 91.19 91 ASN B O 1
ATOM 3079 N N . LYS B 1 92 ? -15.867 -35.906 -6.273 1 89.31 92 LYS B N 1
ATOM 3080 C CA . LYS B 1 92 ? -17.234 -35.594 -6.629 1 89.31 92 LYS B CA 1
ATOM 3081 C C . LYS B 1 92 ? -17.281 -34.531 -7.734 1 89.31 92 LYS B C 1
ATOM 3083 O O . LYS B 1 92 ? -16.469 -33.594 -7.75 1 89.31 92 LYS B O 1
ATOM 3088 N N . SER B 1 93 ? -18.203 -34.656 -8.609 1 85.06 93 SER B N 1
ATOM 3089 C CA . SER B 1 93 ? -18.312 -33.812 -9.797 1 85.06 93 SER B CA 1
ATOM 3090 C C . SER B 1 93 ? -18.422 -32.344 -9.422 1 85.06 93 SER B C 1
ATOM 3092 O O . SER B 1 93 ? -17.859 -31.5 -10.109 1 85.06 93 SER B O 1
ATOM 3094 N N . GLU B 1 94 ? -19.016 -32.094 -8.273 1 89.06 94 GLU B N 1
ATOM 3095 C CA . GLU B 1 94 ? -19.25 -30.703 -7.867 1 89.06 94 GLU B CA 1
ATOM 3096 C C . GLU B 1 94 ? -17.969 -30.031 -7.426 1 89.06 94 GLU B C 1
ATOM 3098 O O . GLU B 1 94 ? -17.891 -28.812 -7.348 1 89.06 94 GLU B O 1
ATOM 3103 N N . LYS B 1 95 ? -16.953 -30.844 -7.199 1 94 95 LYS B N 1
ATOM 3104 C CA . LYS B 1 95 ? -15.711 -30.312 -6.66 1 94 95 LYS B CA 1
ATOM 3105 C C . LYS B 1 95 ? -14.602 -30.359 -7.707 1 94 95 LYS B C 1
ATOM 3107 O O . LYS B 1 95 ? -13.594 -29.672 -7.578 1 94 95 LYS B O 1
ATOM 3112 N N . GLN B 1 96 ? -14.734 -31.219 -8.68 1 96.31 96 GLN B N 1
ATOM 3113 C CA . GLN B 1 96 ? -13.68 -31.516 -9.641 1 96.31 96 GLN B CA 1
ATOM 3114 C C . GLN B 1 96 ? -13.219 -30.266 -10.367 1 96.31 96 GLN B C 1
ATOM 3116 O O . GLN B 1 96 ? -12.016 -30.031 -10.5 1 96.31 96 GLN B O 1
ATOM 3121 N N . GLY B 1 97 ? -14.195 -29.469 -10.828 1 96.81 97 GLY B N 1
ATOM 3122 C CA . GLY B 1 97 ? -13.859 -28.266 -11.57 1 96.81 97 GLY B CA 1
ATOM 3123 C C . GLY B 1 97 ? -13.008 -27.297 -10.773 1 96.81 97 GLY B C 1
ATOM 3124 O O . GLY B 1 97 ? -12.008 -26.781 -11.281 1 96.81 97 GLY B O 1
ATOM 3125 N N . ILE B 1 98 ? -13.367 -27.156 -9.523 1 97.31 98 ILE B N 1
ATOM 3126 C CA . ILE B 1 98 ? -12.672 -26.219 -8.648 1 97.31 98 ILE B CA 1
ATOM 3127 C C . ILE B 1 98 ? -11.273 -26.75 -8.328 1 97.31 98 ILE B C 1
ATOM 3129 O O . ILE B 1 98 ? -10.289 -26.016 -8.406 1 97.31 98 ILE B O 1
ATOM 3133 N N . LEU B 1 99 ? -11.195 -28.031 -8.039 1 98.12 99 LEU B N 1
ATOM 3134 C CA . LEU B 1 99 ? -9.906 -28.641 -7.707 1 98.12 99 LEU B CA 1
ATOM 3135 C C . LEU B 1 99 ? -8.961 -28.594 -8.906 1 98.12 99 LEU B C 1
ATOM 3137 O O . LEU B 1 99 ? -7.773 -28.312 -8.758 1 98.12 99 LEU B O 1
ATOM 3141 N N . ARG B 1 100 ? -9.484 -28.891 -10.062 1 98.5 100 ARG B N 1
ATOM 3142 C CA . ARG B 1 100 ? -8.688 -28.812 -11.281 1 98.5 100 ARG B CA 1
ATOM 3143 C C . ARG B 1 100 ? -8.188 -27.391 -11.523 1 98.5 100 ARG B C 1
ATOM 3145 O O . ARG B 1 100 ? -7.035 -27.188 -11.891 1 98.5 100 ARG B O 1
ATOM 3152 N N . PHE B 1 101 ? -9.07 -26.438 -11.281 1 98.56 101 PHE B N 1
ATOM 3153 C CA . PHE B 1 101 ? -8.734 -25.047 -11.492 1 98.56 101 PHE B CA 1
ATOM 3154 C C . PHE B 1 101 ? -7.594 -24.609 -10.57 1 98.56 101 PHE B C 1
ATOM 3156 O O . PHE B 1 101 ? -6.566 -24.125 -11.031 1 98.56 101 PHE B O 1
ATOM 3163 N N . VAL B 1 102 ? -7.699 -24.891 -9.289 1 98.31 102 VAL B N 1
ATOM 3164 C CA . VAL B 1 102 ? -6.75 -24.375 -8.312 1 98.31 102 VAL B CA 1
ATOM 3165 C C . VAL B 1 102 ? -5.434 -25.141 -8.406 1 98.31 102 VAL B C 1
ATOM 3167 O O . VAL B 1 102 ? -4.398 -24.672 -7.93 1 98.31 102 VAL B O 1
ATOM 3170 N N . THR B 1 103 ? -5.453 -26.312 -8.984 1 98.69 103 THR B N 1
ATOM 3171 C CA . THR B 1 103 ? -4.223 -27.078 -9.188 1 98.69 103 THR B CA 1
ATOM 3172 C C . THR B 1 103 ? -3.506 -26.609 -10.445 1 98.69 103 THR B C 1
ATOM 3174 O O . THR B 1 103 ? -2.273 -26.594 -10.5 1 98.69 103 THR B O 1
ATOM 3177 N N . THR B 1 104 ? -4.266 -26.219 -11.422 1 98.69 104 THR B N 1
ATOM 3178 C CA . THR B 1 104 ? -3.719 -25.797 -12.711 1 98.69 104 THR B CA 1
ATOM 3179 C C . THR B 1 104 ? -3.184 -24.375 -12.625 1 98.69 104 THR B C 1
ATOM 3181 O O . THR B 1 104 ? -2.158 -24.047 -13.227 1 98.69 104 THR B O 1
ATOM 3184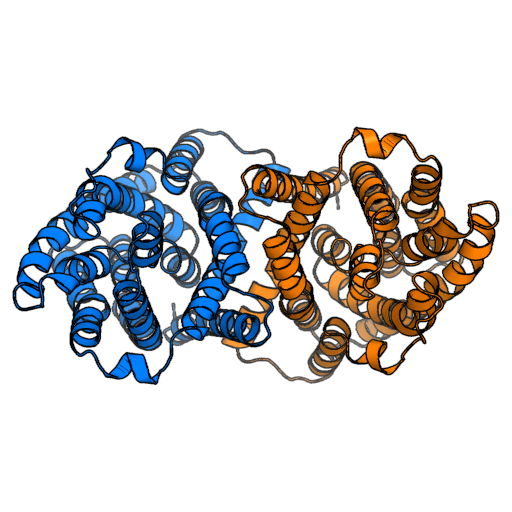 N N . PHE B 1 105 ? -3.861 -23.547 -11.859 1 98.62 105 PHE B N 1
ATOM 3185 C CA . PHE B 1 105 ? -3.551 -22.125 -11.797 1 98.62 105 PHE B CA 1
ATOM 3186 C C . PHE B 1 105 ? -3.121 -21.734 -10.391 1 98.62 105 PHE B C 1
ATOM 3188 O O . PHE B 1 105 ? -3.928 -21.75 -9.461 1 98.62 105 PHE B O 1
ATOM 3195 N N . SER B 1 106 ? -1.854 -21.344 -10.336 1 98.31 106 SER B N 1
ATOM 3196 C CA . SER B 1 106 ? -1.286 -20.938 -9.047 1 98.31 106 SER B CA 1
ATOM 3197 C C . SER B 1 106 ? -1.598 -19.484 -8.734 1 98.31 106 SER B C 1
ATOM 3199 O O . SER B 1 106 ? -1.998 -18.719 -9.617 1 98.31 106 SER B O 1
ATOM 3201 N N . ASN B 1 107 ? -1.441 -19.141 -7.512 1 97.25 107 ASN B N 1
ATOM 3202 C CA . ASN B 1 107 ? -1.67 -17.766 -7.086 1 97.25 107 ASN B CA 1
ATOM 3203 C C . ASN B 1 107 ? -0.499 -16.859 -7.457 1 97.25 107 ASN B C 1
ATOM 3205 O O . ASN B 1 107 ? 0.158 -16.297 -6.582 1 97.25 107 ASN B O 1
ATOM 3209 N N . VAL B 1 108 ? -0.323 -16.703 -8.711 1 96.62 108 VAL B N 1
ATOM 3210 C CA . VAL B 1 108 ? 0.801 -15.914 -9.211 1 96.62 108 VAL B CA 1
ATOM 3211 C C . VAL B 1 108 ? 0.557 -14.43 -8.938 1 96.62 108 VAL B C 1
ATOM 3213 O O . VAL B 1 108 ? 1.48 -13.695 -8.578 1 96.62 108 VAL B O 1
ATOM 3216 N N . GLY B 1 109 ? -0.593 -13.953 -9.039 1 94.06 109 GLY B N 1
ATOM 3217 C CA . GLY B 1 109 ? -0.937 -12.539 -8.938 1 94.06 109 GLY B CA 1
ATOM 3218 C C . GLY B 1 109 ? -0.777 -11.984 -7.539 1 94.06 109 GLY B C 1
ATOM 3219 O O . GLY B 1 109 ? -0.161 -10.93 -7.348 1 94.06 109 GLY B O 1
ATOM 3220 N N . PHE B 1 110 ? -1.282 -12.703 -6.562 1 93.44 110 PHE B N 1
ATOM 3221 C CA . PHE B 1 110 ? -1.305 -12.172 -5.207 1 93.44 110 PHE B CA 1
ATOM 3222 C C . PHE B 1 110 ? -0.078 -12.633 -4.426 1 93.44 110 PHE B C 1
ATOM 3224 O O . PHE B 1 110 ? 0.369 -11.945 -3.504 1 93.44 110 PHE B O 1
ATOM 3231 N N . MET B 1 111 ? 0.475 -13.773 -4.82 1 95.75 111 MET B N 1
ATOM 3232 C CA . MET B 1 111 ? 1.559 -14.297 -3.998 1 95.75 111 MET B CA 1
ATOM 3233 C C . MET B 1 111 ? 2.814 -14.523 -4.832 1 95.75 111 MET B C 1
ATOM 3235 O O . MET B 1 111 ? 3.922 -14.219 -4.391 1 95.75 111 MET B O 1
ATOM 3239 N N . GLY B 1 112 ? 2.668 -14.984 -6.004 1 97.38 112 GLY B N 1
ATOM 3240 C CA . GLY B 1 112 ? 3.812 -15.281 -6.848 1 97.38 112 GLY B CA 1
ATOM 3241 C C . GLY B 1 112 ? 4.703 -14.086 -7.105 1 97.38 112 GLY B C 1
ATOM 3242 O O . GLY B 1 112 ? 5.906 -14.125 -6.84 1 97.38 112 GLY B O 1
ATOM 3243 N N . TYR B 1 113 ? 4.094 -12.984 -7.57 1 97.19 113 TYR B N 1
ATOM 3244 C CA . TYR B 1 113 ? 4.84 -11.766 -7.855 1 97.19 113 TYR B CA 1
ATOM 3245 C C . TYR B 1 113 ? 5.562 -11.266 -6.609 1 97.19 113 TYR B C 1
ATOM 3247 O O . TYR B 1 113 ? 6.77 -11.016 -6.645 1 97.19 113 TYR B O 1
ATOM 3255 N N . PRO B 1 114 ? 4.891 -11.227 -5.477 1 94.31 114 PRO B N 1
ATOM 3256 C CA . PRO B 1 114 ? 5.547 -10.758 -4.25 1 94.31 114 PRO B CA 1
ATOM 3257 C C . PRO B 1 114 ? 6.699 -11.656 -3.82 1 94.31 114 PRO B C 1
ATOM 3259 O O . PRO B 1 114 ? 7.77 -11.164 -3.455 1 94.31 114 PRO B O 1
ATOM 3262 N N . ILE B 1 115 ? 6.512 -12.906 -3.875 1 95.88 115 ILE B N 1
ATOM 3263 C CA . ILE B 1 115 ? 7.527 -13.844 -3.416 1 95.88 115 ILE B CA 1
ATOM 3264 C C . ILE B 1 115 ? 8.734 -13.789 -4.348 1 95.88 115 ILE B C 1
ATOM 3266 O O . ILE B 1 115 ? 9.875 -13.695 -3.893 1 95.88 115 ILE B O 1
ATOM 3270 N N . LEU B 1 116 ? 8.477 -13.75 -5.602 1 97.44 116 LEU B N 1
ATOM 3271 C CA . LEU B 1 116 ? 9.562 -13.695 -6.578 1 97.44 116 LEU B CA 1
ATOM 3272 C C . LEU B 1 116 ? 10.344 -12.391 -6.441 1 97.44 116 LEU B C 1
ATOM 3274 O O . LEU B 1 116 ? 11.578 -12.398 -6.477 1 97.44 116 LEU B O 1
ATOM 3278 N N . ASN B 1 117 ? 9.602 -11.305 -6.289 1 95.06 117 ASN B N 1
ATOM 3279 C CA . ASN B 1 117 ? 10.258 -10.008 -6.125 1 95.06 117 ASN B CA 1
ATOM 3280 C C . ASN B 1 117 ? 11.141 -9.984 -4.879 1 95.06 117 ASN B C 1
ATOM 3282 O O . ASN B 1 117 ? 12.242 -9.445 -4.906 1 95.06 117 ASN B O 1
ATOM 3286 N N . SER B 1 118 ? 10.664 -10.586 -3.871 1 92.12 118 SER B N 1
ATOM 3287 C CA . SER B 1 118 ? 11.359 -10.578 -2.59 1 92.12 118 SER B CA 1
ATOM 3288 C C . SER B 1 118 ? 12.594 -11.469 -2.625 1 92.12 118 SER B C 1
ATOM 3290 O O . SER B 1 118 ? 13.633 -11.133 -2.053 1 92.12 118 SER B O 1
ATOM 3292 N N . VAL B 1 119 ? 12.523 -12.602 -3.342 1 93.88 119 VAL B N 1
ATOM 3293 C CA . VAL B 1 119 ? 13.57 -13.617 -3.246 1 93.88 119 VAL B CA 1
ATOM 3294 C C . VAL B 1 119 ? 14.562 -13.445 -4.398 1 93.88 119 VAL B C 1
ATOM 3296 O O . VAL B 1 119 ? 15.766 -13.672 -4.23 1 93.88 119 VAL B O 1
ATOM 3299 N N . LEU B 1 120 ? 14.031 -12.992 -5.57 1 95.19 120 LEU B N 1
ATOM 3300 C CA . LEU B 1 120 ? 14.891 -13 -6.75 1 95.19 120 LEU B CA 1
ATOM 3301 C C . LEU B 1 120 ? 14.992 -11.609 -7.359 1 95.19 120 LEU B C 1
ATOM 3303 O O . LEU B 1 120 ? 15.781 -11.391 -8.289 1 95.19 120 LEU B O 1
ATOM 3307 N N . GLY B 1 121 ? 14.18 -10.695 -6.906 1 92.5 121 GLY B N 1
ATOM 3308 C CA . GLY B 1 121 ? 14.289 -9.32 -7.355 1 92.5 121 GLY B CA 1
ATOM 3309 C C . GLY B 1 121 ? 13.406 -9.008 -8.547 1 92.5 121 GLY B C 1
ATOM 3310 O O . GLY B 1 121 ? 12.602 -9.844 -8.969 1 92.5 121 GLY B O 1
ATOM 3311 N N . PRO B 1 122 ? 13.547 -7.832 -9.117 1 94.19 122 PRO B N 1
ATOM 3312 C CA . PRO B 1 122 ? 12.633 -7.332 -10.148 1 94.19 122 PRO B CA 1
ATOM 3313 C C . PRO B 1 122 ? 12.727 -8.117 -11.453 1 94.19 122 PRO B C 1
ATOM 3315 O O . PRO B 1 122 ? 11.742 -8.227 -12.188 1 94.19 122 PRO B O 1
ATOM 3318 N N . ILE B 1 123 ? 13.852 -8.633 -11.719 1 96 123 ILE B N 1
ATOM 3319 C CA . ILE B 1 123 ? 14.016 -9.391 -12.953 1 96 123 ILE B CA 1
ATOM 3320 C C . ILE B 1 123 ? 13.094 -10.602 -12.938 1 96 123 ILE B C 1
ATOM 3322 O O . ILE B 1 123 ? 12.562 -11.008 -13.977 1 96 123 ILE B O 1
ATOM 3326 N N . ALA B 1 124 ? 12.898 -11.164 -11.789 1 97.44 124 ALA B N 1
ATOM 3327 C CA . ALA B 1 124 ? 11.992 -12.297 -11.656 1 97.44 124 ALA B CA 1
ATOM 3328 C C . ALA B 1 124 ? 10.547 -11.875 -11.914 1 97.44 124 ALA B C 1
ATOM 3330 O O . ALA B 1 124 ? 9.75 -12.656 -12.438 1 97.44 124 ALA B O 1
ATOM 3331 N N . VAL B 1 125 ? 10.227 -10.641 -11.523 1 97.75 125 VAL B N 1
ATOM 3332 C CA . VAL B 1 125 ? 8.891 -10.109 -11.781 1 97.75 125 VAL B CA 1
ATOM 3333 C C . VAL B 1 125 ? 8.688 -9.945 -13.281 1 97.75 125 VAL B C 1
ATOM 3335 O O . VAL B 1 125 ? 7.613 -10.258 -13.805 1 97.75 125 VAL B O 1
ATOM 3338 N N . PHE B 1 126 ? 9.711 -9.492 -13.969 1 97.75 126 PHE B N 1
ATOM 3339 C CA . PHE B 1 126 ? 9.703 -9.367 -15.422 1 97.75 126 PHE B CA 1
ATOM 3340 C C . PHE B 1 126 ? 9.383 -10.703 -16.078 1 97.75 126 PHE B C 1
ATOM 3342 O O . PHE B 1 126 ? 8.461 -10.789 -16.891 1 97.75 126 PHE B O 1
ATOM 3349 N N . TYR B 1 127 ? 10.047 -11.766 -15.688 1 98.19 127 TYR B N 1
ATOM 3350 C CA . TYR B 1 127 ? 9.836 -13.086 -16.266 1 98.19 127 TYR B CA 1
ATOM 3351 C C . TYR B 1 127 ? 8.484 -13.656 -15.836 1 98.19 127 TYR B C 1
ATOM 3353 O O . TYR B 1 127 ? 7.812 -14.328 -16.625 1 98.19 127 TYR B O 1
ATOM 3361 N N . ALA B 1 128 ? 8.109 -13.391 -14.609 1 98.38 128 ALA B N 1
ATOM 3362 C CA . ALA B 1 128 ? 6.82 -13.867 -14.125 1 98.38 128 ALA B CA 1
ATOM 3363 C C . ALA B 1 128 ? 5.672 -13.25 -14.922 1 98.38 128 ALA B C 1
ATOM 3365 O O . ALA B 1 128 ? 4.66 -13.914 -15.172 1 98.38 128 ALA B O 1
ATOM 3366 N N . ALA B 1 129 ? 5.855 -12.008 -15.25 1 98.31 129 ALA B N 1
ATOM 3367 C CA . ALA B 1 129 ? 4.84 -11.336 -16.062 1 98.31 129 ALA B CA 1
ATOM 3368 C C . ALA B 1 129 ? 4.691 -12 -17.422 1 98.31 129 ALA B C 1
ATOM 3370 O O . ALA B 1 129 ? 3.574 -12.156 -17.922 1 98.31 129 ALA B O 1
ATOM 3371 N N . MET B 1 130 ? 5.777 -12.398 -17.969 1 98.12 130 MET B N 1
ATOM 3372 C CA . MET B 1 130 ? 5.746 -13.117 -19.234 1 98.12 130 MET B CA 1
ATOM 3373 C C . MET B 1 130 ? 5.094 -14.484 -19.078 1 98.12 130 MET B C 1
ATOM 3375 O O . MET B 1 130 ? 4.289 -14.906 -19.906 1 98.12 130 MET B O 1
ATOM 3379 N N . PHE B 1 131 ? 5.457 -15.164 -18.016 1 98.44 131 PHE B N 1
ATOM 3380 C CA . PHE B 1 131 ? 4.84 -16.438 -17.656 1 98.44 131 PHE B CA 1
ATOM 3381 C C . PHE B 1 131 ? 3.33 -16.297 -17.547 1 98.44 131 PHE B C 1
ATOM 3383 O O . PHE B 1 131 ? 2.58 -17.156 -17.984 1 98.44 131 PHE B O 1
ATOM 3390 N N . ASN B 1 132 ? 2.93 -15.18 -17 1 97.25 132 ASN B N 1
ATOM 3391 C CA . ASN B 1 132 ? 1.522 -14.938 -16.703 1 97.25 132 ASN B CA 1
ATOM 3392 C C . ASN B 1 132 ? 0.708 -14.758 -17.984 1 97.25 132 ASN B C 1
ATOM 3394 O O . ASN B 1 132 ? -0.514 -14.922 -17.969 1 97.25 132 ASN B O 1
ATOM 3398 N N . MET B 1 133 ? 1.342 -14.43 -19.078 1 96.81 133 MET B N 1
ATOM 3399 C CA . MET B 1 133 ? 0.638 -14.336 -20.359 1 96.81 133 MET B CA 1
ATOM 3400 C C . MET B 1 133 ? 0.066 -15.688 -20.766 1 96.81 133 MET B C 1
ATOM 3402 O O . MET B 1 133 ? -1.093 -15.781 -21.172 1 96.81 133 MET B O 1
ATOM 3406 N N . GLY B 1 134 ? 0.941 -16.719 -20.719 1 97.25 134 GLY B N 1
ATOM 3407 C CA . GLY B 1 134 ? 0.447 -18.062 -20.984 1 97.25 134 GLY B CA 1
ATOM 3408 C C . GLY B 1 134 ? -0.624 -18.516 -20 1 97.25 134 GLY B C 1
ATOM 3409 O O . GLY B 1 134 ? -1.63 -19.094 -20.406 1 97.25 134 GLY B O 1
ATOM 3410 N N . PHE B 1 135 ? -0.37 -18.188 -18.75 1 97.69 135 PHE B N 1
ATOM 3411 C CA . PHE B 1 135 ? -1.322 -18.453 -17.688 1 97.69 135 PHE B CA 1
ATOM 3412 C C . PHE B 1 135 ? -2.689 -17.859 -18.016 1 97.69 135 PHE B C 1
ATOM 3414 O O . PHE B 1 135 ? -3.699 -18.578 -17.984 1 97.69 135 PHE B O 1
ATOM 3421 N N . ASN B 1 136 ? -2.734 -16.594 -18.391 1 96.81 136 ASN B N 1
ATOM 3422 C CA . ASN B 1 136 ? -3.984 -15.883 -18.641 1 96.81 136 ASN B CA 1
ATOM 3423 C C . ASN B 1 136 ? -4.691 -16.406 -19.891 1 96.81 136 ASN B C 1
ATOM 3425 O O . ASN B 1 136 ? -5.922 -16.422 -19.938 1 96.81 136 ASN B O 1
ATOM 3429 N N . LEU B 1 137 ? -3.943 -16.781 -20.844 1 96.38 137 LEU B N 1
ATOM 3430 C CA . LEU B 1 137 ? -4.523 -17.375 -22.047 1 96.38 137 LEU B CA 1
ATOM 3431 C C . LEU B 1 137 ? -5.379 -18.578 -21.688 1 96.38 137 LEU B C 1
ATOM 3433 O O . LEU B 1 137 ? -6.539 -18.672 -22.109 1 96.38 137 LEU B O 1
ATOM 3437 N N . PHE B 1 138 ? -4.84 -19.453 -20.906 1 97.94 138 PHE B N 1
ATOM 3438 C CA . PHE B 1 138 ? -5.562 -20.672 -20.547 1 97.94 138 PHE B CA 1
ATOM 3439 C C . PHE B 1 138 ? -6.652 -20.375 -19.531 1 97.94 138 PHE B C 1
ATOM 3441 O O . PHE B 1 138 ? -7.723 -21 -19.562 1 97.94 138 PHE B O 1
ATOM 3448 N N . LEU B 1 139 ? -6.391 -19.453 -18.625 1 97.75 139 LEU B N 1
ATOM 3449 C CA . LEU B 1 139 ? -7.344 -19.125 -17.578 1 97.75 139 LEU B CA 1
ATOM 3450 C C . LEU B 1 139 ? -8.664 -18.656 -18.172 1 97.75 139 LEU B C 1
ATOM 3452 O O . LEU B 1 139 ? -9.727 -19.188 -17.844 1 97.75 139 LEU B O 1
ATOM 3456 N N . TRP B 1 140 ? -8.586 -17.797 -19.156 1 96.69 140 TRP B N 1
ATOM 3457 C CA . TRP B 1 140 ? -9.789 -17.109 -19.625 1 96.69 140 TRP B CA 1
ATOM 3458 C C . TRP B 1 140 ? -10.414 -17.859 -20.797 1 96.69 140 TRP B C 1
ATOM 3460 O O . TRP B 1 140 ? -11.562 -17.594 -21.172 1 96.69 140 TRP B O 1
ATOM 3470 N N . THR B 1 141 ? -9.711 -18.812 -21.391 1 95.94 141 THR B N 1
ATOM 3471 C CA . THR B 1 141 ? -10.273 -19.578 -22.5 1 95.94 141 THR B CA 1
ATOM 3472 C C . THR B 1 141 ? -10.805 -20.922 -22.016 1 95.94 141 THR B C 1
ATOM 3474 O O . THR B 1 141 ? -11.883 -21.359 -22.422 1 95.94 141 THR B O 1
ATOM 3477 N N . ILE B 1 142 ? -10.062 -21.547 -21.109 1 96.19 142 ILE B N 1
ATOM 3478 C CA . ILE B 1 142 ? -10.414 -22.906 -20.688 1 96.19 142 ILE B CA 1
ATOM 3479 C C . ILE B 1 142 ? -10.703 -22.922 -19.188 1 96.19 142 ILE B C 1
ATOM 3481 O O . ILE B 1 142 ? -11.617 -23.609 -18.719 1 96.19 142 ILE B O 1
ATOM 3485 N N . GLY B 1 143 ? -9.961 -22.172 -18.422 1 96.62 143 GLY B N 1
ATOM 3486 C CA . GLY B 1 143 ? -10.039 -22.188 -16.969 1 96.62 143 GLY B CA 1
ATOM 3487 C C . GLY B 1 143 ? -11.406 -21.797 -16.438 1 96.62 143 GLY B C 1
ATOM 3488 O O . GLY B 1 143 ? -11.922 -22.422 -15.508 1 96.62 143 GLY B O 1
ATOM 3489 N N . VAL B 1 144 ? -11.984 -20.828 -17.047 1 96.44 144 VAL B N 1
ATOM 3490 C CA . VAL B 1 144 ? -13.273 -20.328 -16.578 1 96.44 144 VAL B CA 1
ATOM 3491 C C . VAL B 1 144 ? -14.344 -21.406 -16.766 1 96.44 144 VAL B C 1
ATOM 3493 O O . VAL B 1 144 ? -15.297 -21.484 -15.992 1 96.44 144 VAL B O 1
ATOM 3496 N N . ARG B 1 145 ? -14.203 -22.281 -17.734 1 95.75 145 ARG B N 1
ATOM 3497 C CA . ARG B 1 145 ? -15.156 -23.359 -17.984 1 95.75 145 ARG B CA 1
ATOM 3498 C C . ARG B 1 145 ? -15.109 -24.406 -16.875 1 95.75 145 ARG B C 1
ATOM 3500 O O . ARG B 1 145 ? -16.094 -25.094 -16.625 1 95.75 145 ARG B O 1
ATOM 3507 N N . LEU B 1 146 ? -13.969 -24.516 -16.234 1 96.62 146 LEU B N 1
ATOM 3508 C CA . LEU B 1 146 ? -13.836 -25.438 -15.117 1 96.62 146 LEU B CA 1
ATOM 3509 C C . LEU B 1 146 ? -14.656 -24.969 -13.922 1 96.62 146 LEU B C 1
ATOM 3511 O O . LEU B 1 146 ? -15.141 -25.781 -13.133 1 96.62 146 LEU B O 1
ATOM 3515 N N . LEU B 1 147 ? -14.781 -23.688 -13.805 1 96.25 147 LEU B N 1
ATOM 3516 C CA . LEU B 1 147 ? -15.477 -23.094 -12.672 1 96.25 147 LEU B CA 1
ATOM 3517 C C . LEU B 1 147 ? -16.984 -23.047 -12.914 1 96.25 147 LEU B C 1
ATOM 3519 O O . LEU B 1 147 ? -17.781 -23.141 -11.977 1 96.25 147 LEU B O 1
ATOM 3523 N N . ASP B 1 148 ? -17.328 -22.797 -14.148 1 94.38 148 ASP B N 1
ATOM 3524 C CA . ASP B 1 148 ? -18.719 -22.781 -14.586 1 94.38 148 ASP B CA 1
ATOM 3525 C C . ASP B 1 148 ? -18.844 -23.281 -16.031 1 94.38 148 ASP B C 1
ATOM 3527 O O . ASP B 1 148 ? -18.406 -22.594 -16.953 1 94.38 148 ASP B O 1
ATOM 3531 N N . ASN B 1 149 ? -19.562 -24.312 -16.156 1 91.06 149 ASN B N 1
ATOM 3532 C CA . ASN B 1 149 ? -19.703 -24.969 -17.469 1 91.06 149 ASN B CA 1
ATOM 3533 C C . ASN B 1 149 ? -20.469 -24.078 -18.453 1 91.06 149 ASN B C 1
ATOM 3535 O O . ASN B 1 149 ? -20.375 -24.281 -19.656 1 91.06 149 ASN B O 1
ATOM 3539 N N . ASN B 1 150 ? -21.188 -23.094 -17.922 1 92.44 150 ASN B N 1
ATOM 3540 C CA . ASN B 1 150 ? -21.969 -22.219 -18.781 1 92.44 150 ASN B CA 1
ATOM 3541 C C . ASN B 1 150 ? -21.141 -21.094 -19.359 1 92.44 150 ASN B C 1
ATOM 3543 O O . ASN B 1 150 ? -21.562 -20.391 -20.281 1 92.44 150 ASN B O 1
ATOM 3547 N N . GLU B 1 151 ? -19.984 -20.953 -18.719 1 91.75 151 GLU B N 1
ATOM 3548 C CA . GLU B 1 151 ? -19.125 -19.875 -19.188 1 91.75 151 GLU B CA 1
ATOM 3549 C C . GLU B 1 151 ? -18.297 -20.312 -20.406 1 91.75 151 GLU B C 1
ATOM 3551 O O . GLU B 1 151 ? -17.734 -21.406 -20.406 1 91.75 151 GLU B O 1
ATOM 3556 N N . LYS B 1 152 ? -18.547 -19.422 -21.484 1 87.88 152 LYS B N 1
ATOM 3557 C CA . LYS B 1 152 ? -17.766 -19.672 -22.703 1 87.88 152 LYS B CA 1
ATOM 3558 C C . LYS B 1 152 ? -16.422 -18.953 -22.656 1 87.88 152 LYS B C 1
ATOM 3560 O O . LYS B 1 152 ? -16.344 -17.797 -22.234 1 87.88 152 LYS B O 1
ATOM 3565 N N . GLY B 1 153 ? -15.359 -19.641 -22.656 1 92 153 GLY B N 1
ATOM 3566 C CA . GLY B 1 153 ? -14.047 -19.031 -22.75 1 92 153 GLY B CA 1
ATOM 3567 C C . GLY B 1 153 ? -14.016 -17.812 -23.672 1 92 153 GLY B C 1
ATOM 3568 O O . GLY B 1 153 ? -14.906 -17.641 -24.5 1 92 153 GLY B O 1
ATOM 3569 N N . SER B 1 154 ? -13.102 -16.828 -23.391 1 93.75 154 SER B N 1
ATOM 3570 C CA . SER B 1 154 ? -13 -15.617 -24.188 1 93.75 154 SER B CA 1
ATOM 3571 C C . SER B 1 154 ? -11.555 -15.18 -24.359 1 93.75 154 SER B C 1
ATOM 3573 O O . SER B 1 154 ? -10.891 -14.82 -23.375 1 93.75 154 SER B O 1
ATOM 3575 N N . PHE B 1 155 ? -11.156 -15.164 -25.531 1 94.12 155 PHE B N 1
ATOM 3576 C CA . PHE B 1 155 ? -9.82 -14.664 -25.859 1 94.12 155 PHE B CA 1
ATOM 3577 C C . PHE B 1 155 ? -9.727 -13.164 -25.578 1 94.12 155 PHE B C 1
ATOM 3579 O O . PHE B 1 155 ? -8.672 -12.672 -25.172 1 94.12 155 PHE B O 1
ATOM 3586 N N . LYS B 1 156 ? -10.781 -12.5 -25.797 1 94.94 156 LYS B N 1
ATOM 3587 C CA . LYS B 1 156 ? -10.828 -11.062 -25.547 1 94.94 156 LYS B CA 1
ATOM 3588 C C . LYS B 1 156 ? -10.562 -10.758 -24.062 1 94.94 156 LYS B C 1
ATOM 3590 O O . LYS B 1 156 ? -9.805 -9.836 -23.75 1 94.94 156 LYS B O 1
ATOM 3595 N N . LYS B 1 157 ? -11.172 -11.523 -23.203 1 92.69 157 LYS B N 1
ATOM 3596 C CA . LYS B 1 157 ? -10.953 -11.344 -21.781 1 92.69 157 LYS B CA 1
ATOM 3597 C C . LYS B 1 157 ? -9.508 -11.633 -21.391 1 92.69 157 LYS B C 1
ATOM 3599 O O . LYS B 1 157 ? -8.969 -11.016 -20.469 1 92.69 157 LYS B O 1
ATOM 3604 N N . ALA B 1 158 ? -8.867 -12.539 -22.141 1 94 158 ALA B N 1
ATOM 3605 C CA . ALA B 1 158 ? -7.477 -12.922 -21.891 1 94 158 ALA B CA 1
ATOM 3606 C C . ALA B 1 158 ? -6.527 -11.766 -22.203 1 94 158 ALA B C 1
ATOM 3608 O O . ALA B 1 158 ? -5.539 -11.562 -21.5 1 94 158 ALA B O 1
ATOM 3609 N N . ILE B 1 159 ? -6.812 -10.961 -23.141 1 93.69 159 ILE B N 1
ATOM 3610 C CA . ILE B 1 159 ? -5.852 -9.961 -23.594 1 93.69 159 ILE B CA 1
ATOM 3611 C C . ILE B 1 159 ? -6.211 -8.602 -23 1 93.69 159 ILE B C 1
ATOM 3613 O O . ILE B 1 159 ? -5.41 -7.664 -23.047 1 93.69 159 ILE B O 1
ATOM 3617 N N . THR B 1 160 ? -7.418 -8.422 -22.516 1 94.25 160 THR B N 1
ATOM 3618 C CA . THR B 1 160 ? -7.836 -7.109 -22.047 1 94.25 160 THR B CA 1
ATOM 3619 C C . THR B 1 160 ? -7.699 -7.008 -20.531 1 94.25 160 THR B C 1
ATOM 3621 O O . THR B 1 160 ? -7.98 -5.957 -19.938 1 94.25 160 THR B O 1
ATOM 3624 N N . ASN B 1 161 ? -7.32 -8.109 -19.906 1 93.19 161 ASN B N 1
ATOM 3625 C CA . ASN B 1 161 ? -7.102 -8.039 -18.469 1 93.19 161 ASN B CA 1
ATOM 3626 C C . ASN B 1 161 ? -6.008 -7.035 -18.109 1 93.19 161 ASN B C 1
ATOM 3628 O O . ASN B 1 161 ? -5.047 -6.867 -18.859 1 93.19 161 ASN B O 1
ATOM 3632 N N . PRO B 1 162 ? -6.121 -6.328 -17 1 95.19 162 PRO B N 1
ATOM 3633 C CA . PRO B 1 162 ? -5.203 -5.246 -16.641 1 95.19 162 PRO B CA 1
ATOM 3634 C C . PRO B 1 162 ? -3.742 -5.695 -16.609 1 95.19 162 PRO B C 1
ATOM 3636 O O . PRO B 1 162 ? -2.855 -4.957 -17.047 1 95.19 162 PRO B O 1
ATOM 3639 N N . SER B 1 163 ? -3.504 -6.867 -16.094 1 95.25 163 SER B N 1
ATOM 3640 C CA . SER B 1 163 ? -2.133 -7.363 -16.047 1 95.25 163 SER B CA 1
ATOM 3641 C C . SER B 1 163 ? -1.565 -7.57 -17.453 1 95.25 163 SER B C 1
ATOM 3643 O O . SER B 1 163 ? -0.38 -7.328 -17.688 1 95.25 163 SER B O 1
ATOM 3645 N N . MET B 1 164 ? -2.389 -8.031 -18.391 1 96.75 164 MET B N 1
ATOM 3646 C CA . MET B 1 164 ? -1.953 -8.242 -19.766 1 96.75 164 MET B CA 1
ATOM 3647 C C . MET B 1 164 ? -1.67 -6.91 -20.453 1 96.75 164 MET B C 1
ATOM 3649 O O . MET B 1 164 ? -0.68 -6.781 -21.172 1 96.75 164 MET B O 1
ATOM 3653 N N . ILE B 1 165 ? -2.527 -5.977 -20.203 1 97.25 165 ILE B N 1
ATOM 3654 C CA . ILE B 1 165 ? -2.303 -4.641 -20.734 1 97.25 165 ILE B CA 1
ATOM 3655 C C . ILE B 1 165 ? -0.99 -4.078 -20.203 1 97.25 165 ILE B C 1
ATOM 3657 O O . ILE B 1 165 ? -0.233 -3.438 -20.938 1 97.25 165 ILE B O 1
ATOM 3661 N N . ALA B 1 166 ? -0.737 -4.309 -18.953 1 97.75 166 ALA B N 1
ATOM 3662 C CA . ALA B 1 166 ? 0.501 -3.857 -18.328 1 97.75 166 ALA B CA 1
ATOM 3663 C C . ALA B 1 166 ? 1.717 -4.512 -18.984 1 97.75 166 ALA B C 1
ATOM 3665 O O . ALA B 1 166 ? 2.742 -3.857 -19.188 1 97.75 166 ALA B O 1
ATOM 3666 N N . VAL B 1 167 ? 1.629 -5.824 -19.281 1 97.12 167 VAL B N 1
ATOM 3667 C CA . VAL B 1 167 ? 2.727 -6.531 -19.922 1 97.12 167 VAL B CA 1
ATOM 3668 C C . VAL B 1 167 ? 2.98 -5.938 -21.312 1 97.12 167 VAL B C 1
ATOM 3670 O O . VAL B 1 167 ? 4.129 -5.711 -21.688 1 97.12 167 VAL B O 1
ATOM 3673 N N . LEU B 1 168 ? 1.951 -5.695 -22.062 1 96.62 168 LEU B N 1
ATOM 3674 C CA . LEU B 1 168 ? 2.086 -5.113 -23.391 1 96.62 168 LEU B CA 1
ATOM 3675 C C . LEU B 1 168 ? 2.736 -3.736 -23.312 1 96.62 168 LEU B C 1
ATOM 3677 O O . LEU B 1 168 ? 3.643 -3.432 -24.094 1 96.62 168 LEU B O 1
ATOM 3681 N N . ALA B 1 169 ? 2.277 -2.91 -22.391 1 96.56 169 ALA B N 1
ATOM 3682 C CA . ALA B 1 169 ? 2.908 -1.607 -22.172 1 96.56 169 ALA B CA 1
ATOM 3683 C C . ALA B 1 169 ? 4.371 -1.764 -21.781 1 96.56 169 ALA B C 1
ATOM 3685 O O . ALA B 1 169 ? 5.23 -1.012 -22.25 1 96.56 169 ALA B O 1
ATOM 3686 N N . GLY B 1 170 ? 4.598 -2.734 -20.891 1 96.38 170 GLY B N 1
ATOM 3687 C CA . GLY B 1 170 ? 5.957 -3.025 -20.469 1 96.38 170 GLY B CA 1
ATOM 3688 C C . GLY B 1 170 ? 6.867 -3.438 -21.609 1 96.38 170 GLY B C 1
ATOM 3689 O O . GLY B 1 170 ? 8.023 -3.01 -21.688 1 96.38 170 GLY B O 1
ATOM 3690 N N . ILE B 1 171 ? 6.359 -4.281 -22.5 1 95.81 171 ILE B N 1
ATOM 3691 C CA . ILE B 1 171 ? 7.125 -4.746 -23.656 1 95.81 171 ILE B CA 1
ATOM 3692 C C . ILE B 1 171 ? 7.496 -3.557 -24.531 1 95.81 171 ILE B C 1
ATOM 3694 O O . ILE B 1 171 ? 8.625 -3.463 -25.016 1 95.81 171 ILE B O 1
ATOM 3698 N N . ILE B 1 172 ? 6.578 -2.656 -24.734 1 95.75 172 ILE B N 1
ATOM 3699 C CA . ILE B 1 172 ? 6.836 -1.459 -25.531 1 95.75 172 ILE B CA 1
ATOM 3700 C C . ILE B 1 172 ? 7.957 -0.646 -24.875 1 95.75 172 ILE B C 1
ATOM 3702 O O . ILE B 1 172 ? 8.898 -0.229 -25.562 1 95.75 172 ILE B O 1
ATOM 3706 N N . LEU B 1 173 ? 7.902 -0.464 -23.578 1 94.81 173 LEU B N 1
ATOM 3707 C CA . LEU B 1 173 ? 8.922 0.281 -22.844 1 94.81 173 LEU B CA 1
ATOM 3708 C C . LEU B 1 173 ? 10.273 -0.427 -22.922 1 94.81 173 LEU B C 1
ATOM 3710 O O . LEU B 1 173 ? 11.32 0.225 -23.016 1 94.81 173 LEU B O 1
ATOM 3714 N N . PHE B 1 174 ? 10.227 -1.725 -22.891 1 95 174 PHE B N 1
ATOM 3715 C CA . PHE B 1 174 ? 11.43 -2.553 -22.875 1 95 174 PHE B CA 1
ATOM 3716 C C . PHE B 1 174 ? 12.148 -2.482 -24.219 1 95 174 PHE B C 1
ATOM 3718 O O . PHE B 1 174 ? 13.375 -2.383 -24.266 1 95 174 PHE B O 1
ATOM 3725 N N . ILE B 1 175 ? 11.445 -2.477 -25.281 1 94.62 175 ILE B N 1
ATOM 3726 C CA . ILE B 1 175 ? 12.047 -2.6 -26.609 1 94.62 175 ILE B CA 1
ATOM 3727 C C . ILE B 1 175 ? 12.344 -1.211 -27.172 1 94.62 175 ILE B C 1
ATOM 3729 O O . ILE B 1 175 ? 13.125 -1.068 -28.109 1 94.62 175 ILE B O 1
ATOM 3733 N N . THR B 1 176 ? 11.633 -0.196 -26.641 1 92.75 176 THR B N 1
ATOM 3734 C CA . THR B 1 176 ? 11.836 1.16 -27.141 1 92.75 176 THR B CA 1
ATOM 3735 C C . THR B 1 176 ? 12.727 1.956 -26.188 1 92.75 176 THR B C 1
ATOM 3737 O O . THR B 1 176 ? 12.867 1.606 -25.016 1 92.75 176 THR B O 1
ATOM 3740 N N . PRO B 1 177 ? 13.328 2.939 -26.656 1 84.81 177 PRO B N 1
ATOM 3741 C CA . PRO B 1 177 ? 14.164 3.779 -25.797 1 84.81 177 PRO B CA 1
ATOM 3742 C C . PRO B 1 177 ? 13.359 4.801 -25.016 1 84.81 177 PRO B C 1
ATOM 3744 O O . PRO B 1 177 ? 13.922 5.738 -24.438 1 84.81 177 PRO B O 1
ATOM 3747 N N . LEU B 1 178 ? 12.156 4.57 -24.906 1 87.94 178 LEU B N 1
ATOM 3748 C CA . LEU B 1 178 ? 11.273 5.5 -24.203 1 87.94 178 LEU B CA 1
ATOM 3749 C C . LEU B 1 178 ? 11.523 5.457 -22.703 1 87.94 178 LEU B C 1
ATOM 3751 O O . LEU B 1 178 ? 11.656 4.375 -22.109 1 87.94 178 LEU B O 1
ATOM 3755 N N . ASP B 1 179 ? 11.805 6.684 -22.141 1 88.62 179 ASP B N 1
ATOM 3756 C CA . ASP B 1 179 ? 11.914 6.816 -20.688 1 88.62 179 ASP B CA 1
ATOM 3757 C C . ASP B 1 179 ? 10.773 7.656 -20.125 1 88.62 179 ASP B C 1
ATOM 3759 O O . ASP B 1 179 ? 10.547 8.781 -20.562 1 88.62 179 ASP B O 1
ATOM 3763 N N . LEU B 1 180 ? 10.055 7.102 -19.234 1 92.69 180 LEU B N 1
ATOM 3764 C CA . LEU B 1 180 ? 8.945 7.828 -18.609 1 92.69 180 LEU B CA 1
ATOM 3765 C C . LEU B 1 180 ? 9.453 9.055 -17.859 1 92.69 180 LEU B C 1
ATOM 3767 O O . LEU B 1 180 ? 10.555 9.031 -17.297 1 92.69 180 LEU B O 1
ATOM 3771 N N . PRO B 1 181 ? 8.625 10.133 -17.938 1 95 181 PRO B N 1
ATOM 3772 C CA . PRO B 1 181 ? 8.992 11.258 -17.078 1 95 181 PRO B CA 1
ATOM 3773 C C . PRO B 1 181 ? 9.164 10.844 -15.609 1 95 181 PRO B C 1
ATOM 3775 O O . PRO B 1 181 ? 8.422 9.992 -15.117 1 95 181 PRO B O 1
ATOM 3778 N N . LEU B 1 182 ? 10.062 11.422 -14.977 1 95.25 182 LEU B N 1
ATOM 3779 C CA . LEU B 1 182 ? 10.523 11 -13.664 1 95.25 182 LEU B CA 1
ATOM 3780 C C . LEU B 1 182 ? 9.359 10.898 -12.68 1 95.25 182 LEU B C 1
ATOM 3782 O O . LEU B 1 182 ? 9.234 9.906 -11.961 1 95.25 182 LEU B O 1
ATOM 3786 N N . PRO B 1 183 ? 8.398 11.906 -12.648 1 96.06 183 PRO B N 1
ATOM 3787 C CA . PRO B 1 183 ? 7.301 11.805 -11.688 1 96.06 183 PRO B CA 1
ATOM 3788 C C . PRO B 1 183 ? 6.414 10.586 -11.938 1 96.06 183 PRO B C 1
ATOM 3790 O O . PRO B 1 183 ? 5.938 9.961 -10.984 1 96.06 183 PRO B O 1
ATOM 3793 N N . ILE B 1 184 ? 6.234 10.266 -13.141 1 97.12 184 ILE B N 1
ATOM 3794 C CA . ILE B 1 184 ? 5.41 9.109 -13.492 1 97.12 184 ILE B CA 1
ATOM 3795 C C . ILE B 1 184 ? 6.164 7.82 -13.18 1 97.12 184 ILE B C 1
ATOM 3797 O O . ILE B 1 184 ? 5.609 6.898 -12.586 1 97.12 184 ILE B O 1
ATOM 3801 N N . LYS B 1 185 ? 7.398 7.824 -13.586 1 96.56 185 LYS B N 1
ATOM 3802 C CA . LYS B 1 185 ? 8.242 6.656 -13.352 1 96.56 185 LYS B CA 1
ATOM 3803 C C . LYS B 1 185 ? 8.312 6.324 -11.859 1 96.56 185 LYS B C 1
ATOM 3805 O O . LYS B 1 185 ? 8.141 5.168 -11.469 1 96.56 185 LYS B O 1
ATOM 3810 N N . GLU B 1 186 ? 8.539 7.32 -11.055 1 97 186 GLU B N 1
ATOM 3811 C CA . GLU B 1 186 ? 8.641 7.125 -9.609 1 97 186 GLU B CA 1
ATOM 3812 C C . GLU B 1 186 ? 7.281 6.773 -9.008 1 97 186 GLU B C 1
ATOM 3814 O O . GLU B 1 186 ? 7.195 5.945 -8.102 1 97 186 GLU B O 1
ATOM 3819 N N . GLY B 1 187 ? 6.273 7.414 -9.477 1 98 187 GLY B N 1
ATOM 3820 C CA . GLY B 1 187 ? 4.934 7.09 -9.008 1 98 187 GLY B CA 1
ATOM 3821 C C . GLY B 1 187 ? 4.531 5.656 -9.297 1 98 187 GLY B C 1
ATOM 3822 O O . GLY B 1 187 ? 4.023 4.957 -8.414 1 98 187 GLY B O 1
ATOM 3823 N N . VAL B 1 188 ? 4.781 5.27 -10.523 1 97.88 188 VAL B N 1
ATOM 3824 C CA . VAL B 1 188 ? 4.496 3.902 -10.945 1 97.88 188 VAL B CA 1
ATOM 3825 C C . VAL B 1 188 ? 5.297 2.918 -10.094 1 97.88 188 VAL B C 1
ATOM 3827 O O . VAL B 1 188 ? 4.766 1.894 -9.664 1 97.88 188 VAL B O 1
ATOM 3830 N N . LYS B 1 189 ? 6.484 3.266 -9.82 1 97.38 189 LYS B N 1
ATOM 3831 C CA . LYS B 1 189 ? 7.344 2.414 -9 1 97.38 189 LYS B CA 1
ATOM 3832 C C . LYS B 1 189 ? 6.836 2.334 -7.566 1 97.38 189 LYS B C 1
ATOM 3834 O O . LYS B 1 189 ? 6.738 1.246 -6.996 1 97.38 189 LYS B O 1
ATOM 3839 N N . HIS B 1 190 ? 6.512 3.455 -6.988 1 97.69 190 HIS B N 1
ATOM 3840 C CA . HIS B 1 190 ? 6.016 3.475 -5.617 1 97.69 190 HIS B CA 1
ATOM 3841 C C . HIS B 1 190 ? 4.715 2.689 -5.488 1 97.69 190 HIS B C 1
ATOM 3843 O O . HIS B 1 190 ? 4.559 1.886 -4.566 1 97.69 190 HIS B O 1
ATOM 3849 N N . LEU B 1 191 ? 3.826 2.926 -6.375 1 98.5 191 LEU B N 1
ATOM 3850 C CA . LEU B 1 191 ? 2.555 2.213 -6.359 1 98.5 191 LEU B CA 1
ATOM 3851 C C . LEU B 1 191 ? 2.766 0.721 -6.602 1 98.5 191 LEU B C 1
ATOM 3853 O O . LEU B 1 191 ? 2.135 -0.112 -5.945 1 98.5 191 LEU B O 1
ATOM 3857 N N . GLY B 1 192 ? 3.619 0.422 -7.559 1 98.12 192 GLY B N 1
ATOM 3858 C CA . GLY B 1 192 ? 3.939 -0.975 -7.805 1 98.12 192 GLY B CA 1
ATOM 3859 C C . GLY B 1 192 ? 4.492 -1.686 -6.586 1 98.12 192 GLY B C 1
ATOM 3860 O O . GLY B 1 192 ? 4.129 -2.832 -6.309 1 98.12 192 GLY B O 1
ATOM 3861 N N . ASN B 1 193 ? 5.328 -1.013 -5.848 1 97.31 193 ASN B N 1
ATOM 3862 C CA . ASN B 1 193 ? 5.977 -1.587 -4.672 1 97.31 193 ASN B CA 1
ATOM 3863 C C . ASN B 1 193 ? 4.969 -1.883 -3.564 1 97.31 193 ASN B C 1
ATOM 3865 O O . ASN B 1 193 ? 5.27 -2.627 -2.631 1 97.31 193 ASN B O 1
ATOM 3869 N N . THR B 1 194 ? 3.818 -1.347 -3.686 1 98.06 194 THR B N 1
ATOM 3870 C CA . THR B 1 194 ? 2.809 -1.606 -2.664 1 98.06 194 THR B CA 1
ATOM 3871 C C . THR B 1 194 ? 2.102 -2.934 -2.928 1 98.06 194 THR B C 1
ATOM 3873 O O . THR B 1 194 ? 1.349 -3.42 -2.082 1 98.06 194 THR B O 1
ATOM 3876 N N . THR B 1 195 ? 2.314 -3.502 -4.043 1 97.5 195 THR B N 1
ATOM 3877 C CA . THR B 1 195 ? 1.646 -4.75 -4.406 1 97.5 195 THR B CA 1
ATOM 3878 C C . THR B 1 195 ? 1.897 -5.82 -3.352 1 97.5 195 THR B C 1
ATOM 3880 O O . THR B 1 195 ? 0.957 -6.453 -2.863 1 97.5 195 THR B O 1
ATOM 3883 N N . THR B 1 196 ? 3.127 -5.957 -2.938 1 97.06 196 THR B N 1
ATOM 3884 C CA . THR B 1 196 ? 3.506 -7.023 -2.02 1 97.06 196 THR B CA 1
ATOM 3885 C C . THR B 1 196 ? 2.818 -6.848 -0.669 1 97.06 196 THR B C 1
ATOM 3887 O O . THR B 1 196 ? 2.076 -7.723 -0.224 1 97.06 196 THR B O 1
ATOM 3890 N N . PRO B 1 197 ? 2.93 -5.707 -0.045 1 98.19 197 PRO B N 1
ATOM 3891 C CA . PRO B 1 197 ? 2.268 -5.562 1.254 1 98.19 197 PRO B CA 1
ATOM 3892 C C . PRO B 1 197 ? 0.746 -5.645 1.153 1 98.19 197 PRO B C 1
ATOM 3894 O O . PRO B 1 197 ? 0.101 -6.273 1.998 1 98.19 197 PRO B O 1
ATOM 3897 N N . ILE B 1 198 ? 0.163 -5.066 0.165 1 97.88 198 ILE B N 1
ATOM 3898 C CA . ILE B 1 198 ? -1.289 -5.047 0.028 1 97.88 198 ILE B CA 1
ATOM 3899 C C . ILE B 1 198 ? -1.801 -6.465 -0.219 1 97.88 198 ILE B C 1
ATOM 3901 O O . ILE B 1 198 ? -2.818 -6.871 0.347 1 97.88 198 ILE B O 1
ATOM 3905 N N . SER B 1 199 ? -1.114 -7.16 -1.084 1 96.12 199 SER B N 1
ATOM 3906 C CA . SER B 1 199 ? -1.522 -8.531 -1.369 1 96.12 199 SER B CA 1
ATOM 3907 C C . SER B 1 199 ? -1.504 -9.391 -0.107 1 96.12 199 SER B C 1
ATOM 3909 O O . SER B 1 199 ? -2.436 -10.156 0.141 1 96.12 199 SER B O 1
ATOM 3911 N N . MET B 1 200 ? -0.472 -9.273 0.688 1 95.88 200 MET B N 1
ATOM 3912 C CA . MET B 1 200 ? -0.364 -10.055 1.917 1 95.88 200 MET B CA 1
ATOM 3913 C C . MET B 1 200 ? -1.454 -9.664 2.908 1 95.88 200 MET B C 1
ATOM 3915 O O . MET B 1 200 ? -2.033 -10.531 3.572 1 95.88 200 MET B O 1
ATOM 3919 N N . ILE B 1 201 ? -1.754 -8.375 2.98 1 97.69 201 ILE B N 1
ATOM 3920 C CA . ILE B 1 201 ? -2.824 -7.91 3.855 1 97.69 201 ILE B CA 1
ATOM 3921 C C . ILE B 1 201 ? -4.152 -8.523 3.42 1 97.69 201 ILE B C 1
ATOM 3923 O O . ILE B 1 201 ? -4.922 -9.008 4.254 1 97.69 201 ILE B O 1
ATOM 3927 N N . ILE B 1 202 ? -4.441 -8.531 2.125 1 95.38 202 ILE B N 1
ATOM 3928 C CA . ILE B 1 202 ? -5.68 -9.086 1.588 1 95.38 202 ILE B CA 1
ATOM 3929 C C . ILE B 1 202 ? -5.773 -10.57 1.93 1 95.38 202 ILE B C 1
ATOM 3931 O O . ILE B 1 202 ? -6.805 -11.039 2.414 1 95.38 202 ILE B O 1
ATOM 3935 N N . ILE B 1 203 ? -4.711 -11.273 1.661 1 92.75 203 ILE B N 1
ATOM 3936 C CA . ILE B 1 203 ? -4.691 -12.711 1.92 1 92.75 203 ILE B CA 1
ATOM 3937 C C . ILE B 1 203 ? -4.914 -12.969 3.408 1 92.75 203 ILE B C 1
ATOM 3939 O O . ILE B 1 203 ? -5.684 -13.852 3.781 1 92.75 203 ILE B O 1
ATOM 3943 N N . GLY B 1 204 ? -4.238 -12.203 4.281 1 94.38 204 GLY B N 1
ATOM 3944 C CA . GLY B 1 204 ? -4.465 -12.32 5.711 1 94.38 204 GLY B CA 1
ATOM 3945 C C . GLY B 1 204 ? -5.906 -12.094 6.113 1 94.38 204 GLY B C 1
ATOM 3946 O O . GLY B 1 204 ? -6.453 -12.82 6.945 1 94.38 204 GLY B O 1
ATOM 3947 N N . SER B 1 205 ? -6.484 -11.07 5.516 1 94.75 205 SER B N 1
ATOM 3948 C CA . SER B 1 205 ? -7.887 -10.773 5.789 1 94.75 205 SER B CA 1
ATOM 3949 C C . SER B 1 205 ? -8.789 -11.93 5.371 1 94.75 205 SER B C 1
ATOM 3951 O O . SER B 1 205 ? -9.711 -12.297 6.109 1 94.75 205 SER B O 1
ATOM 3953 N N . MET B 1 206 ? -8.578 -12.469 4.219 1 88.75 206 MET B N 1
ATOM 3954 C CA . MET B 1 206 ? -9.359 -13.602 3.73 1 88.75 206 MET B CA 1
ATOM 3955 C C . MET B 1 206 ? -9.25 -14.789 4.68 1 88.75 206 MET B C 1
ATOM 3957 O O . MET B 1 206 ? -10.242 -15.477 4.949 1 88.75 206 MET B O 1
ATOM 3961 N N . LEU B 1 207 ? -8.086 -14.992 5.188 1 88.31 207 LEU B N 1
ATOM 3962 C CA . LEU B 1 207 ? -7.82 -16.109 6.078 1 88.31 207 LEU B CA 1
ATOM 3963 C C . LEU B 1 207 ? -8.57 -15.945 7.398 1 88.31 207 LEU B C 1
ATOM 3965 O O . LEU B 1 207 ? -8.945 -16.938 8.031 1 88.31 207 LEU B O 1
ATOM 3969 N N . SER B 1 208 ? -8.781 -14.742 7.754 1 90.81 208 SER B N 1
ATOM 3970 C CA . SER B 1 208 ? -9.43 -14.461 9.039 1 90.81 208 SER B CA 1
ATOM 3971 C C . SER B 1 208 ? -10.898 -14.867 9.016 1 90.81 208 SER B C 1
ATOM 3973 O O . SER B 1 208 ? -11.523 -15.008 10.07 1 90.81 208 SER B O 1
ATOM 3975 N N . LYS B 1 209 ? -11.453 -15.039 7.867 1 86 209 LYS B N 1
ATOM 3976 C CA . LYS B 1 209 ? -12.883 -15.32 7.734 1 86 209 LYS B CA 1
ATOM 3977 C C . LYS B 1 209 ? -13.148 -16.812 7.703 1 86 209 LYS B C 1
ATOM 3979 O O . LYS B 1 209 ? -14.305 -17.25 7.746 1 86 209 LYS B O 1
ATOM 3984 N N . VAL B 1 210 ? -12.195 -17.562 7.547 1 80.25 210 VAL B N 1
ATOM 3985 C CA . VAL B 1 210 ? -12.367 -19.016 7.461 1 80.25 210 VAL B CA 1
ATOM 3986 C C . VAL B 1 210 ? -12.352 -19.609 8.859 1 80.25 210 VAL B C 1
ATOM 3988 O O . VAL B 1 210 ? -11.477 -19.312 9.672 1 80.25 210 VAL B O 1
ATOM 3991 N N . LYS B 1 211 ? -13.445 -20.391 9.203 1 79.75 211 LYS B N 1
ATOM 3992 C CA . LYS B 1 211 ? -13.531 -21.094 10.484 1 79.75 211 LYS B CA 1
ATOM 3993 C C . LYS B 1 211 ? -12.648 -22.328 10.5 1 79.75 211 LYS B C 1
ATOM 3995 O O . LYS B 1 211 ? -12.695 -23.141 9.57 1 79.75 211 LYS B O 1
ATOM 4000 N N . MET B 1 212 ? -11.742 -22.453 11.383 1 75.38 212 MET B N 1
ATOM 4001 C CA . MET B 1 212 ? -10.781 -23.547 11.492 1 75.38 212 MET B CA 1
ATOM 4002 C C . MET B 1 212 ? -11.492 -24.891 11.422 1 75.38 212 MET B C 1
ATOM 4004 O O . MET B 1 212 ? -10.977 -25.844 10.828 1 75.38 212 MET B O 1
ATOM 4008 N N . LYS B 1 213 ? -12.664 -24.938 12.062 1 75.44 213 LYS B N 1
ATOM 4009 C CA . LYS B 1 213 ? -13.422 -26.188 12.125 1 75.44 213 LYS B CA 1
ATOM 4010 C C . LYS B 1 213 ? -13.805 -26.672 10.734 1 75.44 213 LYS B C 1
ATOM 4012 O O . LYS B 1 213 ? -13.969 -27.859 10.508 1 75.44 213 LYS B O 1
ATOM 4017 N N . ASP B 1 214 ? -13.953 -25.719 9.859 1 73.31 214 ASP B N 1
ATOM 4018 C CA . ASP B 1 214 ? -14.375 -26.047 8.5 1 73.31 214 ASP B CA 1
ATOM 4019 C C . ASP B 1 214 ? -13.203 -26.609 7.688 1 73.31 214 ASP B C 1
ATOM 4021 O O . ASP B 1 214 ? -13.406 -27.203 6.633 1 73.31 214 ASP B O 1
ATOM 4025 N N . LEU B 1 215 ? -12.039 -26.391 8.117 1 70.44 215 LEU B N 1
ATOM 4026 C CA . LEU B 1 215 ? -10.844 -26.75 7.367 1 70.44 215 LEU B CA 1
ATOM 4027 C C . LEU B 1 215 ? -10.555 -28.234 7.496 1 70.44 215 LEU B C 1
ATOM 4029 O O . LEU B 1 215 ? -9.914 -28.828 6.625 1 70.44 215 LEU B O 1
ATOM 4033 N N . PHE B 1 216 ? -11.086 -28.828 8.445 1 74.62 216 PHE B N 1
ATOM 4034 C CA . PHE B 1 216 ? -10.641 -30.203 8.711 1 74.62 216 PHE B CA 1
ATOM 4035 C C . PHE B 1 216 ? -11.672 -31.203 8.203 1 74.62 216 PHE B C 1
ATOM 4037 O O . PHE B 1 216 ? -11.422 -32.406 8.203 1 74.62 216 PHE B O 1
ATOM 4044 N N . SER B 1 217 ? -12.578 -30.734 7.555 1 75.38 217 SER B N 1
ATOM 4045 C CA . SER B 1 217 ? -13.664 -31.672 7.348 1 75.38 217 SER B CA 1
ATOM 4046 C C . SER B 1 217 ? -13.648 -32.25 5.934 1 75.38 217 SER B C 1
ATOM 4048 O O . SER B 1 217 ? -14.305 -33.25 5.652 1 75.38 217 SER B O 1
ATOM 4050 N N . ASP B 1 218 ? -12.891 -31.719 5.102 1 86.44 218 ASP B N 1
ATOM 4051 C CA . ASP B 1 218 ? -12.992 -32.156 3.713 1 86.44 218 ASP B CA 1
ATOM 4052 C C . ASP B 1 218 ? -11.641 -32.625 3.186 1 86.44 218 ASP B C 1
ATOM 4054 O O . ASP B 1 218 ? -10.766 -31.828 2.887 1 86.44 218 ASP B O 1
ATOM 4058 N N . LEU B 1 219 ? -11.484 -33.938 3.018 1 90.88 219 LEU B N 1
ATOM 4059 C CA . LEU B 1 219 ? -10.219 -34.562 2.648 1 90.88 219 LEU B CA 1
ATOM 4060 C C . LEU B 1 219 ? -9.797 -34.156 1.245 1 90.88 219 LEU B C 1
ATOM 4062 O O . LEU B 1 219 ? -8.602 -34.156 0.928 1 90.88 219 LEU B O 1
ATOM 4066 N N . SER B 1 220 ? -10.766 -33.844 0.405 1 93.94 220 SER B N 1
ATOM 4067 C CA . SER B 1 220 ? -10.445 -33.438 -0.958 1 93.94 220 SER B CA 1
ATOM 4068 C C . SER B 1 220 ? -9.602 -32.156 -0.971 1 93.94 220 SER B C 1
ATOM 4070 O O . SER B 1 220 ? -8.797 -31.953 -1.881 1 93.94 220 SER B O 1
ATOM 4072 N N . LEU B 1 221 ? -9.711 -31.359 0.056 1 94.19 221 LEU B N 1
ATOM 4073 C CA . LEU B 1 221 ? -8.945 -30.109 0.156 1 94.19 221 LEU B CA 1
ATOM 4074 C C . LEU B 1 221 ? -7.48 -30.406 0.454 1 94.19 221 LEU B C 1
ATOM 4076 O O . LEU B 1 221 ? -6.59 -29.719 -0.057 1 94.19 221 LEU B O 1
ATOM 4080 N N . TYR B 1 222 ? -7.238 -31.422 1.205 1 94.88 222 TYR B N 1
ATOM 4081 C CA . TYR B 1 222 ? -5.867 -31.812 1.532 1 94.88 222 TYR B CA 1
ATOM 4082 C C . TYR B 1 222 ? -5.199 -32.5 0.355 1 94.88 222 TYR B C 1
ATOM 4084 O O . TYR B 1 222 ? -4.012 -32.281 0.094 1 94.88 222 TYR B O 1
ATOM 4092 N N . TYR B 1 223 ? -6.008 -33.281 -0.263 1 96.56 223 TYR B N 1
ATOM 4093 C CA . TYR B 1 223 ? -5.496 -33.906 -1.477 1 96.56 223 TYR B CA 1
ATOM 4094 C C . TYR B 1 223 ? -5.156 -32.875 -2.529 1 96.56 223 TYR B C 1
ATOM 4096 O O . TYR B 1 223 ? -4.098 -32.938 -3.162 1 96.56 223 TYR B O 1
ATOM 4104 N N . GLY B 1 224 ? -6.062 -31.922 -2.711 1 97.12 224 GLY B N 1
ATOM 4105 C CA . GLY B 1 224 ? -5.789 -30.797 -3.607 1 97.12 224 GLY B CA 1
ATOM 4106 C C . GLY B 1 224 ? -4.551 -30.016 -3.227 1 97.12 224 GLY B C 1
ATOM 4107 O O . GLY B 1 224 ? -3.709 -29.719 -4.078 1 97.12 224 GLY B O 1
ATOM 4108 N N . SER B 1 225 ? -4.441 -29.766 -1.952 1 97.44 225 SER B N 1
ATOM 4109 C CA . SER B 1 225 ? -3.297 -29 -1.469 1 97.44 225 SER B CA 1
ATOM 4110 C C . SER B 1 225 ? -1.991 -29.75 -1.7 1 97.44 225 SER B C 1
ATOM 4112 O O . SER B 1 225 ? -0.968 -29.141 -2.023 1 97.44 225 SER B O 1
ATOM 4114 N N . PHE B 1 226 ? -2.031 -31.031 -1.49 1 98.06 226 PHE B N 1
ATOM 4115 C CA . PHE B 1 226 ? -0.856 -31.844 -1.772 1 98.06 226 PHE B CA 1
ATOM 4116 C C . PHE B 1 226 ? -0.459 -31.734 -3.24 1 98.06 226 PHE B C 1
ATOM 4118 O O . PHE B 1 226 ? 0.721 -31.562 -3.559 1 98.06 226 PHE B O 1
ATOM 4125 N N . ASN B 1 227 ? -1.427 -31.875 -4.129 1 98.5 227 ASN B N 1
ATOM 4126 C CA . ASN B 1 227 ? -1.157 -31.766 -5.559 1 98.5 227 ASN B CA 1
ATOM 4127 C C . ASN B 1 227 ? -0.612 -30.391 -5.926 1 98.5 227 ASN B C 1
ATOM 4129 O O . ASN B 1 227 ? 0.348 -30.281 -6.691 1 98.5 227 ASN B O 1
ATOM 4133 N N . ILE B 1 228 ? -1.168 -29.359 -5.359 1 98.69 228 ILE B N 1
ATOM 4134 C CA . ILE B 1 228 ? -0.837 -27.969 -5.668 1 98.69 228 ILE B CA 1
ATOM 4135 C C . ILE B 1 228 ? 0.574 -27.656 -5.176 1 98.69 228 ILE B C 1
ATOM 4137 O O . ILE B 1 228 ? 1.389 -27.109 -5.922 1 98.69 228 ILE B O 1
ATOM 4141 N N . LEU B 1 229 ? 0.896 -28.078 -3.941 1 98.62 229 LEU B N 1
ATOM 4142 C CA . LEU B 1 229 ? 2.043 -27.516 -3.234 1 98.62 229 LEU B CA 1
ATOM 4143 C C . LEU B 1 229 ? 3.246 -28.453 -3.328 1 98.62 229 LEU B C 1
ATOM 4145 O O . LEU B 1 229 ? 4.379 -28.031 -3.084 1 98.62 229 LEU B O 1
ATOM 4149 N N . ILE B 1 230 ? 3.006 -29.719 -3.656 1 98.38 230 ILE B N 1
ATOM 4150 C CA . ILE B 1 230 ? 4.102 -30.688 -3.65 1 98.38 230 ILE B CA 1
ATOM 4151 C C . ILE B 1 230 ? 4.203 -31.359 -5.02 1 98.38 230 ILE B C 1
ATOM 4153 O O . ILE B 1 230 ? 5.207 -31.203 -5.715 1 98.38 230 ILE B O 1
ATOM 4157 N N . LEU B 1 231 ? 3.158 -31.984 -5.457 1 98.56 231 LEU B N 1
ATOM 4158 C CA . LEU B 1 231 ? 3.215 -32.812 -6.66 1 98.56 231 LEU B CA 1
ATOM 4159 C C . LEU B 1 231 ? 3.545 -31.953 -7.883 1 98.56 231 LEU B C 1
ATOM 4161 O O . LEU B 1 231 ? 4.492 -32.25 -8.617 1 98.56 231 LEU B O 1
ATOM 4165 N N . VAL B 1 232 ? 2.822 -30.891 -8.109 1 98.62 232 VAL B N 1
ATOM 4166 C CA . VAL B 1 232 ? 2.951 -30.078 -9.32 1 98.62 232 VAL B CA 1
ATOM 4167 C C . VAL B 1 232 ? 4.32 -29.406 -9.352 1 98.62 232 VAL B C 1
ATOM 4169 O O . VAL B 1 232 ? 5.062 -29.531 -10.328 1 98.62 232 VAL B O 1
ATOM 4172 N N . PRO B 1 233 ? 4.75 -28.703 -8.273 1 98.5 233 PRO B N 1
ATOM 4173 C CA . PRO B 1 233 ? 6.07 -28.078 -8.32 1 98.5 233 PRO B CA 1
ATOM 4174 C C . PRO B 1 233 ? 7.195 -29.078 -8.547 1 98.5 233 PRO B C 1
ATOM 4176 O O . PRO B 1 233 ? 8.156 -28.797 -9.266 1 98.5 233 PRO B O 1
ATOM 4179 N N . PHE B 1 234 ? 7.066 -30.25 -8.055 1 98.06 234 PHE B N 1
ATOM 4180 C CA . PHE B 1 234 ? 8.125 -31.25 -8.211 1 98.06 234 PHE B CA 1
ATOM 4181 C C . PHE B 1 234 ? 8.094 -31.859 -9.602 1 98.06 234 PHE B C 1
ATOM 4183 O O . PHE B 1 234 ? 9.141 -32.188 -10.164 1 98.06 234 PHE B O 1
ATOM 4190 N N . ILE B 1 235 ? 6.914 -32.031 -10.141 1 98.12 235 ILE B N 1
ATOM 4191 C CA . ILE B 1 235 ? 6.816 -32.5 -11.523 1 98.12 235 ILE B CA 1
ATOM 4192 C C . ILE B 1 235 ? 7.473 -31.5 -12.453 1 98.12 235 ILE B C 1
ATOM 4194 O O . ILE B 1 235 ? 8.273 -31.859 -13.32 1 98.12 235 ILE B O 1
ATOM 4198 N N . VAL B 1 236 ? 7.148 -30.219 -12.305 1 98.5 236 VAL B N 1
ATOM 4199 C CA . VAL B 1 236 ? 7.711 -29.156 -13.133 1 98.5 236 VAL B CA 1
ATOM 4200 C C . VAL B 1 236 ? 9.227 -29.109 -12.953 1 98.5 236 VAL B C 1
ATOM 4202 O O . VAL B 1 236 ? 9.969 -29.016 -13.93 1 98.5 236 VAL B O 1
ATOM 4205 N N . LEU B 1 237 ? 9.695 -29.203 -11.711 1 98.31 237 LEU B N 1
ATOM 4206 C CA . LEU B 1 237 ? 11.117 -29.203 -11.414 1 98.31 237 LEU B CA 1
ATOM 4207 C C . LEU B 1 237 ? 11.82 -30.359 -12.109 1 98.31 237 LEU B C 1
ATOM 4209 O O . LEU B 1 237 ? 12.836 -30.172 -12.773 1 98.31 237 LEU B O 1
ATOM 4213 N N . PHE B 1 238 ? 11.25 -31.547 -11.977 1 98 238 PHE B N 1
ATOM 4214 C CA . PHE B 1 238 ? 11.867 -32.75 -12.523 1 98 238 PHE B CA 1
ATOM 4215 C C . PHE B 1 238 ? 11.938 -32.656 -14.047 1 98 238 PHE B C 1
ATOM 4217 O O . PHE B 1 238 ? 12.977 -32.969 -14.633 1 98 238 PHE B O 1
ATOM 4224 N N . ILE B 1 239 ? 10.898 -32.25 -14.664 1 98.25 239 ILE B N 1
ATOM 4225 C CA . ILE B 1 239 ? 10.844 -32.188 -16.125 1 98.25 239 ILE B CA 1
ATOM 4226 C C . ILE B 1 239 ? 11.836 -31.125 -16.625 1 98.25 239 ILE B C 1
ATOM 4228 O O . ILE B 1 239 ? 12.586 -31.375 -17.562 1 98.25 239 ILE B O 1
ATOM 4232 N N . MET B 1 240 ? 11.883 -30 -15.977 1 98.31 240 MET B N 1
ATOM 4233 C CA . MET B 1 240 ? 12.758 -28.922 -16.438 1 98.31 240 MET B CA 1
ATOM 4234 C C . MET B 1 240 ? 14.219 -29.266 -16.203 1 98.31 240 MET B C 1
ATOM 4236 O O . MET B 1 240 ? 15.086 -28.891 -16.984 1 98.31 240 MET B O 1
ATOM 4240 N N . LYS B 1 241 ? 14.5 -29.984 -15.133 1 97.5 241 LYS B N 1
ATOM 4241 C CA . LYS B 1 241 ? 15.859 -30.453 -14.906 1 97.5 241 LYS B CA 1
ATOM 4242 C C . LYS B 1 241 ? 16.281 -31.453 -15.977 1 97.5 241 LYS B C 1
ATOM 4244 O O . LYS B 1 241 ? 17.406 -31.406 -16.469 1 97.5 241 LYS B O 1
ATOM 4249 N N . THR B 1 242 ? 15.391 -32.344 -16.281 1 97.75 242 THR B N 1
ATOM 4250 C CA . THR B 1 242 ? 15.664 -33.375 -17.266 1 97.75 242 THR B CA 1
ATOM 4251 C C . THR B 1 242 ? 15.977 -32.75 -18.625 1 97.75 242 THR B C 1
ATOM 4253 O O . THR B 1 242 ? 16.875 -33.219 -19.328 1 97.75 242 THR B O 1
ATOM 4256 N N . PHE B 1 243 ? 15.297 -31.625 -18.953 1 97.75 243 PHE B N 1
ATOM 4257 C CA . PHE B 1 243 ? 15.5 -30.984 -20.234 1 97.75 243 PHE B CA 1
ATOM 4258 C C . PHE B 1 243 ? 16.609 -29.938 -20.141 1 97.75 243 PHE B C 1
ATOM 4260 O O . PHE B 1 243 ? 16.812 -29.156 -21.078 1 97.75 243 PHE B O 1
ATOM 4267 N N . ARG B 1 244 ? 17.328 -29.875 -19 1 97.62 244 ARG B N 1
ATOM 4268 C CA . ARG B 1 244 ? 18.484 -29.016 -18.766 1 97.62 244 ARG B CA 1
ATOM 4269 C C . ARG B 1 244 ? 18.156 -27.547 -19.047 1 97.62 244 ARG B C 1
ATOM 4271 O O . ARG B 1 244 ? 18.906 -26.859 -19.719 1 97.62 244 ARG B O 1
ATOM 4278 N N . ILE B 1 245 ? 16.969 -27.203 -18.578 1 97.44 245 ILE B N 1
ATOM 4279 C CA . ILE B 1 245 ? 16.562 -25.812 -18.688 1 97.44 245 ILE B CA 1
ATOM 4280 C C . ILE B 1 245 ? 17.469 -24.938 -17.828 1 97.44 245 ILE B C 1
ATOM 4282 O O . ILE B 1 245 ? 17.906 -25.359 -16.75 1 97.44 245 ILE B O 1
ATOM 4286 N N . GLU B 1 246 ? 17.766 -23.75 -18.344 1 96.75 246 GLU B N 1
ATOM 4287 C CA . GLU B 1 246 ? 18.594 -22.812 -17.609 1 96.75 246 GLU B CA 1
ATOM 4288 C C . GLU B 1 246 ? 18.062 -22.609 -16.188 1 96.75 246 GLU B C 1
ATOM 4290 O O . GLU B 1 246 ? 16.859 -22.453 -15.984 1 96.75 246 GLU B O 1
ATOM 4295 N N . LYS B 1 247 ? 18.938 -22.562 -15.234 1 96.69 247 LYS B N 1
ATOM 4296 C CA . LYS B 1 247 ? 18.594 -22.578 -13.812 1 96.69 247 LYS B CA 1
ATOM 4297 C C . LYS B 1 247 ? 17.719 -21.375 -13.445 1 96.69 247 LYS B C 1
ATOM 4299 O O . LYS B 1 247 ? 16.719 -21.531 -12.727 1 96.69 247 LYS B O 1
ATOM 4304 N N . SER B 1 248 ? 18.062 -20.219 -13.961 1 96.12 248 SER B N 1
ATOM 4305 C CA . SER B 1 248 ? 17.344 -19 -13.602 1 96.12 248 SER B CA 1
ATOM 4306 C C . SER B 1 248 ? 15.883 -19.078 -14.039 1 96.12 248 SER B C 1
ATOM 4308 O O . SER B 1 248 ? 14.984 -18.641 -13.32 1 96.12 248 SER B O 1
ATOM 4310 N N . LEU B 1 249 ? 15.602 -19.625 -15.172 1 98 249 LEU B N 1
ATOM 4311 C CA . LEU B 1 249 ? 14.242 -19.766 -15.68 1 98 249 LEU B CA 1
ATOM 4312 C C . LEU B 1 249 ? 13.492 -20.875 -14.938 1 98 249 LEU B C 1
ATOM 4314 O O . LEU B 1 249 ? 12.312 -20.719 -14.633 1 98 249 LEU B O 1
ATOM 4318 N N . MET B 1 250 ? 14.25 -21.922 -14.656 1 98.19 250 MET B N 1
ATOM 4319 C CA . MET B 1 250 ? 13.664 -23.031 -13.93 1 98.19 250 MET B CA 1
ATOM 4320 C C . MET B 1 250 ? 13.195 -22.594 -12.547 1 98.19 250 MET B C 1
ATOM 4322 O O . MET B 1 250 ? 12.102 -22.953 -12.109 1 98.19 250 MET B O 1
ATOM 4326 N N . GLU B 1 251 ? 14.023 -21.828 -11.859 1 98 251 GLU B N 1
ATOM 4327 C CA . GLU B 1 251 ? 13.695 -21.344 -10.516 1 98 251 GLU B CA 1
ATOM 4328 C C . GLU B 1 251 ? 12.398 -20.547 -10.523 1 98 251 GLU B C 1
ATOM 4330 O O . GLU B 1 251 ? 11.555 -20.719 -9.641 1 98 251 GLU B O 1
ATOM 4335 N N . ILE B 1 252 ? 12.211 -19.734 -11.531 1 98.25 252 ILE B N 1
ATOM 4336 C CA . ILE B 1 252 ? 11.039 -18.875 -11.625 1 98.25 252 ILE B CA 1
ATOM 4337 C C . ILE B 1 252 ? 9.797 -19.719 -11.859 1 98.25 252 ILE B C 1
ATOM 4339 O O . ILE B 1 252 ? 8.789 -19.562 -11.164 1 98.25 252 ILE B O 1
ATOM 4343 N N . CYS B 1 253 ? 9.867 -20.656 -12.781 1 98.69 253 CYS B N 1
ATOM 4344 C CA . CYS B 1 253 ? 8.719 -21.484 -13.117 1 98.69 253 CYS B CA 1
ATOM 4345 C C . CYS B 1 253 ? 8.312 -22.359 -11.93 1 98.69 253 CYS B C 1
ATOM 4347 O O . CYS B 1 253 ? 7.133 -22.453 -11.594 1 98.69 253 CYS B O 1
ATOM 4349 N N . VAL B 1 254 ? 9.289 -22.922 -11.273 1 98.75 254 VAL B N 1
ATOM 4350 C CA . VAL B 1 254 ? 9.016 -23.844 -10.172 1 98.75 254 VAL B CA 1
ATOM 4351 C C . VAL B 1 254 ? 8.453 -23.062 -8.984 1 98.75 254 VAL B C 1
ATOM 4353 O O . VAL B 1 254 ? 7.504 -23.516 -8.336 1 98.75 254 VAL B O 1
ATOM 4356 N N . ILE B 1 255 ? 8.984 -21.906 -8.688 1 98.44 255 ILE B N 1
ATOM 4357 C CA . ILE B 1 255 ? 8.508 -21.109 -7.562 1 98.44 255 ILE B CA 1
ATOM 4358 C C . ILE B 1 255 ? 7.074 -20.656 -7.824 1 98.44 255 ILE B C 1
ATOM 4360 O O . ILE B 1 255 ? 6.234 -20.688 -6.926 1 98.44 255 ILE B O 1
ATOM 4364 N N . ILE B 1 256 ? 6.77 -20.25 -9.062 1 98.56 256 ILE B N 1
ATOM 4365 C CA . ILE B 1 256 ? 5.41 -19.859 -9.414 1 98.56 256 ILE B CA 1
ATOM 4366 C C . ILE B 1 256 ? 4.453 -21.031 -9.188 1 98.56 256 ILE B C 1
ATOM 4368 O O . ILE B 1 256 ? 3.402 -20.859 -8.562 1 98.56 256 ILE B O 1
ATOM 4372 N N . GLU B 1 257 ? 4.883 -22.172 -9.617 1 98.56 257 GLU B N 1
ATOM 4373 C CA . GLU B 1 257 ? 4.023 -23.344 -9.531 1 98.56 257 GLU B CA 1
ATOM 4374 C C . GLU B 1 257 ? 3.951 -23.875 -8.102 1 98.56 257 GLU B C 1
ATOM 4376 O O . GLU B 1 257 ? 3.148 -24.766 -7.801 1 98.56 257 GLU B O 1
ATOM 4381 N N . ALA B 1 258 ? 4.773 -23.328 -7.219 1 98.5 258 ALA B N 1
ATOM 4382 C CA . ALA B 1 258 ? 4.762 -23.734 -5.816 1 98.5 258 ALA B CA 1
ATOM 4383 C C . ALA B 1 258 ? 3.811 -22.875 -5 1 98.5 258 ALA B C 1
ATOM 4385 O O . ALA B 1 258 ? 3.611 -23.109 -3.805 1 98.5 258 ALA B O 1
ATOM 4386 N N . MET B 1 259 ? 3.234 -21.828 -5.594 1 98.38 259 MET B N 1
ATOM 4387 C CA . MET B 1 259 ? 2.26 -20.984 -4.91 1 98.38 259 MET B CA 1
ATOM 4388 C C . MET B 1 259 ? 0.958 -21.75 -4.668 1 98.38 259 MET B C 1
ATOM 4390 O O . MET B 1 259 ? 0.676 -22.734 -5.344 1 98.38 259 MET B O 1
ATOM 4394 N N . PRO B 1 260 ? 0.161 -21.344 -3.68 1 98 260 PRO B N 1
ATOM 4395 C CA . PRO B 1 260 ? -1.143 -21.969 -3.463 1 98 260 PRO B CA 1
ATOM 4396 C C . PRO B 1 260 ? -2.115 -21.734 -4.613 1 98 260 PRO B C 1
ATOM 4398 O O . PRO B 1 260 ? -1.753 -21.094 -5.609 1 98 260 PRO B O 1
ATOM 4401 N N . GLY B 1 261 ? -3.271 -22.328 -4.469 1 98.06 261 GLY B N 1
ATOM 4402 C CA . GLY B 1 261 ? -4.27 -22.156 -5.512 1 98.06 261 GLY B CA 1
ATOM 4403 C C . GLY B 1 261 ? -4.621 -20.703 -5.766 1 98.06 261 GLY B C 1
ATOM 4404 O O . GLY B 1 261 ? -4.602 -19.875 -4.848 1 98.06 261 GLY B O 1
ATOM 4405 N N . ALA B 1 262 ? -4.988 -20.406 -6.93 1 97.06 262 ALA B N 1
ATOM 4406 C CA . ALA B 1 262 ? -5.25 -19.031 -7.344 1 97.06 262 ALA B CA 1
ATOM 4407 C C . ALA B 1 262 ? -6.453 -18.469 -6.598 1 97.06 262 ALA B C 1
ATOM 4409 O O . ALA B 1 262 ? -7.555 -19.016 -6.668 1 97.06 262 ALA B O 1
ATOM 4410 N N . THR B 1 263 ? -6.246 -17.359 -6.008 1 94 263 THR B N 1
ATOM 4411 C CA . THR B 1 263 ? -7.305 -16.641 -5.312 1 94 263 THR B CA 1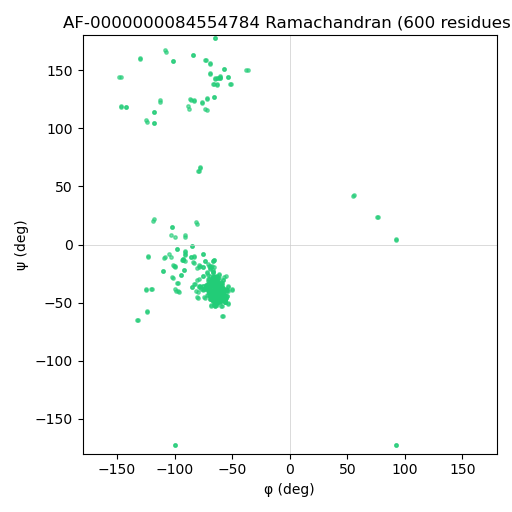
ATOM 4412 C C . THR B 1 263 ? -8.359 -16.156 -6.297 1 94 263 THR B C 1
ATOM 4414 O O . THR B 1 263 ? -9.484 -15.82 -5.902 1 94 263 THR B O 1
ATOM 4417 N N . LEU B 1 264 ? -8.109 -16.172 -7.551 1 92.75 264 LEU B N 1
ATOM 4418 C CA . LEU B 1 264 ? -9.047 -15.758 -8.594 1 92.75 264 LEU B CA 1
ATOM 4419 C C . LEU B 1 264 ? -10.242 -16.703 -8.664 1 92.75 264 LEU B C 1
ATOM 4421 O O . LEU B 1 264 ? -11.32 -16.312 -9.109 1 92.75 264 LEU B O 1
ATOM 4425 N N . ALA B 1 265 ? -10.039 -17.922 -8.195 1 95.69 265 ALA B N 1
ATOM 4426 C CA . ALA B 1 265 ? -11.102 -18.922 -8.312 1 95.69 265 ALA B CA 1
ATOM 4427 C C . ALA B 1 265 ? -12.367 -18.453 -7.602 1 95.69 265 ALA B C 1
ATOM 4429 O O . ALA B 1 265 ? -13.414 -18.266 -8.234 1 95.69 265 ALA B O 1
ATOM 4430 N N . PRO B 1 266 ? -12.289 -18.234 -6.277 1 92.25 266 PRO B N 1
ATOM 4431 C CA . PRO B 1 266 ? -13.508 -17.766 -5.613 1 92.25 266 PRO B CA 1
ATOM 4432 C C . PRO B 1 266 ? -13.977 -16.406 -6.133 1 92.25 266 PRO B C 1
ATOM 4434 O O . PRO B 1 266 ? -15.18 -16.125 -6.156 1 92.25 266 PRO B O 1
ATOM 4437 N N . ILE B 1 267 ? -13.078 -15.547 -6.543 1 87.31 267 ILE B N 1
ATOM 4438 C CA . ILE B 1 267 ? -13.438 -14.227 -7.062 1 87.31 267 ILE B CA 1
ATOM 4439 C C . ILE B 1 267 ? -14.273 -14.383 -8.328 1 87.31 267 ILE B C 1
ATOM 4441 O O . ILE B 1 267 ? -15.328 -13.766 -8.461 1 87.31 267 ILE B O 1
ATOM 4445 N N . ILE B 1 268 ? -13.852 -15.266 -9.258 1 92.38 268 ILE B N 1
ATOM 4446 C CA . ILE B 1 268 ? -14.531 -15.477 -10.531 1 92.38 268 ILE B CA 1
ATOM 4447 C C . ILE B 1 268 ? -15.883 -16.141 -10.289 1 92.38 268 ILE B C 1
ATOM 4449 O O . ILE B 1 268 ? -16.891 -15.727 -10.852 1 92.38 268 ILE B O 1
ATOM 4453 N N . ILE B 1 269 ? -15.93 -17.125 -9.438 1 93.88 269 ILE B N 1
ATOM 4454 C CA . ILE B 1 269 ? -17.156 -17.844 -9.148 1 93.88 269 ILE B CA 1
ATOM 4455 C C . ILE B 1 269 ? -18.203 -16.891 -8.562 1 93.88 269 ILE B C 1
ATOM 4457 O O . ILE B 1 269 ? -19.359 -16.891 -8.961 1 93.88 269 ILE B O 1
ATOM 4461 N N . ASN B 1 270 ? -17.75 -16.062 -7.637 1 88.56 270 ASN B N 1
ATOM 4462 C CA . ASN B 1 270 ? -18.641 -15.062 -7.062 1 88.56 270 ASN B CA 1
ATOM 4463 C C . ASN B 1 270 ? -19.172 -14.102 -8.125 1 88.56 270 ASN B C 1
ATOM 4465 O O . ASN B 1 270 ? -20.312 -13.664 -8.055 1 88.56 270 ASN B O 1
ATOM 4469 N N . GLY B 1 271 ? -18.375 -13.812 -9.016 1 88.62 271 GLY B N 1
ATOM 4470 C CA . GLY B 1 271 ? -18.766 -12.945 -10.109 1 88.62 271 GLY B CA 1
ATOM 4471 C C . GLY B 1 271 ? -19.875 -13.531 -10.961 1 88.62 271 GLY B C 1
ATOM 4472 O O . GLY B 1 271 ? -20.656 -12.797 -11.57 1 88.62 271 GLY B O 1
ATOM 4473 N N . TYR B 1 272 ? -19.906 -14.812 -10.984 1 91.19 272 TYR B N 1
ATOM 4474 C CA . TYR B 1 272 ? -20.953 -15.516 -11.719 1 91.19 272 TYR B CA 1
ATOM 4475 C C . TYR B 1 272 ? -22.203 -15.672 -10.875 1 91.19 272 TYR B C 1
ATOM 4477 O O . TYR B 1 272 ? -23.219 -16.203 -11.344 1 91.19 272 TYR B O 1
ATOM 4485 N N . GLY B 1 273 ? -22.125 -15.188 -9.648 1 89.69 273 GLY B N 1
ATOM 4486 C CA . GLY B 1 273 ? -23.25 -15.297 -8.75 1 89.69 273 GLY B CA 1
ATOM 4487 C C . GLY B 1 273 ? -23.422 -16.688 -8.172 1 89.69 273 GLY B C 1
ATOM 4488 O O . GLY B 1 273 ? -24.531 -17.094 -7.805 1 89.69 273 GLY B O 1
ATOM 4489 N N . LYS B 1 274 ? -22.406 -17.438 -8.133 1 92.5 274 LYS B N 1
ATOM 4490 C CA . LYS B 1 274 ? -22.469 -18.828 -7.648 1 92.5 274 LYS B CA 1
ATOM 4491 C C . LYS B 1 274 ? -21.781 -18.953 -6.289 1 92.5 274 LYS B C 1
ATOM 4493 O O . LYS B 1 274 ? -21.156 -18.016 -5.812 1 92.5 274 LYS B O 1
ATOM 4498 N N . ASP B 1 275 ? -22.016 -20.094 -5.652 1 90.56 275 ASP B N 1
ATOM 4499 C CA . ASP B 1 275 ? -21.438 -20.344 -4.34 1 90.56 275 ASP B CA 1
ATOM 4500 C C . ASP B 1 275 ? -19.938 -20.625 -4.445 1 90.56 275 ASP B C 1
ATOM 4502 O O . ASP B 1 275 ? -19.531 -21.656 -4.977 1 90.56 275 ASP B O 1
ATOM 4506 N N . ALA B 1 276 ? -19.125 -19.75 -3.84 1 91.44 276 ALA B N 1
ATOM 4507 C CA . ALA B 1 276 ? -17.672 -19.844 -3.957 1 91.44 276 ALA B CA 1
ATOM 4508 C C . ALA B 1 276 ? -17.062 -20.453 -2.699 1 91.44 276 ALA B C 1
ATOM 4510 O O . ALA B 1 276 ? -15.852 -20.406 -2.506 1 91.44 276 ALA B O 1
ATOM 4511 N N . SER B 1 277 ? -17.859 -21.062 -1.866 1 88.5 277 SER B N 1
ATOM 4512 C CA . SER B 1 277 ? -17.422 -21.516 -0.555 1 88.5 277 SER B CA 1
ATOM 4513 C C . SER B 1 277 ? -16.312 -22.562 -0.682 1 88.5 277 SER B C 1
ATOM 4515 O O . SER B 1 277 ? -15.258 -22.438 -0.045 1 88.5 277 SER B O 1
ATOM 4517 N N . TYR B 1 278 ? -16.531 -23.531 -1.518 1 91.5 278 TYR B N 1
ATOM 4518 C CA . TYR B 1 278 ? -15.547 -24.594 -1.665 1 91.5 278 TYR B CA 1
ATOM 4519 C C . TYR B 1 278 ? -14.25 -24.062 -2.262 1 91.5 278 TYR B C 1
ATOM 4521 O O . TYR B 1 278 ? -13.156 -24.422 -1.823 1 91.5 278 TYR B O 1
ATOM 4529 N N . ALA B 1 279 ? -14.352 -23.234 -3.246 1 93.25 279 ALA B N 1
ATOM 4530 C CA . ALA B 1 279 ? -13.172 -22.609 -3.848 1 93.25 279 ALA B CA 1
ATOM 4531 C C . ALA B 1 279 ? -12.383 -21.812 -2.816 1 93.25 279 ALA B C 1
ATOM 4533 O O . ALA B 1 279 ? -11.156 -21.859 -2.777 1 93.25 279 ALA B O 1
ATOM 4534 N N . SER B 1 280 ? -13.102 -21.094 -2.021 1 90.19 280 SER B N 1
ATOM 4535 C CA . SER B 1 280 ? -12.477 -20.312 -0.969 1 90.19 280 SER B CA 1
ATOM 4536 C C . SER B 1 280 ? -11.719 -21.203 0.015 1 90.19 280 SER B C 1
ATOM 4538 O O . SER B 1 280 ? -10.602 -20.875 0.426 1 90.19 280 SER B O 1
ATOM 4540 N N . LYS B 1 281 ? -12.281 -22.266 0.351 1 91 281 LYS B N 1
ATOM 4541 C CA . LYS B 1 281 ? -11.641 -23.188 1.274 1 91 281 LYS B CA 1
ATOM 4542 C C . LYS B 1 281 ? -10.375 -23.797 0.664 1 91 281 LYS B C 1
ATOM 4544 O O . LYS B 1 281 ? -9.359 -23.938 1.346 1 91 281 LYS B O 1
ATOM 4549 N N . ALA B 1 282 ? -10.508 -24.156 -0.562 1 93.25 282 ALA B N 1
ATOM 4550 C CA . ALA B 1 282 ? -9.359 -24.75 -1.252 1 93.25 282 ALA B CA 1
ATOM 4551 C C . ALA B 1 282 ? -8.18 -23.781 -1.282 1 93.25 282 ALA B C 1
ATOM 4553 O O . ALA B 1 282 ? -7.051 -24.156 -0.972 1 93.25 282 ALA B O 1
ATOM 4554 N N . VAL B 1 283 ? -8.453 -22.547 -1.626 1 93.38 283 VAL B N 1
ATOM 4555 C CA . VAL B 1 283 ? -7.422 -21.516 -1.682 1 93.38 283 VAL B CA 1
ATOM 4556 C C . VAL B 1 283 ? -6.863 -21.266 -0.283 1 93.38 283 VAL B C 1
ATOM 4558 O O . VAL B 1 283 ? -5.648 -21.156 -0.105 1 93.38 283 VAL B O 1
ATOM 4561 N N . PHE B 1 284 ? -7.711 -21.328 0.643 1 91 284 PHE B N 1
ATOM 4562 C CA . PHE B 1 284 ? -7.332 -21.047 2.021 1 91 284 PHE B CA 1
ATOM 4563 C C . PHE B 1 284 ? -6.398 -22.125 2.561 1 91 284 PHE B C 1
ATOM 4565 O O . PHE B 1 284 ? -5.328 -21.812 3.092 1 91 284 PHE B O 1
ATOM 4572 N N . ILE B 1 285 ? -6.793 -23.312 2.438 1 93.12 285 ILE B N 1
ATOM 4573 C CA . ILE B 1 285 ? -6.02 -24.406 3.012 1 93.12 285 ILE B CA 1
ATOM 4574 C C . ILE B 1 285 ? -4.668 -24.5 2.311 1 93.12 285 ILE B C 1
ATOM 4576 O O . ILE B 1 285 ? -3.637 -24.703 2.961 1 93.12 285 ILE B O 1
ATOM 4580 N N . SER B 1 286 ? -4.703 -24.359 1.041 1 95.62 286 SER B N 1
ATOM 4581 C CA . SER B 1 286 ? -3.432 -24.406 0.324 1 95.62 286 SER B CA 1
ATOM 4582 C C . SER B 1 286 ? -2.533 -23.234 0.696 1 95.62 286 SER B C 1
ATOM 4584 O O . SER B 1 286 ? -1.309 -23.359 0.713 1 95.62 286 SER B O 1
ATOM 4586 N N . THR B 1 287 ? -3.1 -22.109 1.013 1 94.06 287 THR B N 1
ATOM 4587 C CA . THR B 1 287 ? -2.324 -20.953 1.441 1 94.06 287 THR B CA 1
ATOM 4588 C C . THR B 1 287 ? -1.687 -21.203 2.805 1 94.06 287 THR B C 1
ATOM 4590 O O . THR B 1 287 ? -0.497 -20.938 2.998 1 94.06 287 THR B O 1
ATOM 4593 N N . LEU B 1 288 ? -2.352 -21.781 3.686 1 91.38 288 LEU B N 1
ATOM 4594 C CA . LEU B 1 288 ? -1.844 -22.062 5.023 1 91.38 288 LEU B CA 1
ATOM 4595 C C . LEU B 1 288 ? -0.693 -23.062 4.961 1 91.38 288 LEU B C 1
ATOM 4597 O O . LEU B 1 288 ? 0.35 -22.859 5.586 1 91.38 288 LEU B O 1
ATOM 4601 N N . ILE B 1 289 ? -0.898 -24.062 4.207 1 94.38 289 ILE B N 1
ATOM 4602 C CA . ILE B 1 289 ? 0.107 -25.125 4.121 1 94.38 289 ILE B CA 1
ATOM 4603 C C . ILE B 1 289 ? 1.334 -24.594 3.373 1 94.38 289 ILE B C 1
ATOM 4605 O O . ILE B 1 289 ? 2.465 -24.984 3.678 1 94.38 289 ILE B O 1
ATOM 4609 N N . SER B 1 290 ? 1.135 -23.672 2.477 1 96.12 290 SER B N 1
ATOM 4610 C CA . SER B 1 290 ? 2.227 -23.156 1.655 1 96.12 290 SER B CA 1
ATOM 4611 C C . SER B 1 290 ? 3.238 -22.391 2.5 1 96.12 290 SER B C 1
ATOM 4613 O O . SER B 1 290 ? 4.391 -22.219 2.092 1 96.12 290 SER B O 1
ATOM 4615 N N . MET B 1 291 ? 2.887 -21.891 3.613 1 91.25 291 MET B N 1
ATOM 4616 C CA . MET B 1 291 ? 3.805 -21.203 4.52 1 91.25 291 MET B CA 1
ATOM 4617 C C . MET B 1 291 ? 4.988 -22.109 4.875 1 91.25 291 MET B C 1
ATOM 4619 O O . MET B 1 291 ? 6.094 -21.609 5.109 1 91.25 291 MET B O 1
ATOM 4623 N N . ILE B 1 292 ? 4.758 -23.344 4.828 1 94.62 292 ILE B N 1
ATOM 4624 C CA . ILE B 1 292 ? 5.805 -24.312 5.141 1 94.62 292 ILE B CA 1
ATOM 4625 C C . ILE B 1 292 ? 6.457 -24.797 3.852 1 94.62 292 ILE B C 1
ATOM 4627 O O . ILE B 1 292 ? 7.684 -24.891 3.768 1 94.62 292 ILE B O 1
ATOM 4631 N N . THR B 1 293 ? 5.684 -25.016 2.822 1 97.38 293 THR B N 1
ATOM 4632 C CA . THR B 1 293 ? 6.191 -25.688 1.629 1 97.38 293 THR B CA 1
ATOM 4633 C C . THR B 1 293 ? 6.969 -24.703 0.753 1 97.38 293 THR B C 1
ATOM 4635 O O . THR B 1 293 ? 7.922 -25.094 0.071 1 97.38 293 THR B O 1
ATOM 4638 N N . ILE B 1 294 ? 6.609 -23.438 0.778 1 96.62 294 ILE B N 1
ATOM 4639 C CA . ILE B 1 294 ? 7.246 -22.469 -0.111 1 96.62 294 ILE B CA 1
ATOM 4640 C C . ILE B 1 294 ? 8.719 -22.328 0.248 1 96.62 294 ILE B C 1
ATOM 4642 O O . ILE B 1 294 ? 9.594 -22.469 -0.615 1 96.62 294 ILE B O 1
ATOM 4646 N N . PRO B 1 295 ? 9.094 -22.109 1.54 1 95.44 295 PRO B N 1
ATOM 4647 C CA . PRO B 1 295 ? 10.516 -22.031 1.874 1 95.44 295 PRO B CA 1
ATOM 4648 C C . PRO B 1 295 ? 11.281 -23.297 1.485 1 95.44 295 PRO B C 1
ATOM 4650 O O . PRO B 1 295 ? 12.414 -23.203 1.008 1 95.44 295 PRO B O 1
ATOM 4653 N N . ILE B 1 296 ? 10.688 -24.422 1.634 1 96.12 296 ILE B N 1
ATOM 4654 C CA . ILE B 1 296 ? 11.336 -25.703 1.329 1 96.12 296 ILE B CA 1
ATOM 4655 C C . ILE B 1 296 ? 11.602 -25.797 -0.171 1 96.12 296 ILE B C 1
ATOM 4657 O O . ILE B 1 296 ? 12.711 -26.141 -0.586 1 96.12 296 ILE B O 1
ATOM 4661 N N . ILE B 1 297 ? 10.633 -25.453 -0.983 1 97.06 297 ILE B N 1
ATOM 4662 C CA . ILE B 1 297 ? 10.773 -25.531 -2.434 1 97.06 297 ILE B CA 1
ATOM 4663 C C . ILE B 1 297 ? 11.812 -24.516 -2.908 1 97.06 297 ILE B C 1
ATOM 4665 O O . ILE B 1 297 ? 12.664 -24.844 -3.738 1 97.06 297 ILE B O 1
ATOM 4669 N N . ILE B 1 298 ? 11.742 -23.281 -2.352 1 96.69 298 ILE B N 1
ATOM 4670 C CA . ILE B 1 298 ? 12.672 -22.234 -2.758 1 96.69 298 ILE B CA 1
ATOM 4671 C C . ILE B 1 298 ? 14.102 -22.656 -2.42 1 96.69 298 ILE B C 1
ATOM 4673 O O . ILE B 1 298 ? 15.008 -22.516 -3.246 1 96.69 298 ILE B O 1
ATOM 4677 N N . ILE B 1 299 ? 14.32 -23.25 -1.253 1 95.75 299 ILE B N 1
ATOM 4678 C CA . ILE B 1 299 ? 15.648 -23.688 -0.822 1 95.75 299 ILE B CA 1
ATOM 4679 C C . ILE B 1 299 ? 16.125 -24.828 -1.719 1 95.75 299 ILE B C 1
ATOM 4681 O O . ILE B 1 299 ? 17.312 -24.906 -2.043 1 95.75 299 ILE B O 1
ATOM 4685 N N . THR B 1 300 ? 15.242 -25.641 -2.178 1 94.75 300 THR B N 1
ATOM 4686 C CA . THR B 1 300 ? 15.57 -26.781 -3.018 1 94.75 300 THR B CA 1
ATOM 4687 C C . THR B 1 300 ? 16.016 -26.328 -4.406 1 94.75 300 THR B C 1
ATOM 4689 O O . THR B 1 300 ? 16.906 -26.922 -5 1 94.75 300 THR B O 1
ATOM 4692 N N . VAL B 1 301 ? 15.461 -25.219 -4.895 1 94.88 301 VAL B N 1
ATOM 4693 C CA . VAL B 1 301 ? 15.688 -24.891 -6.301 1 94.88 301 VAL B CA 1
ATOM 4694 C C . VAL B 1 301 ? 16.766 -23.812 -6.414 1 94.88 301 VAL B C 1
ATOM 4696 O O . VAL B 1 301 ? 17.391 -23.656 -7.469 1 94.88 301 VAL B O 1
ATOM 4699 N N . ILE B 1 302 ? 16.875 -22.984 -5.414 1 91 302 ILE B N 1
ATOM 4700 C CA . ILE B 1 302 ? 17.875 -21.906 -5.461 1 91 302 ILE B CA 1
ATOM 4701 C C . ILE B 1 302 ? 19.188 -22.406 -4.875 1 91 302 ILE B C 1
ATOM 4703 O O . ILE B 1 302 ? 19.219 -22.969 -3.775 1 91 302 ILE B O 1
#